Protein AF-A0A9P4WAY2-F1 (afdb_monomer)

Solvent-accessible surface area (backbone atoms only — not comparable to full-atom values): 36626 Å² total; per-residue (Å²): 133,82,78,81,52,72,66,59,55,49,51,54,52,53,59,56,67,65,60,65,72,80,69,74,70,75,86,68,59,67,68,59,54,54,53,51,50,52,50,48,52,50,53,50,50,53,48,52,51,52,52,50,53,51,49,50,53,52,51,53,51,51,51,53,52,48,53,54,51,50,54,52,50,53,53,50,52,51,53,49,51,52,52,49,53,54,50,52,55,50,52,50,53,51,52,54,49,50,56,50,49,53,53,52,50,52,52,52,50,54,49,52,52,51,54,50,50,52,51,51,55,50,52,50,51,57,48,52,51,51,49,54,53,50,54,49,51,55,48,52,50,50,52,52,51,52,51,53,52,52,52,49,53,50,52,52,51,51,50,54,50,51,53,52,51,52,51,52,55,61,59,72,70,51,93,76,61,84,79,63,65,77,70,59,72,74,73,66,72,76,67,73,74,67,66,74,71,70,72,82,72,79,71,85,76,78,76,76,91,75,71,87,72,79,75,83,76,78,76,70,78,76,78,81,76,87,70,86,81,84,77,83,83,72,87,84,87,79,82,91,79,80,90,82,84,84,81,84,80,89,85,87,81,89,80,89,81,83,83,81,80,86,80,80,91,84,86,83,85,80,84,85,79,88,79,89,80,84,90,79,87,87,82,83,83,81,84,85,81,78,84,79,80,90,69,92,70,78,69,80,74,75,54,54,64,59,47,49,51,52,52,36,55,49,28,54,75,72,74,42,77,70,70,51,72,68,58,43,47,54,55,49,51,57,49,49,55,53,50,52,53,51,51,53,50,51,49,53,68,66,60,73,73,72,81,91,80,83,80,86,87,80,89,82,89,85,85,86,90,84,81,88,85,79,90,79,86,86,82,91,82,85,89,86,81,91,76,91,83,88,80,82,90,79,94,73,86,84,88,79,88,83,87,85,89,90,86,88,83,90,88,81,89,82,88,85,84,87,84,91,81,85,90,83,90,86,85,88,83,84,86,82,82,90,80,80,91,81,91,79,80,91,68,83,79,69,75,76,77,78,74,80,82,76,48,37,33,47,59,35,46,31,47,71,26,50,92,67,44,76,54,47,87,61,17,68,52,29,58,78,68,77,44,78,56,34,27,39,37,33,92,42,37,88,80,55,66,90,55,94,81,58,74,36,46,41,69,88,43,39,87,81,43,77,62,50,40,89,58,72,93,76,82,73,54,62,79,53,86,88,73,49,64,79,44,60,58,59,48,32,46,72,69,70,70,54,131

Radius of gyration: 59.63 Å; Cα contacts (8 Å, |Δi|>4): 149; chains: 1; bounding box: 164×92×184 Å

Organism: Curvularia kusanoi (NCBI:txid90978)

pLDDT: mean 71.79, std 25.27, range [31.5, 98.62]

Sequence (547 aa):
MSPPSDEYIRNILQAAQGLQPPTQAPQVDPIAELQAENRRLKAEAEKSKADAESASRRAATRHQFMKVANRRAEVAENALADVQTESSGLLKRYADRVKHLEGLIEIQKTASEQDAKQRDDKSLAEFEERLRKQLQAENEATVSKLRSEIQARENENSELKKQLQQRRQSQQTLPGIAAIQANVTQKSQQNTAQEEEASKKRKRHEIPAAGSLPQPSYKRPRSNSVLPQSLTLSATQIPAAQNARPTPSQAPTALSGRVPTPQPHSQRPTPPTRAVTTLQPPAQAPPPPAAPTSSMRLTGQEDFTVFLQKLSDNRRRIGRPQASEAEAREIFEARQRRWEQQQQQQEQEQGGAQPSQQGPAAVRASSVRELQASLAVPPSQTPRPAGDDNGLRGFAAQGLTFDDPILQGIIQGNAVTAPTVAATPAPAPAAPATASTSSLPATAASAPASAPSLIPCLHCHFKWWNETCDAGEPCQNCASFGADCHRALCVDYEAGCPRGKCARVHKADRGRYPQAIQKPKTLKREGTRAERTKGPVERAKRMGMAS

Mean predicted aligned error: 22.77 Å

InterPro domains:
  IPR001138 Zn(2)Cys(6) fungal-type DNA-binding domain [cd00067] (457-486)

Foldseek 3Di:
DDDDDPVVVVVVVVVVVVPDPPPPPPPDPVVVVVVVVVVVVVVVVVVVVVVVVVVVVVVVVVVVVVVVVVVVVVVVVVVVVVVVVVVVVVVVVVVVVVVVVVVVVVVVVVVVVVVVVVVVVVVVVVVVVVVVVVVVVVVVVVVVVVVVVVVVVVVVVVVVVVVVVVVVVVVVPDPDDPPPVVPPVVPPPPPVVPPVVVVPPPDDPDPDPDDDDDPPPPPDPPDPPDDDDDDDDDDDDDDDDDDDDDDDDDDDDDDDDDDDDDDDDDDDDDDDDDDDDDDDDDDDDDDDDDDDDDDDPPPPPVVLVVQLVVQQVVCVVVVHDRDDSVRSVVVVVVVVVVVVVVVVVVCCVVVVDDPPDDDDDDDDDDDDDDDDDDDDDDDDDDDDDDDDDDDDDDDDDDDDDDDDDDDDDDDDDDDDDDDDDDDDDDDDDDDDDDDDDDDDDDDDDDPPDPPPDQQAFLVCLQLVNSVVFPNAQQTPLCVVVVHHREFEADPCQPVDDPDPDDSGDHPVCCVVHVRYDHDDPDSDHHDDPVPHDDTPQRVCVVVVNHD

Structure (mmCIF, N/CA/C/O backbone):
data_AF-A0A9P4WAY2-F1
#
_entry.id   AF-A0A9P4WAY2-F1
#
loop_
_atom_site.group_PDB
_atom_site.id
_atom_site.type_symbol
_atom_site.label_atom_id
_atom_site.label_alt_id
_atom_site.label_comp_id
_atom_site.label_asym_id
_atom_site.label_entity_id
_atom_site.label_seq_id
_atom_site.pdbx_PDB_ins_code
_atom_site.Cartn_x
_atom_site.Cartn_y
_atom_site.Cartn_z
_atom_site.occupancy
_atom_site.B_iso_or_equiv
_atom_site.auth_seq_id
_atom_site.auth_comp_id
_atom_site.auth_asym_id
_atom_site.auth_atom_id
_atom_site.pdbx_PDB_model_num
ATOM 1 N N . MET A 1 1 ? 104.385 -24.077 -50.023 1.00 49.94 1 MET A N 1
ATOM 2 C CA . MET A 1 1 ? 103.267 -23.293 -50.586 1.00 49.94 1 MET A CA 1
ATOM 3 C C . MET A 1 1 ? 102.982 -23.866 -51.956 1.00 49.94 1 MET A C 1
ATOM 5 O O . MET A 1 1 ? 103.862 -23.811 -52.804 1.00 49.94 1 MET A O 1
ATOM 9 N N . SER A 1 2 ? 101.847 -24.543 -52.114 1.00 56.06 2 SER A N 1
ATOM 10 C CA . SER A 1 2 ? 101.520 -25.248 -53.355 1.00 56.06 2 SER A CA 1
ATOM 11 C C . SER A 1 2 ? 101.116 -24.247 -54.441 1.00 56.06 2 SER A C 1
ATOM 13 O O . SER A 1 2 ? 100.384 -23.305 -54.124 1.00 56.06 2 SER A O 1
ATOM 15 N N . PRO A 1 3 ? 101.589 -24.411 -55.688 1.00 66.62 3 PRO A N 1
ATOM 16 C CA . PRO A 1 3 ? 101.161 -23.563 -56.793 1.00 66.62 3 PRO A CA 1
ATOM 17 C C . PRO A 1 3 ? 99.641 -23.699 -56.997 1.00 66.62 3 PRO A C 1
ATOM 19 O O . PRO A 1 3 ? 99.102 -24.790 -56.781 1.00 66.62 3 PRO A O 1
ATOM 22 N N . PRO A 1 4 ? 98.934 -22.613 -57.365 1.00 60.62 4 PRO A N 1
ATOM 23 C CA . PRO A 1 4 ? 97.513 -22.689 -57.685 1.00 60.62 4 PRO A CA 1
ATOM 24 C C . PRO A 1 4 ? 97.309 -23.717 -58.803 1.00 60.62 4 PRO A C 1
ATOM 26 O O . PRO A 1 4 ? 98.065 -23.730 -59.773 1.00 60.62 4 PRO A O 1
ATOM 29 N N . SER A 1 5 ? 96.327 -24.606 -58.636 1.00 66.75 5 SER A N 1
ATOM 30 C CA . SER A 1 5 ? 96.045 -25.648 -59.623 1.00 66.75 5 SER A CA 1
ATOM 31 C C . SER A 1 5 ? 95.667 -25.016 -60.963 1.00 66.75 5 SER A C 1
ATOM 33 O O . SER A 1 5 ? 95.001 -23.978 -61.006 1.00 66.75 5 SER A O 1
ATOM 35 N N . ASP A 1 6 ? 96.052 -25.662 -62.065 1.00 73.12 6 ASP A N 1
ATOM 36 C CA . ASP A 1 6 ? 95.711 -25.218 -63.425 1.00 73.12 6 ASP A CA 1
ATOM 37 C C . ASP A 1 6 ? 94.202 -25.000 -63.614 1.00 73.12 6 ASP A C 1
ATOM 39 O O . ASP A 1 6 ? 93.776 -24.185 -64.428 1.00 73.12 6 ASP A O 1
ATOM 43 N N . GLU A 1 7 ? 93.377 -25.679 -62.818 1.00 76.50 7 GLU A N 1
ATOM 44 C CA . GLU A 1 7 ? 91.924 -25.528 -62.801 1.00 76.50 7 GLU A CA 1
ATOM 45 C C . GLU A 1 7 ? 91.466 -24.178 -62.216 1.00 76.50 7 GLU A C 1
ATOM 47 O O . GLU A 1 7 ? 90.520 -23.571 -62.715 1.00 76.50 7 GLU A O 1
ATOM 52 N N . TYR A 1 8 ? 92.180 -23.645 -61.219 1.00 77.12 8 TYR A N 1
ATOM 53 C CA . TYR A 1 8 ? 91.921 -22.315 -60.659 1.00 77.12 8 TYR A CA 1
ATOM 54 C C . TYR A 1 8 ? 92.293 -21.204 -61.650 1.00 77.12 8 TYR A C 1
ATOM 56 O O . TYR A 1 8 ? 91.537 -20.249 -61.833 1.00 77.12 8 TYR A O 1
ATOM 64 N N . ILE A 1 9 ? 93.415 -21.363 -62.359 1.00 73.44 9 ILE A N 1
ATOM 65 C CA . ILE A 1 9 ? 93.829 -20.437 -63.425 1.00 73.44 9 ILE A CA 1
ATOM 66 C C . ILE A 1 9 ? 92.828 -20.488 -64.588 1.00 73.44 9 ILE A C 1
ATOM 68 O O . ILE A 1 9 ? 92.439 -19.445 -65.119 1.00 73.44 9 ILE A O 1
ATOM 72 N N . ARG A 1 10 ? 92.340 -21.685 -64.941 1.00 75.81 10 ARG A N 1
ATOM 73 C CA . ARG A 1 10 ? 91.333 -21.869 -65.991 1.00 75.81 10 ARG A CA 1
ATOM 74 C C . ARG A 1 10 ? 89.983 -21.241 -65.612 1.00 75.81 10 ARG A C 1
ATOM 76 O O . ARG A 1 10 ? 89.390 -20.581 -66.458 1.00 75.81 10 ARG A O 1
ATOM 83 N N . ASN A 1 11 ? 89.551 -21.332 -64.352 1.00 77.31 11 ASN A N 1
ATOM 84 C CA . ASN A 1 11 ? 88.320 -20.685 -63.877 1.00 77.31 11 ASN A CA 1
ATOM 85 C C . ASN A 1 11 ? 88.409 -19.150 -63.839 1.00 77.31 11 ASN A C 1
ATOM 87 O O . ASN A 1 11 ? 87.439 -18.481 -64.192 1.00 77.31 11 ASN A O 1
ATOM 91 N N . ILE A 1 12 ? 89.561 -18.569 -63.482 1.00 74.00 12 ILE A N 1
ATOM 92 C CA . ILE A 1 12 ? 89.755 -17.108 -63.558 1.00 74.00 12 ILE A CA 1
ATOM 93 C C . ILE A 1 12 ? 89.762 -16.632 -65.016 1.00 74.00 12 ILE A C 1
ATOM 95 O O . ILE A 1 12 ? 89.140 -15.620 -65.336 1.00 74.00 12 ILE A O 1
ATOM 99 N N . LEU A 1 13 ? 90.407 -17.374 -65.921 1.00 67.75 13 LEU A N 1
ATOM 100 C CA . LEU A 1 13 ? 90.414 -17.048 -67.350 1.00 67.75 13 LEU A CA 1
ATOM 101 C C . LEU A 1 13 ? 89.032 -17.211 -67.995 1.00 67.75 13 LEU A C 1
ATOM 103 O O . LEU A 1 13 ? 88.658 -16.402 -68.840 1.00 67.75 13 LEU A O 1
ATOM 107 N N . GLN A 1 14 ? 88.244 -18.197 -67.569 1.00 69.94 14 GLN A N 1
ATOM 108 C CA . GLN A 1 14 ? 86.878 -18.393 -68.053 1.00 69.94 14 GLN A CA 1
ATOM 109 C C . GLN A 1 14 ? 85.913 -17.331 -67.497 1.00 69.94 14 GLN A C 1
ATOM 111 O O . GLN A 1 14 ? 85.043 -16.859 -68.226 1.00 69.94 14 GLN A O 1
ATOM 116 N N . ALA A 1 15 ? 86.121 -16.865 -66.259 1.00 64.50 15 ALA A N 1
ATOM 117 C CA . ALA A 1 15 ? 85.424 -15.698 -65.714 1.00 64.50 15 ALA A CA 1
ATOM 118 C C . ALA A 1 15 ? 85.808 -14.393 -66.441 1.00 64.50 15 ALA A C 1
ATOM 120 O O . ALA A 1 15 ? 84.954 -13.535 -66.653 1.00 64.50 15 ALA A O 1
ATOM 121 N N . ALA A 1 16 ? 87.061 -14.259 -66.889 1.00 60.59 16 ALA A N 1
ATOM 122 C CA . ALA A 1 16 ? 87.514 -13.116 -67.683 1.00 60.59 16 ALA A CA 1
ATOM 123 C C . ALA A 1 16 ? 87.017 -13.156 -69.144 1.00 60.59 16 ALA A C 1
ATOM 125 O O . ALA A 1 16 ? 86.757 -12.107 -69.722 1.00 60.59 16 ALA A O 1
ATOM 126 N N . GLN A 1 17 ? 86.819 -14.340 -69.738 1.00 60.34 17 GLN A N 1
ATOM 127 C CA . GLN A 1 17 ? 86.255 -14.493 -71.093 1.00 60.34 17 GLN A CA 1
ATOM 128 C C . GLN A 1 17 ? 84.733 -14.271 -71.159 1.00 60.34 17 GLN A C 1
ATOM 130 O O . GLN A 1 17 ? 84.189 -14.088 -72.246 1.00 60.34 17 GLN A O 1
ATOM 135 N N . GLY A 1 18 ? 84.049 -14.236 -70.010 1.00 54.66 18 GLY A N 1
ATOM 136 C CA . GLY A 1 18 ? 82.654 -13.799 -69.894 1.00 54.66 18 GLY A CA 1
ATOM 137 C C . GLY A 1 18 ? 82.469 -12.276 -69.896 1.00 54.66 18 GLY A C 1
ATOM 138 O O . GLY A 1 18 ? 81.330 -11.809 -69.931 1.00 54.66 18 GLY A O 1
ATOM 139 N N . LEU A 1 19 ? 83.559 -11.494 -69.884 1.00 51.22 19 LEU A N 1
ATOM 140 C CA . LEU A 1 19 ? 83.516 -10.054 -70.127 1.00 51.22 19 LEU A CA 1
ATOM 141 C C . LEU A 1 19 ? 83.246 -9.835 -71.617 1.00 51.22 19 LEU A C 1
ATOM 143 O O . LEU A 1 19 ? 84.156 -9.606 -72.414 1.00 51.22 19 LEU A O 1
ATOM 147 N N . GLN A 1 20 ? 81.971 -9.937 -71.996 1.00 55.47 20 GLN A N 1
ATOM 148 C CA . GLN A 1 20 ? 81.518 -9.395 -73.266 1.00 55.47 20 GLN A CA 1
ATOM 149 C C . GLN A 1 20 ? 82.027 -7.948 -73.374 1.00 55.47 20 GLN A C 1
ATOM 151 O O . GLN A 1 20 ? 81.984 -7.216 -72.377 1.00 55.47 20 GLN A O 1
ATOM 156 N N . PRO A 1 21 ? 82.518 -7.521 -74.554 1.00 51.69 21 PRO A N 1
ATOM 157 C CA . PRO A 1 21 ? 82.816 -6.113 -74.782 1.00 51.69 21 PRO A CA 1
ATOM 158 C C . PRO A 1 21 ? 81.579 -5.316 -74.360 1.00 51.69 21 PRO A C 1
ATOM 160 O O . PRO A 1 21 ? 80.474 -5.804 -74.626 1.00 51.69 21 PRO A O 1
ATOM 163 N N . PRO A 1 22 ? 81.725 -4.160 -73.679 1.00 49.22 22 PRO A N 1
ATOM 164 C CA . PRO A 1 22 ? 80.584 -3.363 -73.256 1.00 49.22 22 PRO A CA 1
ATOM 165 C C . PRO A 1 22 ? 79.720 -3.175 -74.492 1.00 49.22 22 PRO A C 1
ATOM 167 O O . PRO A 1 22 ? 80.127 -2.506 -75.444 1.00 49.22 22 PRO A O 1
ATOM 170 N N . THR A 1 23 ? 78.590 -3.885 -74.526 1.00 52.22 23 THR A N 1
ATOM 171 C CA . THR A 1 23 ? 77.626 -3.777 -75.610 1.00 52.22 23 THR A CA 1
ATOM 172 C C . THR A 1 23 ? 77.303 -2.308 -75.600 1.00 52.22 23 THR A C 1
ATOM 174 O O . THR A 1 23 ? 76.843 -1.838 -74.558 1.00 52.22 23 THR A O 1
ATOM 177 N N . GLN A 1 24 ? 77.719 -1.587 -76.653 1.00 51.59 24 GLN A N 1
ATOM 178 C CA . GLN A 1 24 ? 77.621 -0.133 -76.716 1.00 51.59 24 GLN A CA 1
ATOM 179 C C . GLN A 1 24 ? 76.251 0.213 -76.172 1.00 51.59 24 GLN A C 1
ATOM 181 O O . GLN A 1 24 ? 75.248 -0.209 -76.756 1.00 51.59 24 GLN A O 1
ATOM 186 N N . ALA A 1 25 ? 76.234 0.828 -74.982 1.00 55.19 25 ALA A N 1
ATOM 187 C CA . ALA A 1 25 ? 74.987 1.160 -74.329 1.00 55.19 25 ALA A CA 1
ATOM 188 C C . ALA A 1 25 ? 74.187 1.900 -75.399 1.00 55.19 25 ALA A C 1
ATOM 190 O O . ALA A 1 25 ? 74.768 2.792 -76.035 1.00 55.19 25 ALA A O 1
ATOM 191 N N . PRO A 1 26 ? 72.950 1.464 -75.706 1.00 62.38 26 PRO A N 1
ATOM 192 C CA . PRO A 1 26 ? 72.167 2.114 -76.741 1.00 62.38 26 PRO A CA 1
ATOM 193 C C . PRO A 1 26 ? 72.263 3.612 -76.472 1.00 62.38 26 PRO A C 1
ATOM 195 O O . PRO A 1 26 ? 72.104 4.016 -75.320 1.00 62.38 26 PRO A O 1
ATOM 198 N N . GLN A 1 27 ? 72.643 4.411 -77.474 1.00 62.25 27 GLN A N 1
ATOM 199 C CA . GLN A 1 27 ? 72.610 5.865 -77.346 1.00 62.25 27 GLN A CA 1
ATOM 200 C C . GLN A 1 27 ? 71.145 6.237 -77.117 1.00 62.25 27 GLN A C 1
ATOM 202 O O . GLN A 1 27 ? 70.377 6.429 -78.056 1.00 62.25 27 GLN A O 1
ATOM 207 N N . VAL A 1 28 ? 70.731 6.219 -75.853 1.00 65.69 28 VAL A N 1
ATOM 208 C CA . VAL A 1 28 ? 69.428 6.679 -75.419 1.00 65.69 28 VAL A CA 1
ATOM 209 C C . VAL A 1 28 ? 69.478 8.177 -75.624 1.00 65.69 28 VAL A C 1
ATOM 211 O O . VAL A 1 28 ? 70.343 8.849 -75.067 1.00 65.69 28 VAL A O 1
ATOM 214 N N . ASP A 1 29 ? 68.601 8.685 -76.483 1.00 84.62 29 ASP A N 1
ATOM 215 C CA . ASP A 1 29 ? 68.430 10.118 -76.665 1.00 84.62 29 ASP A CA 1
ATOM 216 C C . ASP A 1 29 ? 68.068 10.726 -75.293 1.00 84.62 29 ASP A C 1
ATOM 218 O O . ASP A 1 29 ? 66.970 10.464 -74.782 1.00 84.62 29 ASP A O 1
ATOM 222 N N . PRO A 1 30 ? 68.968 11.500 -74.655 1.00 88.81 30 PRO A N 1
ATOM 223 C CA . PRO A 1 30 ? 68.774 11.984 -73.288 1.00 88.81 30 PRO A CA 1
ATOM 224 C C . PRO A 1 30 ? 67.530 12.877 -73.165 1.00 88.81 30 PRO A C 1
ATOM 226 O O . PRO A 1 30 ? 66.949 13.008 -72.086 1.00 88.81 30 PRO A O 1
ATOM 229 N N . ILE A 1 31 ? 67.067 13.459 -74.276 1.00 89.31 31 ILE A N 1
ATOM 230 C CA . ILE A 1 31 ? 65.838 14.251 -74.318 1.00 89.31 31 ILE A CA 1
ATOM 231 C C . ILE A 1 31 ? 64.608 13.345 -74.166 1.00 89.31 31 ILE A C 1
ATOM 233 O O . ILE A 1 31 ? 63.670 13.694 -73.444 1.00 89.31 31 ILE A O 1
ATOM 237 N N . ALA A 1 32 ? 64.603 12.171 -74.801 1.00 91.50 32 ALA A N 1
ATOM 238 C CA . ALA A 1 32 ? 63.494 11.224 -74.721 1.00 91.50 32 ALA A CA 1
ATOM 239 C C . ALA A 1 32 ? 63.340 10.634 -73.307 1.00 91.50 32 ALA A C 1
ATOM 241 O O . ALA A 1 32 ? 62.213 10.485 -72.821 1.00 91.50 32 ALA A O 1
ATOM 242 N N . GLU A 1 33 ? 64.453 10.361 -72.620 1.00 92.31 33 GLU A N 1
ATOM 243 C CA . GLU A 1 33 ? 64.459 9.870 -71.237 1.00 92.31 33 GLU A CA 1
ATOM 244 C C . GLU A 1 33 ? 63.936 10.929 -70.255 1.00 92.31 33 GLU A C 1
ATOM 246 O O . GLU A 1 33 ? 63.014 10.652 -69.483 1.00 92.31 33 GLU A O 1
ATOM 251 N N . LEU A 1 34 ? 64.398 12.181 -70.368 1.00 94.12 34 LEU A N 1
ATOM 252 C CA . LEU A 1 34 ? 63.884 13.297 -69.563 1.00 94.12 34 LEU A CA 1
ATOM 253 C C . LEU A 1 34 ? 62.384 13.546 -69.786 1.00 94.12 34 LEU A C 1
ATOM 255 O O . LEU A 1 34 ? 61.652 13.884 -68.850 1.00 94.12 34 LEU A O 1
ATOM 259 N N . GLN A 1 35 ? 61.884 13.380 -71.014 1.00 95.44 35 GLN A N 1
ATOM 260 C CA . GLN A 1 35 ? 60.449 13.473 -71.298 1.00 95.44 35 GLN A CA 1
ATOM 261 C C . GLN A 1 35 ? 59.656 12.294 -70.712 1.00 95.44 35 GLN A C 1
ATOM 263 O O . GLN A 1 35 ? 58.509 12.472 -70.287 1.00 95.44 35 GLN A O 1
ATOM 268 N N . ALA A 1 36 ? 60.220 11.085 -70.695 1.00 95.31 36 ALA A N 1
ATOM 269 C CA . ALA A 1 36 ? 59.608 9.924 -70.051 1.00 95.31 36 ALA A CA 1
ATOM 270 C C . ALA A 1 36 ? 59.549 10.097 -68.525 1.00 95.31 36 ALA A C 1
ATOM 272 O O . ALA A 1 36 ? 58.491 9.886 -67.929 1.00 95.31 36 ALA A O 1
ATOM 273 N N . GLU A 1 37 ? 60.628 10.574 -67.904 1.00 96.00 37 GLU A N 1
ATOM 274 C CA . GLU A 1 37 ? 60.666 10.841 -66.468 1.00 96.00 37 GLU A CA 1
ATOM 275 C C . GLU A 1 37 ? 59.703 11.964 -66.065 1.00 96.00 37 GLU A C 1
ATOM 277 O O . GLU A 1 37 ? 58.930 11.798 -65.122 1.00 96.00 37 GLU A O 1
ATOM 282 N N . ASN A 1 38 ? 59.633 13.059 -66.827 1.00 96.25 38 ASN A N 1
ATOM 283 C CA . ASN A 1 38 ? 58.637 14.108 -66.589 1.00 96.25 38 ASN A CA 1
ATOM 284 C C . ASN A 1 38 ? 57.198 13.582 -66.674 1.00 96.25 38 ASN A C 1
ATOM 286 O O . ASN A 1 38 ? 56.337 13.994 -65.894 1.00 96.25 38 ASN A O 1
ATOM 290 N N . ARG A 1 39 ? 56.911 12.666 -67.609 1.00 97.50 39 ARG A N 1
ATOM 291 C CA . ARG A 1 39 ? 55.598 12.007 -67.686 1.00 97.50 39 ARG A CA 1
ATOM 292 C C . ARG A 1 39 ? 55.339 11.127 -66.462 1.00 97.50 39 ARG A C 1
ATOM 294 O O . ARG A 1 39 ? 54.235 11.189 -65.923 1.00 97.50 39 ARG A O 1
ATOM 301 N N . ARG A 1 40 ? 56.340 10.376 -65.986 1.00 97.81 40 ARG A N 1
ATOM 302 C CA . ARG A 1 40 ? 56.240 9.576 -64.752 1.00 97.81 40 ARG A CA 1
ATOM 303 C C . ARG A 1 40 ? 55.968 10.458 -63.534 1.00 97.81 40 ARG A C 1
ATOM 305 O O . ARG A 1 40 ? 55.008 10.199 -62.820 1.00 97.81 40 ARG A O 1
ATOM 312 N N . LEU A 1 41 ? 56.743 11.526 -63.339 1.00 97.12 41 LEU A N 1
ATOM 313 C CA . LEU A 1 41 ? 56.583 12.447 -62.208 1.00 97.12 41 LEU A CA 1
ATOM 314 C C . LEU A 1 41 ? 55.218 13.146 -62.223 1.00 97.12 41 LEU A C 1
ATOM 316 O O . LEU A 1 41 ? 54.583 13.269 -61.179 1.00 97.12 41 LEU A O 1
ATOM 320 N N . LYS A 1 42 ? 54.715 13.548 -63.399 1.00 97.25 42 LYS A N 1
ATOM 321 C CA . LYS A 1 42 ? 53.348 14.083 -63.528 1.00 97.25 42 LYS A CA 1
ATOM 322 C C . LYS A 1 42 ? 52.290 13.044 -63.152 1.00 97.25 42 LYS A C 1
ATOM 324 O O . LYS A 1 42 ? 51.354 13.373 -62.432 1.00 97.25 42 LYS A O 1
ATOM 329 N N . ALA A 1 43 ? 52.444 11.798 -63.600 1.00 97.12 43 ALA A N 1
ATOM 330 C CA . ALA A 1 43 ? 51.523 10.719 -63.246 1.00 97.12 43 ALA A CA 1
ATOM 331 C C . ALA A 1 43 ? 51.557 10.395 -61.740 1.00 97.12 43 ALA A C 1
ATOM 333 O O . ALA A 1 43 ? 50.508 10.191 -61.132 1.00 97.12 43 ALA A O 1
ATOM 334 N N . GLU A 1 44 ? 52.737 10.394 -61.118 1.00 97.19 44 GLU A N 1
ATOM 335 C CA . GLU A 1 44 ? 52.896 10.219 -59.669 1.00 97.19 44 GLU A CA 1
ATOM 336 C C . GLU A 1 44 ? 52.294 11.385 -58.875 1.00 97.19 44 GLU A C 1
ATOM 338 O O . GLU A 1 44 ? 51.622 11.151 -57.870 1.00 97.19 44 GLU A O 1
ATOM 343 N N . ALA A 1 45 ? 52.462 12.628 -59.339 1.00 97.12 45 ALA A N 1
ATOM 344 C CA . ALA A 1 45 ? 51.856 13.804 -58.721 1.00 97.12 45 ALA A CA 1
ATOM 345 C C . ALA A 1 45 ? 50.319 13.759 -58.784 1.00 97.12 45 ALA A C 1
ATOM 347 O O . ALA A 1 45 ? 49.660 13.978 -57.766 1.00 97.12 45 ALA A O 1
ATOM 348 N N . GLU A 1 46 ? 49.740 13.407 -59.937 1.00 97.00 46 GLU A N 1
ATOM 349 C CA . GLU A 1 46 ? 48.289 13.222 -60.080 1.00 97.00 46 GLU A CA 1
ATOM 350 C C . GLU A 1 46 ? 47.775 12.057 -59.222 1.00 97.00 46 GLU A C 1
ATOM 352 O O . GLU A 1 46 ? 46.737 12.179 -58.569 1.00 97.00 46 GLU A O 1
ATOM 357 N N . LYS A 1 47 ? 48.525 10.949 -59.132 1.00 97.31 47 LYS A N 1
ATOM 358 C CA . LYS A 1 47 ? 48.189 9.832 -58.236 1.00 97.31 47 LYS A CA 1
ATOM 359 C C . LYS A 1 47 ? 48.199 10.265 -56.767 1.00 97.31 47 LYS A C 1
ATOM 361 O O . LYS A 1 47 ? 47.237 9.999 -56.053 1.00 97.31 47 LYS A O 1
ATOM 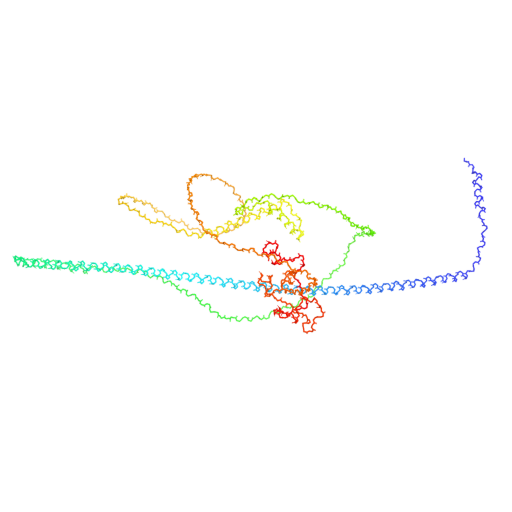366 N N . SER A 1 48 ? 49.239 10.972 -56.326 1.00 96.62 48 SER A N 1
ATOM 367 C CA . SER A 1 48 ? 49.347 11.501 -54.959 1.00 96.62 48 SER A CA 1
ATOM 368 C C . SER A 1 48 ? 48.207 12.473 -54.635 1.00 96.62 48 SER A C 1
ATOM 370 O O . SER A 1 48 ? 47.592 12.388 -53.570 1.00 96.62 48 SER A O 1
ATOM 372 N N . LYS A 1 49 ? 47.843 13.345 -55.584 1.00 97.00 49 LYS A N 1
ATOM 373 C CA . LYS A 1 49 ? 46.688 14.241 -55.463 1.00 97.00 49 LYS A CA 1
ATOM 374 C C . LYS A 1 49 ? 45.376 13.462 -55.331 1.00 97.00 49 LYS A C 1
ATOM 376 O O . LYS A 1 49 ? 44.589 13.752 -54.430 1.00 97.00 49 LYS A O 1
ATOM 381 N N . ALA A 1 50 ? 45.157 12.441 -56.160 1.00 96.56 50 ALA A N 1
ATOM 382 C CA . ALA A 1 50 ? 43.977 11.582 -56.075 1.00 96.56 50 ALA A CA 1
ATOM 383 C C . ALA A 1 50 ? 43.905 10.824 -54.735 1.00 96.56 50 ALA A C 1
ATOM 385 O O . ALA A 1 50 ? 42.834 10.740 -54.123 1.00 96.56 50 ALA A O 1
ATOM 386 N N . ASP A 1 51 ? 45.039 10.327 -54.236 1.00 96.25 51 ASP A N 1
ATOM 387 C CA . ASP A 1 51 ? 45.143 9.660 -52.937 1.00 96.25 51 ASP A CA 1
ATOM 388 C C . ASP A 1 51 ? 44.863 10.629 -51.776 1.00 96.25 51 ASP A C 1
ATOM 390 O O . ASP A 1 51 ? 44.126 10.277 -50.846 1.00 96.25 51 ASP A O 1
ATOM 394 N N . ALA A 1 52 ? 45.359 11.868 -51.852 1.00 96.19 52 ALA A N 1
ATOM 395 C CA . ALA A 1 52 ? 45.087 12.925 -50.878 1.00 96.19 52 ALA A CA 1
ATOM 396 C C . ALA A 1 52 ? 43.603 13.330 -50.863 1.00 96.19 52 ALA A C 1
ATOM 398 O O . ALA A 1 52 ? 42.989 13.405 -49.795 1.00 96.19 52 ALA A O 1
ATOM 399 N N . GLU A 1 53 ? 42.977 13.512 -52.029 1.00 96.88 53 GLU A N 1
ATOM 400 C CA . GLU A 1 53 ? 41.536 13.769 -52.137 1.00 96.88 53 GLU A CA 1
ATOM 401 C C . GLU A 1 53 ? 40.707 12.591 -51.603 1.00 96.88 53 GLU A C 1
ATOM 403 O O . GLU A 1 53 ? 39.706 12.772 -50.905 1.00 96.88 53 GLU A O 1
ATOM 408 N N . SER A 1 54 ? 41.131 11.359 -51.893 1.00 97.31 54 SER A N 1
ATOM 409 C CA . SER A 1 54 ? 40.519 10.134 -51.377 1.00 97.31 54 SER A CA 1
ATOM 410 C C . SER A 1 54 ? 40.624 10.049 -49.847 1.00 97.31 54 SER A C 1
ATOM 412 O O . SER A 1 54 ? 39.639 9.740 -49.169 1.00 97.31 54 SER A O 1
ATOM 414 N N . ALA A 1 55 ? 41.781 10.390 -49.274 1.00 96.75 55 ALA A N 1
ATOM 415 C CA . ALA A 1 55 ? 41.982 10.472 -47.830 1.00 96.75 55 ALA A CA 1
ATOM 416 C C . ALA A 1 55 ? 41.117 11.567 -47.187 1.00 96.75 55 ALA A C 1
ATOM 418 O O . ALA A 1 55 ? 40.469 11.307 -46.170 1.00 96.75 55 ALA A O 1
ATOM 419 N N . SER A 1 56 ? 41.029 12.744 -47.813 1.00 97.69 56 SER A N 1
ATOM 420 C CA . SER A 1 56 ? 40.170 13.849 -47.373 1.00 97.69 56 SER A CA 1
ATOM 421 C C . SER A 1 56 ? 38.689 13.446 -47.355 1.00 97.69 56 SER A C 1
ATOM 423 O O . SER A 1 56 ? 38.009 13.616 -46.340 1.00 97.69 56 SER A O 1
ATOM 425 N N . ARG A 1 57 ? 38.195 12.776 -48.408 1.00 97.88 57 ARG A N 1
ATOM 426 C CA . ARG A 1 57 ? 36.826 12.224 -48.453 1.00 97.88 57 ARG A CA 1
ATOM 427 C C . ARG A 1 57 ? 36.566 11.206 -47.340 1.00 97.88 57 ARG A C 1
ATOM 429 O O . ARG A 1 57 ? 35.512 11.253 -46.697 1.00 97.88 57 ARG A O 1
ATOM 436 N N . ARG A 1 58 ? 37.521 10.310 -47.058 1.00 97.94 58 ARG A N 1
ATOM 437 C CA . ARG A 1 58 ? 37.413 9.358 -45.936 1.00 97.94 58 ARG A CA 1
ATOM 438 C C . ARG A 1 58 ? 37.373 10.071 -44.583 1.00 97.94 58 ARG A C 1
ATOM 440 O O . ARG A 1 58 ? 36.567 9.694 -43.733 1.00 97.94 58 ARG A O 1
ATOM 447 N N . ALA A 1 59 ? 38.200 11.096 -44.379 1.00 97.31 59 ALA A N 1
ATOM 448 C CA . ALA A 1 59 ? 38.211 11.886 -43.149 1.00 97.31 59 ALA A CA 1
ATOM 449 C C . ALA A 1 59 ? 36.886 12.641 -42.945 1.00 97.31 59 ALA A C 1
ATOM 451 O O . ALA A 1 59 ? 36.293 12.556 -41.868 1.00 97.31 59 ALA A O 1
ATOM 452 N N . ALA A 1 60 ? 36.366 13.286 -43.993 1.00 97.06 60 ALA A N 1
ATOM 453 C CA . ALA A 1 60 ? 35.068 13.959 -43.966 1.00 97.06 60 ALA A CA 1
ATOM 454 C C . ALA A 1 60 ? 33.924 12.986 -43.633 1.00 97.06 60 ALA A C 1
ATOM 456 O O . ALA A 1 60 ? 33.087 13.276 -42.778 1.00 97.06 60 ALA A O 1
ATOM 457 N N . THR A 1 61 ? 33.940 11.795 -44.237 1.00 97.75 61 THR A N 1
ATOM 458 C CA . THR A 1 61 ? 32.959 10.734 -43.966 1.00 97.75 61 THR A CA 1
ATOM 459 C C . THR A 1 61 ? 33.023 10.271 -42.506 1.00 97.75 61 THR A C 1
ATOM 461 O O . THR A 1 61 ? 31.998 10.203 -41.829 1.00 97.75 61 THR A O 1
ATOM 464 N N . ARG A 1 62 ? 34.224 10.019 -41.962 1.00 97.50 62 ARG A N 1
ATOM 465 C CA . ARG A 1 62 ? 34.406 9.660 -40.541 1.00 97.50 62 ARG A CA 1
ATOM 466 C C . ARG A 1 62 ? 33.904 10.753 -39.600 1.00 97.50 62 ARG A C 1
ATOM 468 O O . ARG A 1 62 ? 33.258 10.447 -38.603 1.00 97.50 62 ARG A O 1
ATOM 475 N N . HIS A 1 63 ? 34.159 12.016 -39.927 1.00 97.50 63 HIS A N 1
ATOM 476 C CA . HIS A 1 63 ? 33.673 13.146 -39.143 1.00 97.50 63 HIS A CA 1
ATOM 477 C C . HIS A 1 63 ? 32.138 13.244 -39.154 1.00 97.50 63 HIS A C 1
ATOM 479 O O . HIS A 1 63 ? 31.533 13.484 -38.110 1.00 97.50 63 HIS A O 1
ATOM 485 N N . GLN A 1 64 ? 31.483 12.986 -40.291 1.00 97.81 64 GLN A N 1
ATOM 486 C CA . GLN A 1 64 ? 30.019 12.899 -40.348 1.00 97.81 64 GLN A CA 1
ATOM 487 C C . GLN A 1 64 ? 29.477 11.751 -39.485 1.00 97.81 64 GLN A C 1
ATOM 489 O O . GLN A 1 64 ? 28.543 11.965 -38.710 1.00 97.81 64 GLN A O 1
ATOM 494 N N . PHE A 1 65 ? 30.089 10.564 -39.546 1.00 97.69 65 PHE A N 1
ATOM 495 C CA . PHE A 1 65 ? 29.710 9.445 -38.679 1.00 97.69 65 PHE A CA 1
ATOM 496 C C . PHE A 1 65 ? 29.873 9.779 -37.194 1.00 97.69 65 PHE A C 1
ATOM 498 O O . PHE A 1 65 ? 28.974 9.491 -36.407 1.00 97.69 65 PHE A O 1
ATOM 505 N N . MET A 1 66 ? 30.971 10.438 -36.819 1.00 98.06 66 MET A N 1
ATOM 506 C CA . MET A 1 66 ? 31.199 10.892 -35.446 1.00 98.06 66 MET A CA 1
ATOM 507 C C . MET A 1 66 ? 30.118 11.884 -34.992 1.00 98.06 66 MET A C 1
ATOM 509 O O . MET A 1 66 ? 29.578 11.734 -33.902 1.00 98.06 66 MET A O 1
ATOM 513 N N . LYS A 1 67 ? 29.726 12.850 -35.835 1.00 97.69 67 LYS A N 1
ATOM 514 C CA . LYS A 1 67 ? 28.634 13.790 -35.519 1.00 97.69 67 LYS A CA 1
ATOM 515 C C . LYS A 1 67 ? 27.301 13.080 -35.279 1.00 97.69 67 LYS A C 1
ATOM 517 O O . LYS A 1 67 ? 26.589 13.417 -34.336 1.00 97.69 67 LYS A O 1
ATOM 522 N N . VAL A 1 68 ? 26.966 12.088 -36.106 1.00 98.00 68 VAL A N 1
ATOM 523 C CA . VAL A 1 68 ? 25.748 11.281 -35.922 1.00 98.00 68 VAL A CA 1
ATOM 524 C C . VAL A 1 68 ? 25.829 10.449 -34.641 1.00 98.00 68 VAL A C 1
ATOM 526 O O . VAL A 1 68 ? 24.840 10.364 -33.917 1.00 98.00 68 VAL A O 1
ATOM 529 N N . ALA A 1 69 ? 26.991 9.865 -34.338 1.00 96.19 69 ALA A N 1
ATOM 530 C CA . ALA A 1 69 ? 27.210 9.118 -33.103 1.00 96.19 69 ALA A CA 1
ATOM 531 C C . ALA A 1 69 ? 27.050 10.011 -31.861 1.00 96.19 69 ALA A C 1
ATOM 533 O O . ALA A 1 69 ? 26.308 9.641 -30.955 1.00 96.19 69 ALA A O 1
ATOM 534 N N . ASN A 1 70 ? 27.636 11.212 -31.859 1.00 97.88 70 ASN A N 1
ATOM 535 C CA . ASN A 1 70 ? 27.494 12.174 -30.761 1.00 97.88 70 ASN A CA 1
ATOM 536 C C . ASN A 1 70 ? 26.038 12.608 -30.570 1.00 97.88 70 ASN A C 1
ATOM 538 O O . ASN A 1 70 ? 25.547 12.617 -29.448 1.00 97.88 70 ASN A O 1
ATOM 542 N N . ARG A 1 71 ? 25.305 12.874 -31.659 1.00 97.81 71 ARG A N 1
ATOM 543 C CA . ARG A 1 71 ? 23.877 13.211 -31.569 1.00 97.81 71 ARG A CA 1
ATOM 544 C C . ARG A 1 71 ? 23.042 12.058 -31.003 1.00 97.81 71 ARG A C 1
ATOM 546 O O . ARG A 1 71 ? 22.088 12.287 -30.272 1.00 97.81 71 ARG A O 1
ATOM 553 N N . ARG A 1 72 ? 23.379 10.807 -31.338 1.00 97.25 72 ARG A N 1
ATOM 554 C CA . ARG A 1 72 ? 22.720 9.628 -30.751 1.00 97.25 72 ARG A CA 1
ATOM 555 C C . ARG A 1 72 ? 23.033 9.484 -29.263 1.00 97.25 72 ARG A C 1
ATOM 557 O O . ARG A 1 72 ? 22.131 9.126 -28.514 1.00 97.25 72 ARG A O 1
ATOM 564 N N . ALA A 1 73 ? 24.270 9.765 -28.854 1.00 97.06 73 ALA A N 1
ATOM 565 C CA . ALA A 1 73 ? 24.658 9.770 -27.447 1.00 97.06 73 ALA A CA 1
ATOM 566 C C . ALA A 1 73 ? 23.880 10.840 -26.664 1.00 97.06 73 ALA A C 1
ATOM 568 O O . ALA A 1 73 ? 23.269 10.513 -25.656 1.00 97.06 73 ALA A O 1
ATOM 569 N N . GLU A 1 74 ? 23.782 12.062 -27.191 1.00 97.56 74 GLU A N 1
ATOM 570 C CA . GLU A 1 74 ? 23.008 13.156 -26.585 1.00 97.56 74 GLU A CA 1
ATOM 571 C C . GLU A 1 74 ? 21.517 12.803 -26.425 1.00 97.56 74 GLU A C 1
ATOM 573 O O . GLU A 1 74 ? 20.925 13.013 -25.370 1.00 97.56 74 GLU A O 1
ATOM 578 N N . VAL A 1 75 ? 20.898 12.195 -27.445 1.00 97.50 75 VAL A N 1
ATOM 579 C CA . VAL A 1 75 ? 19.504 11.723 -27.349 1.00 97.50 75 VAL A CA 1
ATOM 580 C C . VAL A 1 75 ? 19.352 10.635 -26.281 1.00 97.50 75 VAL A C 1
ATOM 582 O O . VAL A 1 75 ? 18.350 10.620 -25.569 1.00 97.50 75 VAL A O 1
ATOM 585 N N . ALA A 1 76 ? 20.328 9.733 -26.153 1.00 96.50 76 ALA A N 1
ATOM 586 C CA . ALA A 1 76 ? 20.305 8.698 -25.125 1.00 96.50 76 ALA A CA 1
ATOM 587 C C . ALA A 1 76 ? 20.472 9.283 -23.711 1.00 96.50 76 ALA A C 1
ATOM 589 O O . ALA A 1 76 ? 19.772 8.852 -22.797 1.00 96.50 76 ALA A O 1
ATOM 590 N N . GLU A 1 77 ? 21.343 10.279 -23.530 1.00 97.06 77 GLU A N 1
ATOM 591 C CA . GLU A 1 77 ? 21.518 10.991 -22.258 1.00 97.06 77 GLU A CA 1
ATOM 592 C C . GLU A 1 77 ? 20.246 11.740 -21.848 1.00 97.06 77 GLU A C 1
ATOM 594 O O . GLU A 1 77 ? 19.795 11.600 -20.711 1.00 97.06 77 GLU A O 1
ATOM 599 N N . ASN A 1 78 ? 19.604 12.444 -22.784 1.00 97.12 78 ASN A N 1
ATOM 600 C CA . ASN A 1 78 ? 18.328 13.116 -22.530 1.00 97.12 78 ASN A CA 1
ATOM 601 C C . ASN A 1 78 ? 17.220 12.115 -22.161 1.00 97.12 78 ASN A C 1
ATOM 603 O O . ASN A 1 78 ? 16.498 12.327 -21.191 1.00 97.12 78 ASN A O 1
ATOM 607 N N . ALA A 1 79 ? 17.134 10.976 -22.857 1.00 95.75 79 ALA A N 1
ATOM 608 C CA . ALA A 1 79 ? 16.171 9.929 -22.518 1.00 95.75 79 ALA A CA 1
ATOM 609 C C . ALA A 1 79 ? 16.419 9.328 -21.120 1.00 95.75 79 ALA A C 1
ATOM 611 O O . ALA A 1 79 ? 15.470 9.001 -20.407 1.00 95.75 79 ALA A O 1
ATOM 612 N N . LEU A 1 80 ? 17.682 9.186 -20.703 1.00 96.56 80 LEU A N 1
ATOM 613 C CA . LEU A 1 80 ? 18.020 8.753 -19.345 1.00 96.56 80 LEU A CA 1
ATOM 614 C C . LEU A 1 80 ? 17.625 9.799 -18.297 1.00 96.56 80 LEU A C 1
ATOM 616 O O . LEU A 1 80 ? 17.115 9.421 -17.241 1.00 96.56 80 LEU A O 1
ATOM 620 N N . ALA A 1 81 ? 17.817 11.089 -18.584 1.00 96.88 81 ALA A N 1
ATOM 621 C CA . ALA A 1 81 ? 17.382 12.173 -17.709 1.00 96.88 81 ALA A CA 1
ATOM 622 C C . ALA A 1 81 ? 15.852 12.178 -17.537 1.00 96.88 81 ALA A C 1
ATOM 624 O O . ALA A 1 81 ? 15.367 12.227 -16.405 1.00 96.88 81 ALA A O 1
ATOM 625 N N . ASP A 1 82 ? 15.091 12.015 -18.623 1.00 94.69 82 ASP A N 1
ATOM 626 C CA . ASP A 1 82 ? 13.628 11.921 -18.574 1.00 94.69 82 ASP A CA 1
ATOM 627 C C . ASP A 1 82 ? 13.176 10.745 -17.694 1.00 94.69 82 ASP A C 1
ATOM 629 O O . ASP A 1 82 ? 12.396 10.929 -16.758 1.00 94.69 82 ASP A O 1
ATOM 633 N N . VAL A 1 83 ? 13.750 9.551 -17.890 1.00 95.06 83 VAL A N 1
ATOM 634 C CA . VAL A 1 83 ? 13.449 8.373 -17.055 1.00 95.06 83 VAL A CA 1
ATOM 635 C C . VAL A 1 83 ? 13.789 8.622 -15.581 1.00 95.06 83 VAL A C 1
ATOM 637 O O . VAL A 1 83 ? 13.032 8.220 -14.692 1.00 95.06 83 VAL A O 1
ATOM 640 N N . GLN A 1 84 ? 14.899 9.306 -15.286 1.00 96.50 84 GLN A N 1
ATOM 641 C CA . GLN A 1 84 ? 15.251 9.672 -13.914 1.00 96.50 84 GLN A CA 1
ATOM 642 C C . GLN A 1 84 ? 14.212 10.615 -13.295 1.00 96.50 84 GLN A C 1
ATOM 644 O O . GLN A 1 84 ? 13.770 10.364 -12.169 1.00 96.50 84 GLN A O 1
ATOM 649 N N . THR A 1 85 ? 13.759 11.642 -14.019 1.00 96.62 85 THR A N 1
ATOM 650 C CA . THR A 1 85 ? 12.717 12.555 -13.522 1.00 96.62 85 THR A CA 1
ATOM 651 C C . THR A 1 85 ? 11.386 11.839 -13.274 1.00 96.62 85 THR A C 1
ATOM 653 O O . THR A 1 85 ? 10.784 12.018 -12.210 1.00 96.62 85 THR A O 1
ATOM 656 N N . GLU A 1 86 ? 10.962 10.954 -14.180 1.00 95.69 86 GLU A N 1
ATOM 657 C CA . GLU A 1 86 ? 9.751 10.145 -14.014 1.00 95.69 86 GLU A CA 1
ATOM 658 C C . GLU A 1 86 ? 9.853 9.208 -12.805 1.00 95.69 86 GLU A C 1
ATOM 660 O O . GLU A 1 86 ? 8.910 9.105 -12.011 1.00 95.69 86 GLU A O 1
ATOM 665 N N . SER A 1 87 ? 11.006 8.553 -12.629 1.00 96.06 87 SER A N 1
ATOM 666 C CA . SER A 1 87 ? 11.250 7.652 -11.500 1.00 96.06 87 SER A CA 1
ATOM 667 C C . SER A 1 87 ? 11.240 8.389 -10.156 1.00 96.06 87 SER A C 1
ATOM 669 O O . SER A 1 87 ? 10.605 7.923 -9.210 1.00 96.06 87 SER A O 1
ATOM 671 N N . SER A 1 88 ? 11.838 9.583 -10.087 1.00 96.88 88 SER A N 1
ATOM 672 C CA . SER A 1 88 ? 11.817 10.450 -8.903 1.00 96.88 88 SER A CA 1
ATOM 673 C C . SER A 1 88 ? 10.392 10.908 -8.568 1.00 96.88 88 SER A C 1
ATOM 675 O O . SER A 1 88 ? 9.945 10.803 -7.423 1.00 96.88 88 SER A O 1
ATOM 677 N N . GLY A 1 89 ? 9.615 11.310 -9.580 1.00 95.75 89 GLY A N 1
ATOM 678 C CA . GLY A 1 89 ? 8.203 11.654 -9.411 1.00 95.75 89 GLY A CA 1
ATOM 679 C C . GLY A 1 89 ? 7.346 10.473 -8.940 1.00 95.75 89 GLY A C 1
ATOM 680 O O . GLY A 1 89 ? 6.435 10.639 -8.127 1.00 95.75 89 GLY A O 1
ATOM 681 N N . LEU A 1 90 ? 7.634 9.257 -9.413 1.00 96.38 90 LEU A N 1
ATOM 682 C CA . LEU A 1 90 ? 6.969 8.040 -8.950 1.00 96.38 90 LEU A CA 1
ATOM 683 C C . LEU A 1 90 ? 7.316 7.721 -7.488 1.00 96.38 90 LEU A C 1
ATOM 685 O O . LEU A 1 90 ? 6.404 7.451 -6.707 1.00 96.38 90 LEU A O 1
ATOM 689 N N . LEU A 1 91 ? 8.594 7.799 -7.107 1.00 95.69 91 LEU A N 1
ATOM 690 C CA . LEU A 1 91 ? 9.041 7.594 -5.726 1.00 95.69 91 LEU A CA 1
ATOM 691 C C . LEU A 1 91 ? 8.405 8.605 -4.768 1.00 95.69 91 LEU A C 1
ATOM 693 O O . LEU A 1 91 ? 7.918 8.209 -3.712 1.00 95.69 91 LEU A O 1
ATOM 697 N N . LYS A 1 92 ? 8.314 9.881 -5.164 1.00 97.75 92 LYS A N 1
ATOM 698 C CA . LYS A 1 92 ? 7.623 10.913 -4.379 1.00 97.75 92 LYS A CA 1
ATOM 699 C C . LYS A 1 92 ? 6.151 10.562 -4.143 1.00 97.75 92 LYS A C 1
ATOM 701 O O . LYS A 1 92 ? 5.696 10.582 -3.006 1.00 97.75 92 LYS A O 1
ATOM 706 N N . ARG A 1 93 ? 5.425 10.140 -5.187 1.00 96.81 93 ARG A N 1
ATOM 707 C CA . ARG A 1 93 ? 4.023 9.697 -5.055 1.00 96.81 93 ARG A CA 1
ATOM 708 C C . ARG A 1 93 ? 3.868 8.479 -4.143 1.00 96.81 93 ARG A C 1
ATOM 710 O O . ARG A 1 93 ? 2.883 8.392 -3.413 1.00 96.81 93 ARG A O 1
ATOM 717 N N . TYR A 1 94 ? 4.812 7.537 -4.176 1.00 97.25 94 TYR A N 1
ATOM 718 C CA . TYR A 1 94 ? 4.809 6.410 -3.243 1.00 97.25 94 TYR A CA 1
ATOM 719 C C . TYR A 1 94 ? 5.053 6.861 -1.804 1.00 97.25 94 TYR A C 1
ATOM 721 O O . TYR A 1 94 ? 4.322 6.420 -0.923 1.00 97.25 94 TYR A O 1
ATOM 729 N N . ALA A 1 95 ? 6.008 7.763 -1.570 1.00 97.00 95 ALA A N 1
ATOM 730 C CA . ALA A 1 95 ? 6.266 8.322 -0.245 1.00 97.00 95 ALA A CA 1
ATOM 731 C C . ALA A 1 95 ? 5.034 9.055 0.316 1.00 97.00 95 ALA A C 1
ATOM 733 O O . ALA A 1 95 ? 4.631 8.798 1.449 1.00 97.00 95 ALA A O 1
ATOM 734 N N . ASP A 1 96 ? 4.373 9.882 -0.500 1.00 96.56 96 ASP A N 1
ATOM 735 C CA . ASP A 1 96 ? 3.140 10.580 -0.112 1.00 96.56 96 ASP A CA 1
ATOM 736 C C . ASP A 1 96 ? 2.013 9.590 0.231 1.00 96.56 96 ASP A C 1
ATOM 738 O O . ASP A 1 96 ? 1.286 9.769 1.210 1.00 96.56 96 ASP A O 1
ATOM 742 N N . ARG A 1 97 ? 1.888 8.499 -0.539 1.00 97.69 97 ARG A N 1
ATOM 743 C CA . ARG A 1 97 ? 0.898 7.448 -0.277 1.00 97.69 97 ARG A CA 1
ATOM 744 C C . ARG A 1 97 ? 1.193 6.677 1.007 1.00 97.69 97 ARG A C 1
ATOM 746 O O . ARG A 1 97 ? 0.255 6.378 1.738 1.00 97.69 97 ARG A O 1
ATOM 753 N N . VAL A 1 98 ? 2.458 6.358 1.282 1.00 97.88 98 VAL A N 1
ATOM 754 C CA . VAL A 1 98 ? 2.867 5.709 2.539 1.00 97.88 98 VAL A CA 1
ATOM 755 C C . VAL A 1 98 ? 2.515 6.608 3.720 1.00 97.88 98 VAL A C 1
ATOM 757 O O . VAL A 1 98 ? 1.797 6.164 4.608 1.00 97.88 98 VAL A O 1
ATOM 760 N N . LYS A 1 99 ? 2.876 7.895 3.661 1.00 98.06 99 LYS A N 1
ATOM 761 C CA . LYS A 1 99 ? 2.544 8.874 4.704 1.00 98.06 99 LYS A CA 1
ATOM 762 C C . LYS A 1 99 ? 1.034 9.008 4.934 1.00 98.06 99 LYS A C 1
ATOM 764 O O . LYS A 1 99 ? 0.579 9.138 6.066 1.00 98.06 99 LYS A O 1
ATOM 769 N N . HIS A 1 100 ? 0.239 8.967 3.865 1.00 97.69 100 HIS A N 1
ATOM 770 C CA . HIS A 1 100 ? -1.219 8.976 3.977 1.00 97.69 100 HIS A CA 1
ATOM 771 C C . HIS A 1 100 ? -1.759 7.716 4.671 1.00 97.69 100 HIS A C 1
ATOM 773 O O . HIS A 1 100 ? -2.612 7.825 5.549 1.00 97.69 100 HIS A O 1
ATOM 779 N N . LEU A 1 101 ? -1.251 6.532 4.309 1.00 97.38 101 LEU A N 1
ATOM 780 C CA . LEU A 1 101 ? -1.647 5.269 4.937 1.00 97.38 101 LEU A CA 1
ATOM 781 C C . LEU A 1 101 ? -1.237 5.210 6.413 1.00 97.38 101 LEU A C 1
ATOM 783 O O . LEU A 1 101 ? -2.038 4.774 7.232 1.00 97.38 101 LEU A O 1
ATOM 787 N N . GLU A 1 102 ? -0.046 5.695 6.765 1.00 97.38 102 GLU A N 1
ATOM 788 C CA . GLU A 1 102 ? 0.394 5.835 8.160 1.00 97.38 102 GLU A CA 1
ATOM 789 C C . GLU A 1 102 ? -0.565 6.730 8.958 1.00 97.38 102 GLU A C 1
ATOM 791 O O . GLU A 1 102 ? -0.986 6.362 10.051 1.00 97.38 102 GLU A O 1
ATOM 796 N N . GLY A 1 103 ? -0.997 7.856 8.378 1.00 98.19 103 GLY A N 1
ATOM 797 C CA . GLY A 1 103 ? -2.007 8.722 8.990 1.00 98.19 103 GLY A CA 1
ATOM 798 C C . GLY A 1 103 ? -3.356 8.026 9.208 1.00 98.19 103 GLY A C 1
ATOM 799 O O . GLY A 1 103 ? -3.963 8.188 10.263 1.00 98.19 103 GLY A O 1
ATOM 800 N N . LEU A 1 104 ? -3.820 7.219 8.246 1.00 97.75 104 LEU A N 1
ATOM 801 C CA . LEU A 1 104 ? -5.057 6.439 8.397 1.00 97.75 104 LEU A CA 1
ATOM 802 C C . LEU A 1 104 ? -4.941 5.363 9.485 1.00 97.75 104 LEU A C 1
ATOM 804 O O . LEU A 1 104 ? -5.895 5.160 10.234 1.00 97.75 104 LEU A O 1
ATOM 808 N N . ILE A 1 105 ? -3.786 4.702 9.592 1.00 97.12 105 ILE A N 1
ATOM 809 C CA . ILE A 1 105 ? -3.521 3.700 10.633 1.00 97.12 105 ILE A CA 1
ATOM 810 C C . ILE A 1 105 ? -3.552 4.349 12.022 1.00 97.12 105 ILE A C 1
ATOM 812 O O . ILE A 1 105 ? -4.168 3.797 12.932 1.00 97.12 105 ILE A O 1
ATOM 816 N N . GLU A 1 106 ? -2.962 5.534 12.189 1.00 98.06 106 GLU A N 1
ATOM 817 C CA . GLU A 1 106 ? -2.972 6.247 13.475 1.00 98.06 106 GLU A CA 1
ATOM 818 C C . GLU A 1 106 ? -4.391 6.691 13.877 1.00 98.06 106 GLU A C 1
ATOM 820 O O . GLU A 1 106 ? -4.805 6.539 15.029 1.00 98.06 106 GLU A O 1
ATOM 825 N N . ILE A 1 107 ? -5.192 7.167 12.916 1.00 97.50 107 ILE A N 1
ATOM 826 C CA . ILE A 1 107 ? -6.609 7.494 13.148 1.00 97.50 107 ILE A CA 1
ATOM 827 C C . ILE A 1 107 ? -7.389 6.241 13.568 1.00 97.50 107 ILE A C 1
ATOM 829 O O . ILE A 1 107 ? -8.170 6.281 14.515 1.00 97.50 107 ILE A O 1
ATOM 833 N N . GLN A 1 108 ? -7.166 5.108 12.899 1.00 97.56 108 GLN A N 1
ATOM 834 C CA . GLN A 1 108 ? -7.833 3.855 13.247 1.00 97.56 108 GLN A CA 1
ATOM 835 C C . GLN A 1 108 ? -7.432 3.358 14.642 1.00 97.56 108 GLN A C 1
ATOM 837 O O . GLN A 1 108 ? -8.283 2.890 15.398 1.00 97.56 108 GLN A O 1
ATOM 842 N N . LYS A 1 109 ? -6.149 3.474 14.996 1.00 97.50 109 LYS A N 1
ATOM 843 C CA . LYS A 1 109 ? -5.630 3.086 16.309 1.00 97.50 109 LYS A CA 1
ATOM 844 C C . LYS A 1 109 ? -6.264 3.917 17.423 1.00 97.50 109 LYS A C 1
ATOM 846 O O . LYS A 1 109 ? -6.809 3.350 18.364 1.00 97.50 109 LYS A O 1
ATOM 851 N N . THR A 1 110 ? -6.267 5.241 17.279 1.00 97.62 110 THR A N 1
ATOM 852 C CA . THR A 1 110 ? -6.875 6.146 18.268 1.00 97.62 110 THR A CA 1
ATOM 853 C C . THR A 1 110 ? -8.382 5.928 18.410 1.00 97.62 110 THR A C 1
ATOM 855 O O . THR A 1 110 ? -8.891 5.932 19.530 1.00 97.62 110 THR A O 1
ATOM 858 N N . ALA A 1 111 ? -9.098 5.657 17.313 1.00 97.12 111 ALA A N 1
ATOM 859 C CA . ALA A 1 111 ? -10.513 5.286 17.365 1.00 97.12 111 ALA A CA 1
ATOM 860 C C . ALA A 1 111 ? -10.734 3.965 18.125 1.00 97.12 111 ALA A C 1
ATOM 862 O O . ALA A 1 111 ? -11.582 3.898 19.011 1.00 97.12 111 ALA A O 1
ATOM 863 N N . SER A 1 112 ? -9.925 2.936 17.851 1.00 96.50 112 SER A N 1
ATOM 864 C CA . SER A 1 112 ? -10.018 1.651 18.556 1.00 96.50 112 SER A CA 1
ATOM 865 C C . SER A 1 112 ? -9.697 1.768 20.050 1.00 96.50 112 SER A C 1
ATOM 867 O O . SER A 1 112 ? -10.317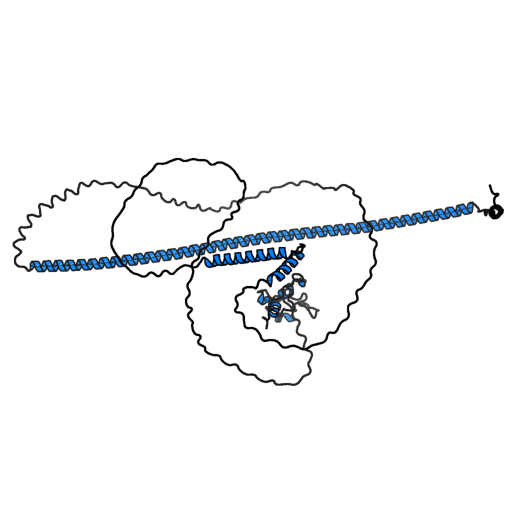 1.079 20.858 1.00 96.50 112 SER A O 1
ATOM 869 N N . GLU A 1 113 ? -8.736 2.612 20.432 1.00 97.94 113 GLU A N 1
ATOM 870 C CA . GLU A 1 113 ? -8.409 2.891 21.837 1.00 97.94 113 GLU A CA 1
ATOM 871 C C . GLU A 1 113 ? -9.558 3.620 22.548 1.00 97.94 113 GLU A C 1
ATOM 873 O O . GLU A 1 113 ? -9.887 3.295 23.690 1.00 97.94 113 GLU A O 1
ATOM 878 N N . GLN A 1 114 ? -10.212 4.571 21.872 1.00 97.69 114 GLN A N 1
ATOM 879 C CA . GLN A 1 114 ? -11.394 5.250 22.407 1.00 97.69 114 GLN A CA 1
ATOM 880 C C . GLN A 1 114 ? -12.575 4.292 22.583 1.00 97.69 114 GLN A C 1
ATOM 882 O O . GLN A 1 114 ? -13.220 4.323 23.630 1.00 97.69 114 GLN A O 1
ATOM 887 N N . ASP A 1 115 ? -12.829 3.418 21.611 1.00 95.69 115 ASP A N 1
ATOM 888 C CA . ASP A 1 115 ? -13.885 2.407 21.698 1.00 95.69 115 ASP A CA 1
ATOM 889 C C . ASP A 1 115 ? -13.626 1.411 22.836 1.00 95.69 115 ASP A C 1
ATOM 891 O O . ASP A 1 115 ? -14.550 1.048 23.566 1.00 95.69 115 ASP A O 1
ATOM 895 N N . ALA A 1 116 ? -12.372 0.980 23.018 1.00 96.94 116 ALA A N 1
ATOM 896 C CA . ALA A 1 116 ? -11.982 0.119 24.133 1.00 96.94 116 ALA A CA 1
ATOM 897 C C . ALA A 1 116 ? -12.237 0.811 25.478 1.00 96.94 116 ALA A C 1
ATOM 899 O O . ALA A 1 116 ? -12.926 0.258 26.333 1.00 96.94 116 ALA A O 1
ATOM 900 N N . LYS A 1 117 ? -11.798 2.068 25.620 1.00 97.88 117 LYS A N 1
ATOM 901 C CA . LYS A 1 117 ? -12.041 2.859 26.828 1.00 97.88 117 LYS A CA 1
ATOM 902 C C . LYS A 1 117 ? -13.534 3.035 27.121 1.00 97.88 117 LYS A C 1
ATOM 904 O O . LYS A 1 117 ? -13.953 2.883 28.262 1.00 97.88 117 LYS A O 1
ATOM 909 N N . GLN A 1 118 ? -14.352 3.308 26.104 1.00 98.25 118 GLN A N 1
ATOM 910 C CA . GLN A 1 118 ? -15.803 3.424 26.278 1.00 98.25 118 GLN A CA 1
ATOM 911 C C . GLN A 1 118 ? -16.445 2.110 26.745 1.00 98.25 118 GLN A C 1
ATOM 913 O O . GLN A 1 118 ? -17.388 2.139 27.538 1.00 98.25 118 GLN A O 1
ATOM 918 N N . ARG A 1 119 ? -15.956 0.955 26.273 1.00 97.81 119 ARG A N 1
ATOM 919 C CA . ARG A 1 119 ? -16.428 -0.356 26.748 1.00 97.81 119 ARG A CA 1
ATOM 920 C C . ARG A 1 119 ? -16.056 -0.594 28.207 1.00 97.81 119 ARG A C 1
ATOM 922 O O . ARG A 1 119 ? -16.907 -1.069 28.957 1.00 97.81 119 ARG A O 1
ATOM 929 N N . ASP A 1 120 ? -14.842 -0.228 28.604 1.00 97.69 120 ASP A N 1
ATOM 930 C CA . ASP A 1 120 ? -14.380 -0.361 29.987 1.00 97.69 120 ASP A CA 1
ATOM 931 C C . ASP A 1 120 ? -15.171 0.555 30.930 1.00 97.69 120 ASP A C 1
ATOM 933 O O . ASP A 1 120 ? -15.688 0.087 31.945 1.00 97.69 120 ASP A O 1
ATOM 937 N N . ASP A 1 121 ? -15.366 1.823 30.553 1.00 97.38 121 ASP A N 1
ATOM 938 C CA . ASP A 1 121 ? -16.170 2.788 31.312 1.00 97.38 121 ASP A CA 1
ATOM 939 C C . ASP A 1 121 ? -17.626 2.304 31.462 1.00 97.38 121 ASP A C 1
ATOM 941 O O . ASP A 1 121 ? -18.218 2.395 32.541 1.00 97.38 121 ASP A O 1
ATOM 945 N N . LYS A 1 122 ? -18.204 1.723 30.401 1.00 98.31 122 LYS A N 1
ATOM 946 C CA . LYS A 1 122 ? -19.547 1.128 30.444 1.00 98.31 122 LYS A CA 1
ATOM 947 C C . LYS A 1 122 ? -19.605 -0.083 31.379 1.00 98.31 122 LYS A C 1
ATOM 949 O O . LYS A 1 122 ? -20.524 -0.179 32.189 1.00 98.31 122 LYS A O 1
ATOM 954 N N . SER A 1 123 ? -18.631 -0.987 31.291 1.00 97.88 123 SER A N 1
ATOM 955 C CA . SER A 1 123 ? -18.538 -2.163 32.166 1.00 97.88 123 SER A CA 1
ATOM 956 C C . SER A 1 123 ? -18.395 -1.759 33.638 1.00 97.88 123 SER A C 1
ATOM 958 O O . SER A 1 123 ? -19.055 -2.332 34.510 1.00 97.88 123 SER A O 1
ATOM 960 N N . LEU A 1 124 ? -17.594 -0.725 33.920 1.00 98.31 124 LEU A N 1
ATOM 961 C CA . LEU A 1 124 ? -17.433 -0.165 35.260 1.00 98.31 124 LEU A CA 1
ATOM 962 C C . LEU A 1 124 ? -18.750 0.422 35.782 1.00 98.31 124 LEU A C 1
ATOM 964 O O . LEU A 1 124 ? -19.139 0.125 36.909 1.00 98.31 124 LEU A O 1
ATOM 968 N N . ALA A 1 125 ? -19.475 1.181 34.957 1.00 98.12 125 ALA A N 1
ATOM 969 C CA . ALA A 1 125 ? -20.780 1.727 35.325 1.00 98.12 125 ALA A CA 1
ATOM 970 C C . ALA A 1 125 ? -21.811 0.622 35.632 1.00 98.12 125 ALA A C 1
ATOM 972 O O . ALA A 1 125 ? -22.511 0.691 36.643 1.00 98.12 125 ALA A O 1
ATOM 973 N N . GLU A 1 126 ? -21.868 -0.434 34.813 1.00 97.94 126 GLU A N 1
ATOM 974 C CA . GLU A 1 126 ? -22.737 -1.598 35.045 1.00 97.94 126 GLU A CA 1
ATOM 975 C C . GLU A 1 126 ? -22.345 -2.377 36.313 1.00 97.94 126 GLU A C 1
ATOM 977 O O . GLU A 1 126 ? -23.198 -2.940 37.007 1.00 97.94 126 GLU A O 1
ATOM 982 N N . PHE A 1 127 ? -21.052 -2.446 36.636 1.00 98.31 127 PHE A N 1
ATOM 983 C CA . PHE A 1 127 ? -20.569 -3.040 37.881 1.00 98.31 127 PHE A CA 1
ATOM 984 C C . PHE A 1 127 ? -20.951 -2.194 39.104 1.00 98.31 127 PHE A C 1
ATOM 986 O O . PHE A 1 127 ? -21.495 -2.732 40.070 1.00 98.31 127 PHE A O 1
ATOM 993 N N . GLU A 1 128 ? -20.747 -0.876 39.052 1.00 98.31 128 GLU A N 1
ATOM 994 C CA . GLU A 1 128 ? -21.161 0.038 40.120 1.00 98.31 128 GLU A CA 1
ATOM 995 C C . GLU A 1 128 ? -22.672 -0.009 40.366 1.00 98.31 128 GLU A C 1
ATOM 997 O O . GLU A 1 128 ? -23.114 -0.003 41.515 1.00 98.31 128 GLU A O 1
ATOM 1002 N N . GLU A 1 129 ? -23.482 -0.062 39.306 1.00 98.56 129 GLU A N 1
ATOM 1003 C CA . GLU A 1 129 ? -24.935 -0.171 39.432 1.00 98.56 129 GLU A CA 1
ATOM 1004 C C . GLU A 1 129 ? -25.342 -1.485 40.111 1.00 98.56 129 GLU A C 1
ATOM 1006 O O . GLU A 1 129 ? -26.190 -1.481 41.009 1.00 98.56 129 GLU A O 1
ATOM 1011 N N . ARG A 1 130 ? -24.708 -2.606 39.738 1.00 98.38 130 ARG A N 1
ATOM 1012 C CA . ARG A 1 130 ? -24.920 -3.902 40.400 1.00 98.38 130 ARG A CA 1
ATOM 1013 C C . ARG A 1 130 ? -24.563 -3.842 41.882 1.00 98.38 130 ARG A C 1
ATOM 1015 O O . ARG A 1 130 ? -25.356 -4.298 42.703 1.00 98.38 130 ARG A O 1
ATOM 1022 N N . LEU A 1 131 ? -23.430 -3.232 42.230 1.00 98.62 131 LEU A N 1
ATOM 1023 C CA . LEU A 1 131 ? -23.005 -3.080 43.621 1.00 98.62 131 LEU A CA 1
ATOM 1024 C C . LEU A 1 131 ? -23.973 -2.195 44.421 1.00 98.62 131 LEU A C 1
ATOM 1026 O O . LEU A 1 131 ? -24.348 -2.549 45.538 1.00 98.62 131 LEU A O 1
ATOM 1030 N N . ARG A 1 132 ? -24.442 -1.078 43.842 1.00 98.38 132 ARG A N 1
ATOM 1031 C CA . ARG A 1 132 ? -25.466 -0.218 44.466 1.00 98.38 132 ARG A CA 1
ATOM 1032 C C . ARG A 1 132 ? -26.759 -0.991 44.730 1.00 98.38 132 ARG A C 1
ATOM 1034 O O . ARG A 1 132 ? -27.292 -0.904 45.833 1.00 98.38 132 ARG A O 1
ATOM 1041 N N . LYS A 1 133 ? -27.237 -1.772 43.755 1.00 98.31 133 LYS A N 1
ATOM 1042 C CA . LYS A 1 133 ? -28.436 -2.616 43.899 1.00 98.31 133 LYS A CA 1
ATOM 1043 C C . LYS A 1 133 ? -28.265 -3.683 44.979 1.00 98.31 133 LYS A C 1
ATOM 1045 O O . LYS A 1 133 ? -29.183 -3.890 45.767 1.00 98.31 133 LYS A O 1
ATOM 1050 N N . GLN A 1 134 ? -27.099 -4.322 45.049 1.00 98.38 134 GLN A N 1
ATOM 1051 C CA . GLN A 1 134 ? -26.804 -5.311 46.084 1.00 98.38 134 GLN A CA 1
ATOM 1052 C C . GLN A 1 134 ? -26.817 -4.683 47.483 1.00 98.38 134 GLN A C 1
ATOM 1054 O O . GLN A 1 134 ? -27.521 -5.171 48.363 1.00 98.38 134 GLN A O 1
ATOM 1059 N N . LEU A 1 135 ? -26.112 -3.563 47.670 1.00 98.56 135 LEU A N 1
ATOM 1060 C CA . LEU A 1 135 ? -26.095 -2.836 48.942 1.00 98.56 135 LEU A CA 1
ATOM 1061 C C . LEU A 1 135 ? -27.492 -2.354 49.347 1.00 98.56 135 LEU A C 1
ATOM 1063 O O . LEU A 1 135 ? -27.852 -2.401 50.522 1.00 98.56 135 LEU A O 1
ATOM 1067 N N . GLN A 1 136 ? -28.301 -1.899 48.387 1.00 98.50 136 GLN A N 1
ATOM 1068 C CA . GLN A 1 136 ? -29.685 -1.520 48.648 1.00 98.50 136 GLN A CA 1
ATOM 1069 C C . GLN A 1 136 ? -30.517 -2.720 49.126 1.00 98.50 136 GLN A C 1
ATOM 1071 O O . GLN A 1 136 ? -31.205 -2.603 50.137 1.00 98.50 136 GLN A O 1
ATOM 1076 N N . ALA A 1 137 ? -30.412 -3.873 48.461 1.00 98.31 137 ALA A N 1
ATOM 1077 C CA . ALA A 1 137 ? -31.127 -5.085 48.853 1.00 98.31 137 ALA A CA 1
ATOM 1078 C C . ALA A 1 137 ? -30.705 -5.592 50.247 1.00 98.31 137 ALA A C 1
ATOM 1080 O O . ALA A 1 137 ? -31.556 -5.970 51.051 1.00 98.31 137 ALA A O 1
ATOM 1081 N N . GLU A 1 138 ? -29.408 -5.557 50.571 1.00 98.31 138 GLU A N 1
ATOM 1082 C CA . GLU A 1 138 ? -28.889 -5.921 51.899 1.00 98.31 138 GLU A CA 1
ATOM 1083 C C . GLU A 1 138 ? -29.381 -4.959 52.995 1.00 98.31 138 GLU A C 1
ATOM 1085 O O . GLU A 1 138 ? -29.773 -5.393 54.086 1.00 98.31 138 GLU A O 1
ATOM 1090 N N . ASN A 1 139 ? -29.433 -3.657 52.699 1.00 98.31 139 ASN A N 1
ATOM 1091 C CA . ASN A 1 139 ? -30.003 -2.656 53.600 1.00 98.31 139 ASN A CA 1
ATOM 1092 C C . ASN A 1 139 ? -31.505 -2.879 53.816 1.00 98.31 139 ASN A C 1
ATOM 1094 O O . ASN A 1 139 ? -31.965 -2.866 54.956 1.00 98.31 139 ASN A O 1
ATOM 1098 N N . GLU A 1 140 ? -32.273 -3.120 52.753 1.00 98.38 140 GLU A N 1
ATOM 1099 C CA . GLU A 1 140 ? -33.709 -3.408 52.837 1.00 98.38 140 GLU A CA 1
ATOM 1100 C C . GLU A 1 140 ? -33.982 -4.689 53.639 1.00 98.38 140 GLU A C 1
ATOM 1102 O O . GLU A 1 140 ? -34.863 -4.699 54.504 1.00 98.38 140 GLU A O 1
ATOM 1107 N N . ALA A 1 141 ? -33.183 -5.741 53.436 1.00 98.25 141 ALA A N 1
ATOM 1108 C CA . ALA A 1 141 ? -33.260 -6.975 54.214 1.00 98.25 141 ALA A CA 1
ATOM 1109 C C . ALA A 1 141 ? -32.964 -6.730 55.703 1.00 98.25 141 ALA A C 1
ATOM 1111 O O . ALA A 1 141 ? -33.696 -7.211 56.572 1.00 98.25 141 ALA A O 1
ATOM 1112 N N . THR A 1 142 ? -31.938 -5.930 56.005 1.00 98.25 142 THR A N 1
ATOM 1113 C CA . THR A 1 142 ? -31.568 -5.571 57.382 1.00 98.25 142 THR A CA 1
ATOM 1114 C C . THR A 1 142 ? -32.656 -4.740 58.060 1.00 98.25 142 THR A C 1
ATOM 1116 O O . THR A 1 142 ? -33.046 -5.033 59.190 1.00 98.25 142 THR A O 1
ATOM 1119 N N . VAL A 1 143 ? -33.217 -3.749 57.361 1.00 98.38 143 VAL A N 1
ATOM 1120 C CA . VAL A 1 143 ? -34.335 -2.933 57.858 1.00 98.38 143 VAL A CA 1
ATOM 1121 C C . VAL A 1 143 ? -35.579 -3.790 58.094 1.00 98.38 143 VAL A C 1
ATOM 1123 O O . VAL A 1 143 ? -36.243 -3.626 59.116 1.00 98.38 143 VAL A O 1
ATOM 1126 N N . SER A 1 144 ? -35.893 -4.721 57.190 1.00 98.44 144 SER A N 1
ATOM 1127 C CA . SER A 1 144 ? -37.031 -5.634 57.343 1.00 98.44 144 SER A CA 1
ATOM 1128 C C . SER A 1 144 ? -36.861 -6.547 58.563 1.00 98.44 144 SER A C 1
ATOM 1130 O O . SER A 1 144 ? -37.773 -6.663 59.386 1.00 98.44 144 SER A O 1
ATOM 1132 N N . LYS A 1 145 ? -35.655 -7.099 58.760 1.00 98.44 145 LYS A N 1
ATOM 1133 C CA . LYS A 1 145 ? -35.307 -7.884 59.951 1.00 98.44 145 LYS A CA 1
ATOM 1134 C C . LYS A 1 145 ? -35.491 -7.072 61.236 1.00 98.44 145 LYS A C 1
ATOM 1136 O O . LYS A 1 145 ? -36.218 -7.511 62.125 1.00 98.44 145 LYS A O 1
ATOM 1141 N N . LEU A 1 146 ? -34.919 -5.868 61.311 1.00 98.38 146 LEU A N 1
ATOM 1142 C CA . LEU A 1 146 ? -35.055 -4.992 62.480 1.00 98.38 146 LEU A CA 1
ATOM 1143 C C . LEU A 1 146 ? -36.517 -4.621 62.763 1.00 98.38 146 LEU A C 1
ATOM 1145 O O . LEU A 1 146 ? -36.936 -4.630 63.917 1.00 98.38 146 LEU A O 1
ATOM 1149 N N . ARG A 1 147 ? -37.324 -4.346 61.728 1.00 98.62 147 ARG A N 1
ATOM 1150 C CA . ARG A 1 147 ? -38.767 -4.098 61.894 1.00 98.62 147 ARG A CA 1
ATOM 1151 C C . ARG A 1 147 ? -39.485 -5.298 62.511 1.00 98.62 147 ARG A C 1
ATOM 1153 O O . ARG A 1 147 ? -40.289 -5.105 63.418 1.00 98.62 147 ARG A O 1
ATOM 1160 N N . SER A 1 148 ? -39.176 -6.516 62.062 1.00 98.50 148 SER A N 1
ATOM 1161 C CA . SER A 1 148 ? -39.773 -7.735 62.625 1.00 98.50 148 SER A CA 1
ATOM 1162 C C . SER A 1 148 ? -39.376 -7.965 64.091 1.00 98.50 148 SER A C 1
ATOM 1164 O O . SER A 1 148 ? -40.220 -8.342 64.903 1.00 98.50 148 SER A O 1
ATOM 1166 N N . GLU A 1 149 ? -38.127 -7.661 64.461 1.00 98.44 149 GLU A N 1
ATOM 1167 C CA . GLU A 1 149 ? -37.642 -7.749 65.845 1.00 98.44 149 GLU A CA 1
ATOM 1168 C C . GLU A 1 149 ? -38.313 -6.707 66.751 1.00 98.44 149 GLU A C 1
ATOM 1170 O O . GLU A 1 149 ? -38.746 -7.041 67.854 1.00 98.44 149 GLU A O 1
ATOM 1175 N N . ILE A 1 150 ? -38.461 -5.461 66.281 1.00 98.25 150 ILE A N 1
ATOM 1176 C CA . ILE A 1 150 ? -39.190 -4.407 67.005 1.00 98.25 150 ILE A CA 1
ATOM 1177 C C . ILE A 1 150 ? -40.639 -4.836 67.242 1.00 98.25 150 ILE A C 1
ATOM 1179 O O . ILE A 1 150 ? -41.112 -4.783 68.376 1.00 98.25 150 ILE A O 1
ATOM 1183 N N . GLN A 1 151 ? -41.322 -5.334 66.210 1.00 98.56 151 GLN A N 1
ATOM 1184 C CA . GLN A 1 151 ? -42.703 -5.797 66.326 1.00 98.56 151 GLN A CA 1
ATOM 1185 C C . GLN A 1 151 ? -42.839 -6.971 67.311 1.00 98.56 151 GLN A C 1
ATOM 1187 O O . GLN A 1 151 ? -43.773 -7.008 68.113 1.00 98.56 151 GLN A O 1
ATOM 1192 N N . ALA A 1 152 ? -41.892 -7.916 67.306 1.00 98.44 152 ALA A N 1
ATOM 1193 C CA . ALA A 1 152 ? -41.860 -9.003 68.282 1.00 98.44 152 ALA A CA 1
ATOM 1194 C C . ALA A 1 152 ? -41.726 -8.470 69.720 1.00 98.44 152 ALA A C 1
ATOM 1196 O O . ALA A 1 152 ? -42.476 -8.886 70.605 1.00 98.44 152 ALA A O 1
ATOM 1197 N N . ARG A 1 153 ? -40.844 -7.487 69.949 1.00 98.25 153 ARG A N 1
ATOM 1198 C CA . ARG A 1 153 ? -40.677 -6.828 71.256 1.00 98.25 153 ARG A CA 1
ATOM 1199 C C . ARG A 1 153 ? -41.901 -6.025 71.691 1.00 98.25 153 ARG A C 1
ATOM 1201 O O . ARG A 1 153 ? -42.211 -5.979 72.881 1.00 98.25 153 ARG A O 1
ATOM 1208 N N . GLU A 1 154 ? -42.602 -5.381 70.765 1.00 98.44 154 GLU A N 1
ATOM 1209 C CA . GLU A 1 154 ? -43.860 -4.684 71.053 1.00 98.44 154 GLU A CA 1
ATOM 1210 C C . GLU A 1 154 ? -44.951 -5.665 71.490 1.00 98.44 154 GLU A C 1
ATOM 1212 O O . GLU A 1 154 ? -45.636 -5.419 72.488 1.00 98.44 154 GLU A O 1
ATOM 1217 N N . ASN A 1 155 ? -45.053 -6.811 70.812 1.00 98.31 155 ASN A N 1
ATOM 1218 C CA . ASN A 1 155 ? -45.970 -7.883 71.183 1.00 98.31 155 ASN A CA 1
ATOM 1219 C C . ASN A 1 155 ? -45.643 -8.444 72.578 1.00 98.31 155 ASN A C 1
ATOM 1221 O O . ASN A 1 155 ? -46.541 -8.511 73.419 1.00 98.31 155 ASN A O 1
ATOM 1225 N N . GLU A 1 156 ? -44.372 -8.755 72.865 1.00 98.25 156 GLU A N 1
ATOM 1226 C CA . GLU A 1 156 ? -43.907 -9.180 74.199 1.00 98.25 156 GLU A CA 1
ATOM 1227 C C . GLU A 1 156 ? -44.275 -8.155 75.284 1.00 98.25 156 GLU A C 1
ATOM 1229 O O . GLU A 1 156 ? -44.847 -8.505 76.317 1.00 98.25 156 GLU A O 1
ATOM 1234 N N . ASN A 1 157 ? -44.005 -6.869 75.042 1.00 98.00 157 ASN A N 1
ATOM 1235 C CA . ASN A 1 157 ? -44.350 -5.796 75.973 1.00 98.00 157 ASN A CA 1
ATOM 1236 C C . ASN A 1 157 ? -45.863 -5.671 76.192 1.00 98.00 157 ASN A C 1
ATOM 1238 O O . ASN A 1 157 ? -46.302 -5.394 77.311 1.00 98.00 157 ASN A O 1
ATOM 1242 N N . SER A 1 158 ? -46.673 -5.852 75.146 1.00 98.12 158 SER A N 1
ATOM 1243 C CA . SER A 1 158 ? -48.134 -5.837 75.262 1.00 98.12 158 SER A CA 1
ATOM 1244 C C . SER A 1 158 ? -48.640 -6.986 76.139 1.00 98.12 158 SER A C 1
ATOM 1246 O O . SER A 1 158 ? -49.527 -6.786 76.970 1.00 98.12 158 SER A O 1
ATOM 1248 N N . GLU A 1 159 ? -48.020 -8.159 76.021 1.00 98.31 159 GLU A N 1
ATOM 1249 C CA . GLU A 1 159 ? -48.372 -9.344 76.793 1.00 98.31 159 GLU A CA 1
ATOM 1250 C C . GLU A 1 159 ? -47.966 -9.190 78.263 1.00 98.31 159 GLU A C 1
ATOM 1252 O O . GLU A 1 159 ? -48.781 -9.402 79.162 1.00 98.31 159 GLU A O 1
ATOM 1257 N N . LEU A 1 160 ? -46.756 -8.689 78.527 1.00 98.06 160 LEU A N 1
ATOM 1258 C CA . LEU A 1 160 ? -46.310 -8.350 79.882 1.00 98.06 160 LEU A CA 1
ATOM 1259 C C . LEU A 1 160 ? -47.226 -7.311 80.547 1.00 98.06 160 LEU A C 1
ATOM 1261 O O . LEU A 1 160 ? -47.554 -7.439 81.729 1.00 98.06 160 LEU A O 1
ATOM 1265 N N . LYS A 1 161 ? -47.697 -6.302 79.799 1.00 97.81 161 LYS A N 1
ATOM 1266 C CA . LYS A 1 161 ? -48.678 -5.325 80.302 1.00 97.81 161 LYS A CA 1
ATOM 1267 C C . LYS A 1 161 ? -50.000 -5.991 80.697 1.00 97.81 161 LYS A C 1
ATOM 1269 O O . LYS A 1 161 ? -50.522 -5.677 81.768 1.00 97.81 161 LYS A O 1
ATOM 1274 N N . LYS A 1 162 ? -50.517 -6.928 79.891 1.00 97.94 162 LYS A N 1
ATOM 1275 C CA . LYS A 1 162 ? -51.730 -7.699 80.227 1.00 97.94 162 LYS A CA 1
ATOM 1276 C C . LYS A 1 162 ? -51.531 -8.542 81.486 1.00 97.94 162 LYS A C 1
ATOM 1278 O O . LYS A 1 162 ? -52.368 -8.483 82.384 1.00 97.94 162 LYS A O 1
ATOM 1283 N N . GLN A 1 163 ? -50.409 -9.254 81.600 1.00 97.06 163 GLN A N 1
ATOM 1284 C CA . GLN A 1 163 ? -50.086 -10.054 82.788 1.00 97.06 163 GLN A CA 1
ATOM 1285 C C . GLN A 1 163 ? -50.001 -9.191 84.057 1.00 97.06 163 GLN A C 1
ATOM 1287 O O . GLN A 1 163 ? -50.526 -9.567 85.108 1.00 97.06 163 GLN A O 1
ATOM 1292 N N . LEU A 1 164 ? -49.389 -8.003 83.971 1.00 96.88 164 LEU A N 1
ATOM 1293 C CA . LEU A 1 164 ? -49.349 -7.046 85.081 1.00 96.88 164 LEU A CA 1
ATOM 1294 C C . LEU A 1 164 ? -50.746 -6.542 85.465 1.00 96.88 164 LEU A C 1
ATOM 1296 O O . LEU A 1 164 ? -51.050 -6.432 86.654 1.00 96.88 164 LEU A O 1
ATOM 1300 N N . GLN A 1 165 ? -51.606 -6.251 84.488 1.00 96.00 165 GLN A N 1
ATOM 1301 C CA . GLN A 1 165 ? -52.985 -5.828 84.737 1.00 96.00 165 GLN A CA 1
ATOM 1302 C C . GLN A 1 165 ? -53.813 -6.941 85.393 1.00 96.00 165 GLN A C 1
ATOM 1304 O O . GLN A 1 165 ? -54.502 -6.684 86.380 1.00 96.00 165 GLN A O 1
ATOM 1309 N N . GLN A 1 166 ? -53.681 -8.179 84.912 1.00 95.50 166 GLN A N 1
ATOM 1310 C CA . GLN A 1 166 ? -54.320 -9.355 85.503 1.00 95.50 166 GLN A CA 1
ATOM 1311 C C . GLN A 1 166 ? -53.858 -9.566 86.952 1.00 95.50 166 GLN A C 1
ATOM 1313 O O . GLN A 1 166 ? -54.683 -9.754 87.847 1.00 95.50 166 GLN A O 1
ATOM 1318 N N . ARG A 1 167 ? -52.548 -9.436 87.219 1.00 94.06 167 ARG A N 1
ATOM 1319 C CA . ARG A 1 167 ? -52.001 -9.481 88.584 1.00 94.06 167 ARG A CA 1
ATOM 1320 C C . ARG A 1 167 ? -52.598 -8.399 89.483 1.00 94.06 167 ARG A C 1
ATOM 1322 O O . ARG A 1 167 ? -52.983 -8.702 90.610 1.00 94.06 167 ARG A O 1
ATOM 1329 N N . ARG A 1 168 ? -52.732 -7.159 89.003 1.00 92.88 168 ARG A N 1
ATOM 1330 C CA . ARG A 1 168 ? -53.371 -6.074 89.772 1.00 92.88 168 ARG A CA 1
ATOM 1331 C C . ARG A 1 168 ? -54.829 -6.391 90.114 1.00 92.88 168 ARG A C 1
ATOM 1333 O O . ARG A 1 168 ? -55.223 -6.205 91.260 1.00 92.88 168 ARG A O 1
ATOM 1340 N N . GLN A 1 169 ? -55.604 -6.919 89.167 1.00 90.94 169 GLN A N 1
ATOM 1341 C CA . GLN A 1 169 ? -56.998 -7.321 89.405 1.00 90.94 169 GLN A CA 1
ATOM 1342 C C . GLN A 1 169 ? -57.106 -8.474 90.419 1.00 90.94 169 GLN A C 1
ATOM 1344 O O . GLN A 1 169 ? -57.958 -8.434 91.307 1.00 90.94 169 GLN A O 1
ATOM 1349 N N . SER A 1 170 ? -56.199 -9.457 90.358 1.00 88.94 170 SER A N 1
ATOM 1350 C CA . SER A 1 170 ? -56.139 -10.536 91.360 1.00 88.94 170 SER A CA 1
ATOM 1351 C C . SER A 1 170 ? -55.731 -10.056 92.760 1.00 88.94 170 SER A C 1
ATOM 1353 O O . SER A 1 170 ? -56.139 -10.642 93.754 1.00 88.94 170 SER A O 1
ATOM 1355 N N . GLN A 1 171 ? -54.957 -8.969 92.871 1.00 82.94 171 GLN A N 1
ATOM 1356 C CA . GLN A 1 171 ? -54.593 -8.394 94.173 1.00 82.94 171 GLN A CA 1
ATOM 1357 C C . GLN A 1 171 ? -55.728 -7.567 94.792 1.00 82.94 171 GLN A C 1
ATOM 1359 O O . GLN A 1 171 ? -55.854 -7.532 96.011 1.00 82.94 171 GLN A O 1
ATOM 1364 N N . GLN A 1 172 ? -56.577 -6.931 93.977 1.00 70.50 172 GLN A N 1
ATOM 1365 C CA . GLN A 1 172 ? -57.737 -6.166 94.461 1.00 70.50 172 GLN A CA 1
ATOM 1366 C C . GLN A 1 172 ? -58.879 -7.049 94.992 1.00 70.50 172 GLN A C 1
ATOM 1368 O O . GLN A 1 172 ? -59.721 -6.567 95.742 1.00 70.50 172 GLN A O 1
ATOM 1373 N N . THR A 1 173 ? -58.911 -8.334 94.634 1.00 64.88 173 THR A N 1
ATOM 1374 C CA . THR A 1 173 ? -59.954 -9.292 95.046 1.00 64.88 173 THR A CA 1
ATOM 1375 C C . THR A 1 173 ? -59.649 -10.018 96.360 1.00 64.88 173 THR A C 1
ATOM 1377 O O . THR A 1 173 ? -60.458 -10.829 96.801 1.00 64.88 173 THR A O 1
ATOM 1380 N N . LEU A 1 174 ? -58.533 -9.706 97.030 1.00 56.53 174 LEU A N 1
ATOM 1381 C CA . LEU A 1 174 ? -58.227 -10.198 98.376 1.00 56.53 174 LEU A CA 1
ATOM 1382 C C . LEU A 1 174 ? -58.783 -9.231 99.447 1.00 56.53 174 LEU A C 1
ATOM 1384 O O . LEU A 1 174 ? -58.213 -8.152 99.645 1.00 56.53 174 LEU A O 1
ATOM 1388 N N . PRO A 1 175 ? -59.860 -9.587 100.178 1.00 47.91 175 PRO A N 1
ATOM 1389 C CA . PRO A 1 175 ? -60.358 -8.789 101.294 1.00 47.91 175 PRO A CA 1
ATOM 1390 C C . PRO A 1 175 ? -59.390 -8.922 102.479 1.00 47.91 175 PRO A C 1
ATOM 1392 O O . PRO A 1 175 ? -59.412 -9.910 103.205 1.00 47.91 175 PRO A O 1
ATOM 1395 N N . GLY A 1 176 ? -58.493 -7.948 102.661 1.00 49.44 176 GLY A N 1
ATOM 1396 C CA . GLY A 1 176 ? -57.604 -7.926 103.834 1.00 49.44 176 GLY A CA 1
ATOM 1397 C C . GLY A 1 176 ? -56.421 -6.955 103.806 1.00 49.44 176 GLY A C 1
ATOM 1398 O O . GLY A 1 176 ? -55.829 -6.707 104.850 1.00 49.44 176 GLY A O 1
ATOM 1399 N N . ILE A 1 177 ? -56.068 -6.362 102.657 1.00 49.78 177 ILE A N 1
ATOM 1400 C CA . ILE A 1 177 ? -54.823 -5.566 102.528 1.00 49.78 177 ILE A CA 1
ATOM 1401 C C . ILE A 1 177 ? -55.069 -4.040 102.553 1.00 49.78 177 ILE A C 1
ATOM 1403 O O . ILE A 1 177 ? -54.130 -3.247 102.560 1.00 49.78 177 ILE A O 1
ATOM 1407 N N . ALA A 1 178 ? -56.321 -3.590 102.689 1.00 49.75 178 ALA A N 1
ATOM 1408 C CA . ALA A 1 178 ? -56.639 -2.163 102.821 1.00 49.75 178 ALA A CA 1
ATOM 1409 C C . ALA A 1 178 ? -56.105 -1.520 104.127 1.00 49.75 178 ALA A C 1
ATOM 1411 O O . ALA A 1 178 ? -55.988 -0.300 104.197 1.00 49.75 178 ALA A O 1
ATOM 1412 N N . ALA A 1 179 ? -55.724 -2.308 105.142 1.00 49.91 179 ALA A N 1
ATOM 1413 C CA . ALA A 1 179 ? -55.290 -1.786 106.445 1.00 49.91 179 ALA A CA 1
ATOM 1414 C C . ALA A 1 179 ? -53.773 -1.514 106.581 1.00 49.91 179 ALA A C 1
ATOM 1416 O O . ALA A 1 179 ? -53.369 -0.829 107.515 1.00 49.91 179 ALA A O 1
ATOM 1417 N N . ILE A 1 180 ? -52.914 -1.998 105.669 1.00 53.09 180 ILE A N 1
ATOM 1418 C CA . ILE A 1 180 ? -51.441 -1.854 105.799 1.00 53.09 180 ILE A CA 1
ATOM 1419 C C . ILE A 1 180 ? -50.876 -0.754 104.878 1.00 53.09 180 ILE A C 1
ATOM 1421 O O . ILE A 1 180 ? -49.821 -0.180 105.149 1.00 53.09 180 ILE A O 1
ATOM 1425 N N . GLN A 1 181 ? -51.600 -0.373 103.821 1.00 48.47 181 GLN A N 1
ATOM 1426 C CA . GLN A 1 181 ? -51.116 0.593 102.826 1.00 48.47 181 GLN A CA 1
ATOM 1427 C C . GLN A 1 181 ? -51.141 2.064 103.284 1.00 48.47 181 GLN A C 1
ATOM 1429 O O . GLN A 1 181 ? -50.509 2.901 102.646 1.00 48.47 181 GLN A O 1
ATOM 1434 N N . ALA A 1 182 ? -51.777 2.384 104.417 1.00 47.59 182 ALA A N 1
ATOM 1435 C CA . ALA A 1 182 ? -51.739 3.728 104.999 1.00 47.59 182 ALA A CA 1
ATOM 1436 C C . ALA A 1 182 ? -50.412 4.058 105.722 1.00 47.59 182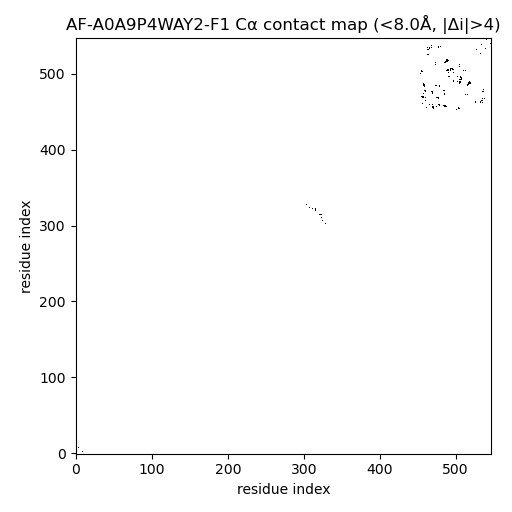 ALA A C 1
ATOM 1438 O O . ALA A 1 182 ? -50.129 5.231 105.945 1.00 47.59 182 ALA A O 1
ATOM 1439 N N . ASN A 1 183 ? -49.569 3.065 106.051 1.00 46.28 183 ASN A N 1
ATOM 1440 C CA . ASN A 1 183 ? -48.370 3.277 106.884 1.00 46.28 183 ASN A CA 1
ATOM 1441 C C . ASN A 1 183 ? -47.039 3.329 106.099 1.00 46.28 183 ASN A C 1
ATOM 1443 O O . ASN A 1 183 ? -45.992 3.645 106.658 1.00 46.28 183 ASN A O 1
ATOM 1447 N N . VAL A 1 184 ? -47.054 3.037 104.792 1.00 51.38 184 VAL A N 1
ATOM 1448 C CA . VAL A 1 184 ? -45.837 3.014 103.948 1.00 51.38 184 VAL A CA 1
ATOM 1449 C C . VAL A 1 184 ? -45.646 4.322 103.165 1.00 51.38 184 VAL A C 1
ATOM 1451 O O . VAL A 1 184 ? -44.522 4.675 102.807 1.00 51.38 184 VAL A O 1
ATOM 1454 N N . THR A 1 185 ? -46.702 5.121 102.992 1.00 47.16 185 THR A N 1
ATOM 1455 C CA . THR A 1 185 ? -46.651 6.399 102.260 1.00 47.16 185 THR A CA 1
ATOM 1456 C C . THR A 1 185 ? -45.920 7.515 103.022 1.00 47.16 185 THR A C 1
ATOM 1458 O O . THR A 1 185 ? -45.545 8.514 102.417 1.00 47.16 185 THR A O 1
ATOM 1461 N N . GLN A 1 186 ? -45.633 7.349 104.320 1.00 49.12 186 GLN A N 1
ATOM 1462 C CA . GLN A 1 186 ? -44.924 8.365 105.113 1.00 49.12 186 GLN A CA 1
ATOM 1463 C C . GLN A 1 186 ? -43.390 8.231 105.111 1.00 49.12 186 GLN A C 1
ATOM 1465 O O . GLN A 1 186 ? -42.705 9.199 105.427 1.00 49.12 186 GLN A O 1
ATOM 1470 N N . LYS A 1 187 ? -42.817 7.082 104.716 1.00 47.53 187 LYS A N 1
ATOM 1471 C CA . LYS A 1 187 ? -41.352 6.861 104.763 1.00 47.53 187 LYS A CA 1
ATOM 1472 C C . LYS A 1 187 ? -40.618 7.034 103.429 1.00 47.53 187 LYS A C 1
ATOM 1474 O O . LYS A 1 187 ? -39.394 7.008 103.412 1.00 47.53 187 LYS A O 1
ATOM 1479 N N . SER A 1 188 ? -41.336 7.259 102.326 1.00 45.50 188 SER A N 1
ATOM 1480 C CA . SER A 1 188 ? -40.739 7.418 100.986 1.00 45.50 188 SER A CA 1
ATOM 1481 C C . SER A 1 188 ? -40.662 8.869 100.488 1.00 45.50 188 SER A C 1
ATOM 1483 O O . SER A 1 188 ? -40.210 9.088 99.369 1.00 45.50 188 SER A O 1
ATOM 1485 N N . GLN A 1 189 ? -41.065 9.862 101.293 1.00 48.38 189 GLN A N 1
ATOM 1486 C CA . GLN A 1 189 ? -40.914 11.286 100.947 1.00 48.38 189 GLN A CA 1
ATOM 1487 C C . GLN A 1 189 ? -39.604 11.922 101.457 1.00 48.38 189 GLN A C 1
ATOM 1489 O O . GLN A 1 189 ? -39.333 13.070 101.127 1.00 48.38 189 GLN A O 1
ATOM 1494 N N . GLN A 1 190 ? -38.758 11.203 102.212 1.00 48.84 190 GLN A N 1
ATOM 1495 C CA . GLN A 1 190 ? -37.494 11.761 102.731 1.00 48.84 190 GLN A CA 1
ATOM 1496 C C . GLN A 1 190 ? -36.242 11.472 101.884 1.00 48.84 190 GLN A C 1
ATOM 1498 O O . GLN A 1 190 ? -35.231 12.130 102.099 1.00 48.84 190 GLN A O 1
ATOM 1503 N N . ASN A 1 191 ? -36.295 10.578 100.888 1.00 49.78 191 ASN A N 1
ATOM 1504 C CA . ASN A 1 191 ? -35.109 10.237 100.080 1.00 49.78 191 ASN A CA 1
ATOM 1505 C C . ASN A 1 191 ? -35.092 10.842 98.667 1.00 49.78 191 ASN A C 1
ATOM 1507 O O . ASN A 1 191 ? -34.045 10.861 98.032 1.00 49.78 191 ASN A O 1
ATOM 1511 N N . THR A 1 192 ? -36.199 11.404 98.180 1.00 47.97 192 THR A N 1
ATOM 1512 C CA . THR A 1 192 ? -36.252 12.061 96.859 1.00 47.97 192 THR A CA 1
ATOM 1513 C C . THR A 1 192 ? -35.799 13.524 96.866 1.00 47.97 192 THR A C 1
ATOM 1515 O O . THR A 1 192 ? -35.756 14.141 95.811 1.00 47.97 192 THR A O 1
ATOM 1518 N N . ALA A 1 193 ? -35.409 14.078 98.020 1.00 48.59 193 ALA A N 1
ATOM 1519 C CA . ALA A 1 193 ? -34.881 15.443 98.118 1.00 48.59 193 ALA A CA 1
ATOM 1520 C C . ALA A 1 193 ? -33.339 15.536 98.062 1.00 48.59 193 ALA A C 1
ATOM 1522 O O . ALA A 1 193 ? -32.815 16.641 98.001 1.00 48.59 193 ALA A O 1
ATOM 1523 N N . GLN A 1 194 ? -32.596 14.417 98.062 1.00 46.50 194 GLN A N 1
ATOM 1524 C CA . GLN A 1 194 ? -31.119 14.444 98.038 1.00 46.50 194 GLN A CA 1
ATOM 1525 C C . GLN A 1 194 ? -30.471 14.078 96.693 1.00 46.50 194 GLN A C 1
ATOM 1527 O O . GLN A 1 194 ? -29.273 14.301 96.529 1.00 46.50 194 GLN A O 1
ATOM 1532 N N . GLU A 1 195 ? -31.225 13.591 95.704 1.00 48.25 195 GLU A N 1
ATOM 1533 C CA . GLU A 1 195 ? -30.659 13.231 94.390 1.00 48.25 195 GLU A CA 1
ATOM 1534 C C . GLU A 1 195 ? -30.826 14.316 93.312 1.00 48.25 195 GLU A C 1
ATOM 1536 O O . GLU A 1 195 ? -30.087 14.324 92.327 1.00 48.25 195 GLU A O 1
ATOM 1541 N N . GLU A 1 196 ? -31.707 15.302 93.518 1.00 49.59 196 GLU A N 1
ATOM 1542 C CA . GLU A 1 196 ? -31.897 16.403 92.560 1.00 49.59 196 GLU A CA 1
ATOM 1543 C C . GLU A 1 196 ? -30.852 17.531 92.695 1.00 49.59 196 GLU A C 1
ATOM 1545 O O . GLU A 1 196 ? -30.673 18.335 91.778 1.00 49.59 196 GLU A O 1
ATOM 1550 N N . GLU A 1 197 ? -30.075 17.562 93.786 1.00 49.69 197 GLU A N 1
ATOM 1551 C CA . GLU A 1 197 ? -29.058 18.600 94.020 1.00 49.69 197 GLU A CA 1
ATOM 1552 C C . GLU A 1 197 ? -27.638 18.195 93.559 1.00 49.69 197 GLU A C 1
ATOM 1554 O O . GLU A 1 197 ? -26.768 19.047 93.358 1.00 49.69 197 GLU A O 1
ATOM 1559 N N . ALA A 1 198 ? -27.403 16.911 93.255 1.00 49.62 198 ALA A N 1
ATOM 1560 C CA . ALA A 1 198 ? -26.103 16.413 92.785 1.00 49.62 198 ALA A CA 1
ATOM 1561 C C . ALA A 1 198 ? -25.896 16.495 91.253 1.00 49.62 198 ALA A C 1
ATOM 1563 O O . ALA A 1 198 ? -24.771 16.336 90.774 1.00 49.62 198 ALA A O 1
ATOM 1564 N N . SER A 1 199 ? -26.936 16.806 90.468 1.00 50.59 199 SER A N 1
ATOM 1565 C CA . SER A 1 199 ? -26.847 16.871 88.993 1.00 50.59 199 SER A CA 1
ATOM 1566 C C . SER A 1 199 ? -26.505 18.269 88.436 1.00 50.59 199 SER A C 1
ATOM 1568 O O . SER A 1 199 ? -26.245 18.433 87.245 1.00 50.59 199 SER A O 1
ATOM 1570 N N . LYS A 1 200 ? -26.405 19.303 89.289 1.00 54.81 200 LYS A N 1
ATOM 1571 C CA . LYS A 1 200 ? -26.097 20.691 88.869 1.00 54.81 200 LYS A CA 1
ATOM 1572 C C . LYS A 1 200 ? -24.609 21.079 88.861 1.00 54.81 200 LYS A C 1
ATOM 1574 O O . LYS A 1 200 ? -24.290 22.234 88.591 1.00 54.81 200 LYS A O 1
ATOM 1579 N N . LYS A 1 201 ? -23.671 20.152 89.107 1.00 54.97 201 LYS A N 1
ATOM 1580 C CA . LYS A 1 201 ? -22.219 20.458 89.164 1.00 54.97 201 LYS A CA 1
ATOM 1581 C C . LYS A 1 201 ? -21.309 19.671 88.213 1.00 54.97 201 LYS A C 1
ATOM 1583 O O . LYS A 1 201 ? -20.089 19.778 88.335 1.00 54.97 201 LYS A O 1
ATOM 1588 N N . ARG A 1 202 ? -21.827 18.973 87.194 1.00 54.94 202 ARG A N 1
ATOM 1589 C CA . ARG A 1 202 ? -20.969 18.488 86.091 1.00 54.94 202 ARG A CA 1
ATOM 1590 C C . ARG A 1 202 ? -20.787 19.558 85.021 1.00 54.94 202 ARG A C 1
ATOM 1592 O O . ARG A 1 202 ? -21.425 19.593 83.977 1.00 54.94 202 ARG A O 1
ATOM 1599 N N . LYS A 1 203 ? -19.869 20.449 85.389 1.00 51.50 203 LYS A N 1
ATOM 1600 C CA . LYS A 1 203 ? -19.009 21.293 84.566 1.00 51.50 203 LYS A CA 1
ATOM 1601 C C . LYS A 1 203 ? -18.852 20.734 83.145 1.00 51.50 203 LYS A C 1
ATOM 1603 O O . LYS A 1 203 ? -18.308 19.651 82.946 1.00 51.50 203 LYS A O 1
ATOM 1608 N N . ARG A 1 204 ? -19.338 21.529 82.193 1.00 54.31 204 ARG A N 1
ATOM 1609 C CA . ARG A 1 204 ? -19.031 21.543 80.761 1.00 54.31 204 ARG A CA 1
ATOM 1610 C C . ARG A 1 204 ? -17.557 21.178 80.532 1.00 54.31 204 ARG A C 1
ATOM 1612 O O . ARG A 1 204 ? -16.686 22.029 80.679 1.00 54.31 204 ARG A O 1
ATOM 1619 N N . HIS A 1 205 ? -17.278 19.917 80.207 1.00 45.81 205 HIS A N 1
ATOM 1620 C CA . HIS A 1 205 ? -16.035 19.564 79.537 1.00 45.81 205 HIS A CA 1
ATOM 1621 C C . HIS A 1 205 ? -16.273 19.810 78.053 1.00 45.81 205 HIS A C 1
ATOM 1623 O O . HIS A 1 205 ? -16.915 19.022 77.362 1.00 45.81 205 HIS A O 1
ATOM 1629 N N . GLU A 1 206 ? -15.820 20.978 77.609 1.00 43.50 206 GLU A N 1
ATOM 1630 C CA . GLU A 1 206 ? -15.608 21.268 76.201 1.00 43.50 206 GLU A CA 1
ATOM 1631 C C . GLU A 1 206 ? -14.673 20.196 75.640 1.00 43.50 206 GLU A C 1
ATOM 1633 O O . GLU A 1 206 ? -13.522 20.067 76.057 1.00 43.50 206 GLU A O 1
ATOM 1638 N N . ILE A 1 207 ? -15.202 19.389 74.724 1.00 46.50 207 ILE A N 1
ATOM 1639 C CA . ILE A 1 207 ? -14.379 18.614 73.807 1.00 46.50 207 ILE A CA 1
ATOM 1640 C C . ILE A 1 207 ? -13.808 19.644 72.823 1.00 46.50 207 ILE A C 1
ATOM 1642 O O . ILE A 1 207 ? -14.592 20.372 72.205 1.00 46.50 207 ILE A O 1
ATOM 1646 N N . PRO A 1 208 ? -12.476 19.771 72.708 1.00 47.12 208 PRO A N 1
ATOM 1647 C CA . PRO A 1 208 ? -11.869 20.749 71.826 1.00 47.12 208 PRO A CA 1
ATOM 1648 C C . PRO A 1 208 ? -12.240 20.434 70.379 1.00 47.12 208 PRO A C 1
ATOM 1650 O O . PRO A 1 208 ? -12.195 19.283 69.942 1.00 47.12 208 PRO A O 1
ATOM 1653 N N . ALA A 1 209 ? -12.589 21.489 69.645 1.00 52.69 209 ALA A N 1
ATOM 1654 C CA . ALA A 1 209 ? -12.678 21.498 68.197 1.00 52.69 209 ALA A CA 1
ATOM 1655 C C . ALA A 1 209 ? -11.346 21.006 67.608 1.00 52.69 209 ALA A C 1
ATOM 1657 O O . ALA A 1 209 ? -10.385 21.761 67.471 1.00 52.69 209 ALA A O 1
ATOM 1658 N N . ALA A 1 210 ? -11.282 19.715 67.301 1.00 43.44 210 ALA A N 1
ATOM 1659 C CA . ALA A 1 210 ? -10.177 19.105 66.596 1.00 43.44 210 ALA A CA 1
ATOM 1660 C C . ALA A 1 210 ? -10.518 19.067 65.107 1.00 43.44 210 ALA A C 1
ATOM 1662 O O . ALA A 1 210 ? -11.406 18.339 64.676 1.00 43.44 210 ALA A O 1
ATOM 1663 N N . GLY A 1 211 ? -9.762 19.847 64.339 1.00 43.22 211 GLY A N 1
ATOM 1664 C CA . GLY A 1 211 ? -9.426 19.497 62.968 1.00 43.22 211 GLY A CA 1
ATOM 1665 C C . GLY A 1 211 ? -10.510 19.772 61.939 1.00 43.22 211 GLY A C 1
ATOM 1666 O O . GLY A 1 211 ? -11.215 18.878 61.486 1.00 43.22 211 GLY A O 1
ATOM 1667 N N . SER A 1 212 ? -10.515 21.008 61.454 1.00 44.03 212 SER A N 1
ATOM 1668 C CA . SER A 1 212 ? -10.702 21.290 60.035 1.00 44.03 212 SER A CA 1
ATOM 1669 C C . SER A 1 212 ? -9.949 20.257 59.182 1.00 44.03 212 SER A C 1
ATOM 1671 O O . SER A 1 212 ? -8.726 20.326 59.039 1.00 44.03 212 SER A O 1
ATOM 1673 N N . LEU A 1 213 ? -10.679 19.290 58.630 1.00 41.53 213 LEU A N 1
ATOM 1674 C CA . LEU A 1 213 ? -10.197 18.473 57.525 1.00 41.53 213 LEU A CA 1
ATOM 1675 C C . LEU A 1 213 ? -9.914 19.409 56.336 1.00 41.53 213 LEU A C 1
ATOM 1677 O O . LEU A 1 213 ? -10.774 20.231 56.000 1.00 41.53 213 LEU A O 1
ATOM 1681 N N . PRO A 1 214 ? -8.734 19.328 55.697 1.00 49.31 214 PRO A N 1
ATOM 1682 C CA . PRO A 1 214 ? -8.481 20.071 54.476 1.00 49.31 214 PRO A CA 1
ATOM 1683 C C . PRO A 1 214 ? -9.458 19.582 53.409 1.00 49.31 214 PRO A C 1
ATOM 1685 O O . PRO A 1 214 ? -9.568 18.385 53.141 1.00 49.31 214 PRO A O 1
ATOM 1688 N N . GLN A 1 215 ? -10.185 20.519 52.806 1.00 49.22 215 GLN A N 1
ATOM 1689 C CA . GLN A 1 215 ? -10.970 20.228 51.618 1.00 49.22 215 GLN A CA 1
ATOM 1690 C C . GLN A 1 215 ? -10.067 19.593 50.552 1.00 49.22 215 GLN A C 1
ATOM 1692 O O . GLN A 1 215 ? -8.968 20.107 50.315 1.00 49.22 215 GLN A O 1
ATOM 1697 N N . PRO A 1 216 ? -10.509 18.538 49.848 1.00 49.00 216 PRO A N 1
ATOM 1698 C CA . PRO A 1 216 ? -9.884 18.197 48.587 1.00 49.00 216 PRO A CA 1
ATOM 1699 C C . PRO A 1 216 ? -10.114 19.382 47.650 1.00 49.00 216 PRO A C 1
ATOM 1701 O O . PRO A 1 216 ? -11.238 19.663 47.230 1.00 49.00 216 PRO A O 1
ATOM 1704 N N . SER A 1 217 ? -9.046 20.124 47.351 1.00 40.97 217 SER A N 1
ATOM 1705 C CA . SER A 1 217 ? -9.089 21.128 46.302 1.00 40.97 217 SER A CA 1
ATOM 1706 C C . SER A 1 217 ? -9.421 20.396 45.005 1.00 40.97 217 SER A C 1
ATOM 1708 O O . SER A 1 217 ? -8.567 19.719 44.426 1.00 40.97 217 SER A O 1
ATOM 1710 N N . TYR A 1 218 ? -10.655 20.526 44.533 1.00 41.62 218 TYR A N 1
ATOM 1711 C CA . TYR A 1 218 ? -10.969 20.265 43.142 1.00 41.62 218 TYR A CA 1
ATOM 1712 C C . TYR A 1 218 ? -10.209 21.308 42.322 1.00 41.62 218 TYR A C 1
ATOM 1714 O O . TYR A 1 218 ? -10.706 22.397 42.032 1.00 41.62 218 TYR A O 1
ATOM 1722 N N . LYS A 1 219 ? -8.968 20.984 41.944 1.00 41.81 219 LYS A N 1
ATOM 1723 C CA . LYS A 1 219 ? -8.352 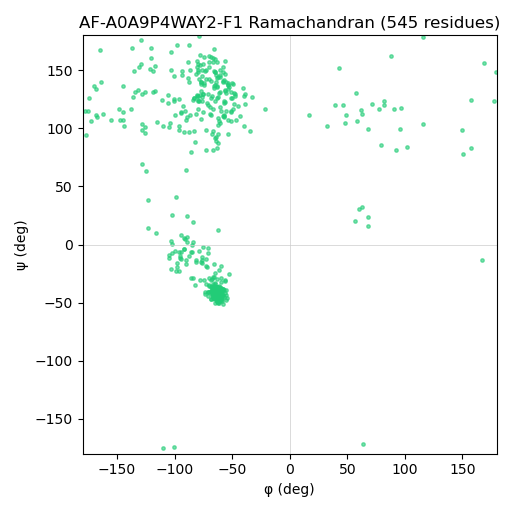21.596 40.775 1.00 41.81 219 LYS A CA 1
ATOM 1724 C C . LYS A 1 219 ? -9.219 21.184 39.593 1.00 41.81 219 LYS A C 1
ATOM 1726 O O . LYS A 1 219 ? -9.061 20.105 39.035 1.00 41.81 219 LYS A O 1
ATOM 1731 N N . ARG A 1 220 ? -10.155 22.066 39.239 1.00 38.41 220 ARG A N 1
ATOM 1732 C CA . ARG A 1 220 ? -10.702 22.173 37.887 1.00 38.41 220 ARG A CA 1
ATOM 1733 C C . ARG A 1 220 ? -9.543 21.962 36.904 1.00 38.41 220 ARG A C 1
ATOM 1735 O O . ARG A 1 220 ? -8.602 22.762 36.944 1.00 38.41 220 ARG A O 1
ATOM 1742 N N . PRO A 1 221 ? -9.580 20.963 36.009 1.00 45.47 221 PRO A N 1
ATOM 1743 C CA . PRO A 1 221 ? -8.788 21.072 34.804 1.00 45.47 221 PRO A CA 1
ATOM 1744 C C . PRO A 1 221 ? -9.298 22.321 34.086 1.00 45.47 221 PRO A C 1
ATOM 1746 O O . PRO A 1 221 ? -10.485 22.447 33.778 1.00 45.47 221 PRO A O 1
ATOM 1749 N N . ARG A 1 222 ? -8.405 23.298 33.907 1.00 39.44 222 ARG A N 1
ATOM 1750 C CA . ARG A 1 222 ? -8.623 24.386 32.961 1.00 39.44 222 ARG A CA 1
ATOM 1751 C C . ARG A 1 222 ? -8.994 23.729 31.638 1.00 39.44 222 ARG A C 1
ATOM 1753 O O . ARG A 1 222 ? -8.190 23.020 31.044 1.00 39.44 222 ARG A O 1
ATOM 1760 N N . SER A 1 223 ? -10.221 23.972 31.209 1.00 40.53 223 SER A N 1
ATOM 1761 C CA . SER A 1 223 ? -10.611 23.922 29.814 1.00 40.53 223 SER A CA 1
ATOM 1762 C C . SER A 1 223 ? -9.558 24.686 29.012 1.00 40.53 223 SER A C 1
ATOM 1764 O O . SER A 1 223 ? -9.474 25.913 29.100 1.00 40.53 223 SER A O 1
ATOM 1766 N N . ASN A 1 224 ? -8.726 23.948 28.275 1.00 37.75 224 ASN A N 1
ATOM 1767 C CA . ASN A 1 224 ? -7.943 24.496 27.182 1.00 37.75 224 ASN A CA 1
ATOM 1768 C C . ASN A 1 224 ? -8.948 24.966 26.135 1.00 37.75 224 ASN A C 1
ATOM 1770 O O . ASN A 1 224 ? -9.435 24.197 25.310 1.00 37.75 224 ASN A O 1
ATOM 1774 N N . SER A 1 225 ? -9.302 26.243 26.245 1.00 35.50 225 SER A N 1
ATOM 1775 C CA . SER A 1 225 ? -9.959 26.982 25.188 1.00 35.50 225 SER A CA 1
ATOM 1776 C C . SER A 1 225 ? -9.000 27.004 24.008 1.00 35.50 225 SER A C 1
ATOM 1778 O O . SER A 1 225 ? -7.980 27.690 24.022 1.00 35.50 225 SER A O 1
ATOM 1780 N N . VAL A 1 226 ? -9.339 26.210 23.003 1.00 47.00 226 VAL A N 1
ATOM 1781 C CA . VAL A 1 226 ? -8.864 26.367 21.639 1.00 47.00 226 VAL A CA 1
ATOM 1782 C C . VAL A 1 226 ? -9.275 27.768 21.189 1.00 47.00 226 VAL A C 1
ATOM 1784 O O . VAL A 1 226 ? -10.457 28.052 21.018 1.00 47.00 226 VAL A O 1
ATOM 1787 N N . LEU A 1 227 ? -8.296 28.652 21.025 1.00 39.19 227 LEU A N 1
ATOM 1788 C CA . LEU A 1 227 ? -8.379 29.748 20.068 1.00 39.19 227 LEU A CA 1
ATOM 1789 C C . LEU A 1 227 ? -7.265 29.536 19.038 1.00 39.19 227 LEU A C 1
ATOM 1791 O O . LEU A 1 227 ? -6.125 29.264 19.426 1.00 39.19 227 LEU A O 1
ATOM 1795 N N . PRO A 1 228 ? -7.572 29.637 17.737 1.00 43.59 228 PRO A N 1
ATOM 1796 C CA . PRO A 1 228 ? -6.583 29.490 16.687 1.00 43.59 228 PRO A CA 1
ATOM 1797 C C . PRO A 1 228 ? -5.728 30.760 16.618 1.00 43.59 228 PRO A C 1
ATOM 1799 O O . PRO A 1 228 ? -6.217 31.829 16.259 1.00 43.59 228 PRO A O 1
ATOM 1802 N N . GLN A 1 229 ? -4.438 30.647 16.936 1.00 35.56 229 GLN A N 1
ATOM 1803 C CA . GLN A 1 229 ? -3.460 31.627 16.475 1.00 35.56 229 GLN A CA 1
ATOM 1804 C C . GLN A 1 229 ? -3.155 31.338 15.006 1.00 35.56 229 GLN A C 1
ATOM 1806 O O . GLN A 1 229 ? -2.502 30.360 14.649 1.00 35.56 229 GLN A O 1
ATOM 1811 N N . SER A 1 230 ? -3.666 32.218 14.157 1.00 46.66 230 SER A N 1
ATOM 1812 C CA . SER A 1 230 ? -3.180 32.468 12.811 1.00 46.66 230 SER A CA 1
ATOM 1813 C C . SER A 1 230 ? -1.680 32.772 12.846 1.00 46.66 230 SER A C 1
ATOM 1815 O O . SER A 1 230 ? -1.276 33.856 13.265 1.00 46.66 230 SER A O 1
ATOM 1817 N N . LEU A 1 231 ? -0.858 31.827 12.386 1.00 35.50 231 LEU A N 1
ATOM 1818 C CA . LEU A 1 231 ? 0.527 32.086 12.009 1.00 35.50 231 LEU A CA 1
ATOM 1819 C C . LEU A 1 231 ? 0.594 32.305 10.499 1.00 35.50 231 LEU A C 1
ATOM 1821 O O . LEU A 1 231 ? 0.568 31.377 9.694 1.00 35.50 231 LEU A O 1
ATOM 1825 N N . THR A 1 232 ? 0.688 33.579 10.142 1.00 44.88 232 THR A N 1
ATOM 1826 C CA . THR A 1 232 ? 1.314 34.066 8.918 1.00 44.88 232 THR A CA 1
ATOM 1827 C C . THR A 1 232 ? 2.764 33.582 8.869 1.00 44.88 232 THR A C 1
ATOM 1829 O O . THR A 1 232 ? 3.598 34.053 9.642 1.00 44.88 232 THR A O 1
ATOM 1832 N N . LEU A 1 233 ? 3.081 32.662 7.956 1.00 35.28 233 LEU A N 1
ATOM 1833 C CA . LEU A 1 233 ? 4.460 32.418 7.540 1.00 35.28 233 LEU A CA 1
ATOM 1834 C C . LEU A 1 233 ? 4.790 33.367 6.392 1.00 35.28 233 LEU A C 1
ATOM 1836 O O . LEU A 1 233 ? 4.463 33.131 5.230 1.00 35.28 233 LEU A O 1
ATOM 1840 N N . SER A 1 234 ? 5.417 34.474 6.776 1.00 37.53 234 SER A N 1
ATOM 1841 C CA . SER A 1 234 ? 6.114 35.385 5.886 1.00 37.53 234 SER A CA 1
ATOM 1842 C C . SER A 1 234 ? 7.293 34.686 5.214 1.00 37.53 234 SER A C 1
ATOM 1844 O O . SER A 1 234 ? 7.990 33.858 5.803 1.00 37.53 234 SER A O 1
ATOM 1846 N N . ALA A 1 235 ? 7.488 35.071 3.958 1.00 47.78 235 ALA A N 1
ATOM 1847 C CA . ALA A 1 235 ? 8.574 34.713 3.070 1.00 47.78 235 ALA A CA 1
ATOM 1848 C C . ALA A 1 235 ? 9.944 34.658 3.763 1.00 47.78 235 ALA A C 1
ATOM 1850 O O . ALA A 1 235 ? 10.395 35.637 4.351 1.00 47.78 235 ALA A O 1
ATOM 1851 N N . THR A 1 236 ? 10.644 33.534 3.601 1.00 36.31 236 THR A N 1
ATOM 1852 C CA . THR A 1 236 ? 12.105 33.509 3.709 1.00 36.31 236 THR A CA 1
ATOM 1853 C C . THR A 1 236 ? 12.673 33.266 2.320 1.00 36.31 236 THR A C 1
ATOM 1855 O O . THR A 1 236 ? 12.625 32.174 1.761 1.00 36.31 236 THR A O 1
ATOM 1858 N N . GLN A 1 237 ? 13.135 34.373 1.762 1.00 43.62 237 GLN A N 1
ATOM 1859 C CA . GLN A 1 237 ? 13.905 34.524 0.546 1.00 43.62 237 GLN A CA 1
ATOM 1860 C C . GLN A 1 237 ? 15.316 33.981 0.822 1.00 43.62 237 GLN A C 1
ATOM 1862 O O . GLN A 1 237 ? 15.991 34.478 1.720 1.00 43.62 237 GLN A O 1
ATOM 1867 N N . ILE A 1 238 ? 15.760 32.959 0.085 1.00 35.00 238 ILE A N 1
ATOM 1868 C CA . ILE A 1 238 ? 17.170 32.538 0.077 1.00 35.00 238 ILE A CA 1
ATOM 1869 C C . ILE A 1 238 ? 17.748 32.887 -1.301 1.00 35.00 238 ILE A C 1
ATOM 1871 O O . ILE A 1 238 ? 17.172 32.481 -2.314 1.00 35.00 238 ILE A O 1
ATOM 1875 N N . PRO A 1 239 ? 18.843 33.666 -1.358 1.00 49.00 239 PRO A N 1
ATOM 1876 C CA . PRO A 1 239 ? 19.440 34.115 -2.603 1.00 49.00 239 PRO A CA 1
ATOM 1877 C C . PRO A 1 239 ? 20.245 33.015 -3.300 1.00 49.00 239 PRO A C 1
ATOM 1879 O O . PRO A 1 239 ? 20.844 32.136 -2.682 1.00 49.00 239 PRO A O 1
ATOM 1882 N N . ALA A 1 240 ? 20.265 33.129 -4.624 1.00 43.09 240 ALA A N 1
ATOM 1883 C CA . ALA A 1 240 ? 21.076 32.352 -5.539 1.00 43.09 240 ALA A CA 1
ATOM 1884 C C . ALA A 1 240 ? 22.584 32.531 -5.275 1.00 43.09 240 ALA A C 1
ATOM 1886 O O . ALA A 1 240 ? 23.088 33.652 -5.249 1.00 43.09 240 ALA A O 1
ATOM 1887 N N . ALA A 1 241 ? 23.304 31.413 -5.190 1.00 37.38 241 ALA A N 1
ATOM 1888 C CA . ALA A 1 241 ? 24.750 31.325 -5.389 1.00 37.38 241 ALA A CA 1
ATOM 1889 C C . ALA A 1 241 ? 24.976 30.257 -6.475 1.00 37.38 241 ALA A C 1
ATOM 1891 O O . ALA A 1 241 ? 24.596 29.104 -6.312 1.00 37.38 241 ALA A O 1
ATOM 1892 N N . GLN A 1 242 ? 25.223 30.680 -7.715 1.00 38.81 242 GLN A N 1
ATOM 1893 C CA . GLN A 1 242 ? 26.554 30.834 -8.315 1.00 38.81 242 GLN A CA 1
ATOM 1894 C C . GLN A 1 242 ? 27.288 29.502 -8.555 1.00 38.81 242 GLN A C 1
ATOM 1896 O O . GLN A 1 242 ? 27.897 28.921 -7.669 1.00 38.81 242 GLN A O 1
ATOM 1901 N N . ASN A 1 243 ? 27.209 29.072 -9.820 1.00 45.16 243 ASN A N 1
ATOM 1902 C CA . ASN A 1 243 ? 28.259 28.469 -10.644 1.00 45.16 243 ASN A CA 1
ATOM 1903 C C . ASN A 1 243 ? 29.511 27.930 -9.930 1.00 45.16 243 ASN A C 1
ATOM 1905 O O . ASN A 1 243 ? 30.408 28.693 -9.586 1.00 45.16 243 ASN A O 1
ATOM 1909 N N . ALA A 1 244 ? 29.671 26.606 -9.930 1.00 35.47 244 ALA A N 1
ATOM 1910 C CA . ALA A 1 244 ? 30.992 25.985 -9.950 1.00 35.47 244 ALA A CA 1
ATOM 1911 C C . ALA A 1 244 ? 30.953 24.700 -10.789 1.00 35.47 244 ALA A C 1
ATOM 1913 O O . ALA A 1 244 ? 30.454 23.654 -10.385 1.00 35.47 244 ALA A O 1
ATOM 1914 N N . ARG A 1 245 ? 31.471 24.831 -12.008 1.00 44.19 245 ARG A N 1
ATOM 1915 C CA . ARG A 1 245 ? 31.776 23.768 -12.966 1.00 44.19 245 ARG A CA 1
ATOM 1916 C C . ARG A 1 245 ? 33.050 23.045 -12.508 1.00 44.19 245 ARG A C 1
ATOM 1918 O O . ARG A 1 245 ? 34.052 23.734 -12.333 1.00 44.19 245 ARG A O 1
ATOM 1925 N N . PRO A 1 246 ? 33.094 21.707 -12.414 1.00 46.69 246 PRO A N 1
ATOM 1926 C CA . PRO A 1 246 ? 34.361 20.999 -12.397 1.00 46.69 246 PRO A CA 1
ATOM 1927 C C . PRO A 1 246 ? 34.719 20.537 -13.814 1.00 46.69 246 PRO A C 1
ATOM 1929 O O . PRO A 1 246 ? 34.061 19.695 -14.420 1.00 46.69 246 PRO A O 1
ATOM 1932 N N . THR A 1 247 ? 35.790 21.115 -14.343 1.00 49.88 247 THR A N 1
ATOM 1933 C CA . THR A 1 247 ? 36.666 20.498 -15.346 1.00 49.88 247 THR A CA 1
ATOM 1934 C C . THR A 1 247 ? 37.358 19.265 -14.762 1.00 49.88 247 THR A C 1
ATOM 1936 O O . THR A 1 247 ? 37.898 19.371 -13.660 1.00 49.88 247 THR A O 1
ATOM 1939 N N . PRO A 1 248 ? 37.509 18.168 -15.521 1.00 48.62 248 PRO A N 1
ATOM 1940 C CA . PRO A 1 248 ? 38.630 17.262 -15.338 1.00 48.62 248 PRO A CA 1
ATOM 1941 C C . PRO A 1 248 ? 39.697 17.533 -16.401 1.00 48.62 248 PRO A C 1
ATOM 1943 O O . PRO A 1 248 ? 39.440 17.516 -17.606 1.00 48.62 248 PRO A O 1
ATOM 1946 N N . SER A 1 249 ? 40.895 17.808 -15.895 1.00 42.00 249 SER A N 1
ATOM 1947 C CA . SER A 1 249 ? 42.141 17.926 -16.638 1.00 42.00 249 SER A CA 1
ATOM 1948 C C . SER A 1 249 ? 42.717 16.548 -16.994 1.00 42.00 249 SER A C 1
ATOM 1950 O O . SER A 1 249 ? 42.341 15.518 -16.440 1.00 42.00 249 SER A O 1
ATOM 1952 N N . GLN A 1 250 ? 43.636 16.594 -17.948 1.00 40.50 250 GLN A N 1
ATOM 1953 C CA . GLN A 1 250 ? 44.354 15.539 -18.663 1.00 40.50 250 GLN A CA 1
ATOM 1954 C C . GLN A 1 250 ? 45.248 14.686 -17.726 1.00 40.50 250 GLN A C 1
ATOM 1956 O O . GLN A 1 250 ? 45.872 15.233 -16.824 1.00 40.50 250 GLN A O 1
ATOM 1961 N N . ALA A 1 251 ? 45.255 13.347 -17.834 1.00 40.69 251 ALA A N 1
ATOM 1962 C CA . ALA A 1 251 ? 46.223 12.473 -18.550 1.00 40.69 251 ALA A CA 1
ATOM 1963 C C . ALA A 1 251 ? 46.974 11.556 -17.539 1.00 40.69 251 ALA A C 1
ATOM 1965 O O . ALA A 1 251 ? 46.766 11.704 -16.339 1.00 40.69 251 ALA A O 1
ATOM 1966 N N . PRO A 1 252 ? 47.890 10.658 -17.956 1.00 58.94 252 PRO A N 1
ATOM 1967 C CA . PRO A 1 252 ? 47.694 9.455 -18.769 1.00 58.94 252 PRO A CA 1
ATOM 1968 C C . PRO A 1 252 ? 48.152 8.182 -18.013 1.00 58.94 252 PRO A C 1
ATOM 1970 O O . PRO A 1 252 ? 48.989 8.244 -17.116 1.00 58.94 252 PRO A O 1
ATOM 1973 N N . THR A 1 253 ? 47.703 6.987 -18.410 1.00 42.28 253 THR A N 1
ATOM 1974 C CA . THR A 1 253 ? 48.431 5.748 -18.065 1.00 42.28 253 THR A CA 1
ATOM 1975 C C . THR A 1 253 ? 48.267 4.706 -19.165 1.00 42.28 253 THR A C 1
ATOM 1977 O O . THR A 1 253 ? 47.166 4.262 -19.481 1.00 42.28 253 THR A O 1
ATOM 1980 N N . ALA A 1 254 ? 49.397 4.360 -19.775 1.00 45.00 254 ALA A N 1
ATOM 1981 C CA . ALA A 1 254 ? 49.561 3.246 -20.690 1.00 45.00 254 ALA A CA 1
ATOM 1982 C C . ALA A 1 254 ? 49.462 1.915 -19.935 1.00 45.00 254 ALA A C 1
ATOM 1984 O O . ALA A 1 254 ? 50.019 1.828 -18.848 1.00 45.00 254 ALA A O 1
ATOM 1985 N N . LEU A 1 255 ? 48.847 0.884 -20.530 1.00 38.94 255 LEU A N 1
ATOM 1986 C CA . LEU A 1 255 ? 49.329 -0.507 -20.472 1.00 38.94 255 LEU A CA 1
ATOM 1987 C C . LEU A 1 255 ? 48.444 -1.456 -21.305 1.00 38.94 255 LEU A C 1
ATOM 1989 O O . LEU A 1 255 ? 47.274 -1.675 -21.017 1.00 38.94 255 LEU A O 1
ATOM 1993 N N . SER A 1 256 ? 49.071 -2.001 -22.351 1.00 44.09 256 SER A N 1
ATOM 1994 C CA . SER A 1 256 ? 48.898 -3.322 -22.972 1.00 44.09 256 SER A CA 1
ATOM 1995 C C . SER A 1 256 ? 47.515 -3.989 -22.978 1.00 44.09 256 SER A C 1
ATOM 1997 O O . SER A 1 256 ? 47.140 -4.695 -22.047 1.00 44.09 256 SER A O 1
ATOM 1999 N N . GLY A 1 257 ? 46.842 -3.928 -24.132 1.00 36.59 257 GLY A N 1
ATOM 2000 C CA . GLY A 1 257 ? 45.731 -4.812 -24.493 1.00 36.59 257 GLY A CA 1
ATOM 2001 C C . GLY A 1 257 ? 46.091 -5.685 -25.695 1.00 36.59 257 GLY A C 1
ATOM 2002 O O . GLY A 1 257 ? 46.139 -5.203 -26.824 1.00 36.59 257 GLY A O 1
ATOM 2003 N N . ARG A 1 258 ? 46.359 -6.970 -25.437 1.00 41.84 258 ARG A N 1
ATOM 2004 C CA . ARG A 1 258 ? 46.521 -8.041 -26.433 1.00 41.84 258 ARG A CA 1
ATOM 2005 C C . ARG A 1 258 ? 45.307 -8.114 -27.366 1.00 41.84 258 ARG A C 1
ATOM 2007 O O . ARG A 1 258 ? 44.171 -8.175 -26.910 1.00 41.84 258 ARG A O 1
ATOM 2014 N N . VAL A 1 259 ? 45.586 -8.211 -28.660 1.00 45.66 259 VAL A N 1
ATOM 2015 C CA . VAL A 1 259 ? 44.646 -8.602 -29.718 1.00 45.66 259 VAL A CA 1
ATOM 2016 C C . VAL A 1 259 ? 44.271 -10.081 -29.543 1.00 45.66 259 VAL A C 1
ATOM 2018 O O . VAL A 1 259 ? 45.181 -10.912 -29.521 1.00 45.66 259 VAL A O 1
ATOM 2021 N N . PRO A 1 260 ? 42.981 -10.459 -29.469 1.00 51.50 260 PRO A N 1
ATOM 2022 C CA . PRO A 1 260 ? 42.566 -11.825 -29.732 1.00 51.50 260 PRO A CA 1
ATOM 2023 C C . PRO A 1 260 ? 42.187 -11.977 -31.208 1.00 51.50 260 PRO A C 1
ATOM 2025 O O . PRO A 1 260 ? 41.275 -11.332 -31.725 1.00 51.50 260 PRO A O 1
ATOM 2028 N N . THR A 1 261 ? 42.917 -12.864 -31.870 1.00 47.50 261 THR A N 1
ATOM 2029 C CA . THR A 1 261 ? 42.624 -13.457 -33.174 1.00 47.50 261 THR A CA 1
ATOM 2030 C C . THR A 1 261 ? 41.238 -14.126 -33.171 1.00 47.50 261 THR A C 1
ATOM 2032 O O . THR A 1 261 ? 40.900 -14.793 -32.190 1.00 47.50 261 THR A O 1
ATOM 2035 N N . PRO A 1 262 ? 40.433 -14.017 -34.243 1.00 45.62 262 PRO A N 1
ATOM 2036 C CA . PRO A 1 262 ? 39.161 -14.726 -34.334 1.00 45.62 262 PRO A CA 1
ATOM 2037 C C . PRO A 1 262 ? 39.396 -16.208 -34.664 1.00 45.62 262 PRO A C 1
ATOM 2039 O O . PRO A 1 262 ? 40.013 -16.529 -35.679 1.00 45.62 262 PRO A O 1
ATOM 2042 N N . GLN A 1 263 ? 38.884 -17.116 -33.827 1.00 41.78 263 GLN A N 1
ATOM 2043 C CA . GLN A 1 263 ? 38.713 -18.521 -34.206 1.00 41.78 263 GLN A CA 1
ATOM 2044 C C . GLN A 1 263 ? 37.356 -18.727 -34.899 1.00 41.78 263 GLN A C 1
ATOM 2046 O O . GLN A 1 263 ? 36.356 -18.142 -34.473 1.00 41.78 263 GLN A O 1
ATOM 2051 N N . PRO A 1 264 ? 37.299 -19.551 -35.960 1.00 51.59 264 PRO A N 1
ATOM 2052 C CA . PRO A 1 264 ? 36.093 -19.752 -36.742 1.00 51.59 264 PRO A CA 1
ATOM 2053 C C . PRO A 1 264 ? 35.128 -20.754 -36.097 1.00 51.59 264 PRO A C 1
ATOM 2055 O O . PRO A 1 264 ? 35.513 -21.756 -35.498 1.00 51.59 264 PRO A O 1
ATOM 2058 N N . HIS A 1 265 ? 33.844 -20.477 -36.311 1.00 42.38 265 HIS A N 1
ATOM 2059 C CA . HIS A 1 265 ? 32.722 -21.382 -36.116 1.00 42.38 265 HIS A CA 1
ATOM 2060 C C . HIS A 1 265 ? 32.950 -22.754 -36.758 1.00 42.38 265 HIS A C 1
ATOM 2062 O O . HIS A 1 265 ? 33.199 -22.836 -37.959 1.00 42.38 265 HIS A O 1
ATOM 2068 N N . SER A 1 266 ? 32.720 -23.822 -35.992 1.00 41.56 266 SER A N 1
ATOM 2069 C CA . SER A 1 266 ? 32.061 -25.053 -36.449 1.00 41.56 266 SER A CA 1
ATOM 2070 C C . SER A 1 266 ? 31.880 -25.998 -35.267 1.00 41.56 266 SER A C 1
ATOM 2072 O O . SER A 1 266 ? 32.862 -26.477 -34.719 1.00 41.56 266 SER A O 1
ATOM 2074 N N . GLN A 1 267 ? 30.633 -26.280 -34.889 1.00 38.12 267 GLN A N 1
ATOM 2075 C CA . GLN A 1 267 ? 30.085 -27.641 -34.899 1.00 38.12 267 GLN A CA 1
ATOM 2076 C C . GLN A 1 267 ? 28.654 -27.650 -34.347 1.00 38.12 267 GLN A C 1
ATOM 2078 O O . GLN A 1 267 ? 28.340 -27.179 -33.259 1.00 38.12 267 GLN A O 1
ATOM 2083 N N . ARG A 1 268 ? 27.781 -28.172 -3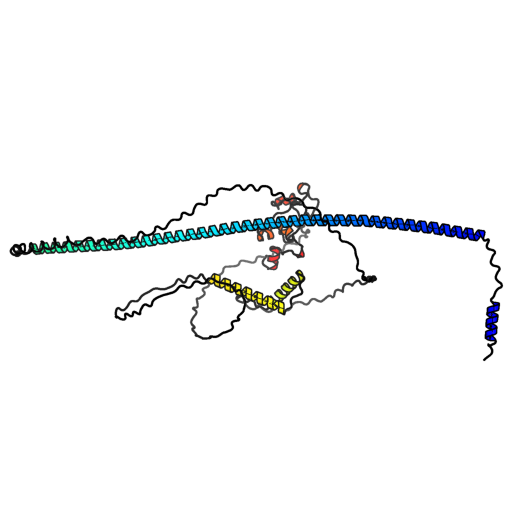5.200 1.00 39.75 268 ARG A N 1
ATOM 2084 C CA . ARG A 1 268 ? 26.353 -28.409 -35.035 1.00 39.75 268 ARG A CA 1
ATOM 2085 C C . ARG A 1 268 ? 26.183 -29.758 -34.323 1.00 39.75 268 ARG A C 1
ATOM 2087 O O . ARG A 1 268 ? 26.675 -30.739 -34.874 1.00 39.75 268 ARG A O 1
ATOM 2094 N N . PRO A 1 269 ? 25.485 -29.868 -33.181 1.00 47.69 269 PRO A N 1
ATOM 2095 C CA . PRO A 1 269 ? 25.104 -31.172 -32.664 1.00 47.69 269 PRO A CA 1
ATOM 2096 C C . PRO A 1 269 ? 23.824 -31.664 -33.350 1.00 47.69 269 PRO A C 1
ATOM 2098 O O . PRO A 1 269 ? 22.804 -30.975 -33.406 1.00 47.69 269 PRO A O 1
ATOM 2101 N N . THR A 1 270 ? 23.914 -32.869 -33.897 1.00 48.47 270 THR A N 1
ATOM 2102 C CA . THR A 1 270 ? 22.812 -33.719 -34.351 1.00 48.47 270 THR A CA 1
ATOM 2103 C C . THR A 1 270 ? 21.921 -34.151 -33.172 1.00 48.47 270 THR A C 1
ATOM 2105 O O . THR A 1 270 ? 22.418 -34.313 -32.057 1.00 48.47 270 THR A O 1
ATOM 2108 N N . PRO A 1 271 ? 20.606 -34.356 -33.378 1.00 52.81 271 PRO A N 1
ATOM 2109 C CA . PRO A 1 271 ? 19.725 -34.896 -32.342 1.00 52.81 271 PRO A CA 1
ATOM 2110 C C . PRO A 1 271 ? 19.878 -36.425 -32.226 1.00 52.81 271 PRO A C 1
ATOM 2112 O O . PRO A 1 271 ? 19.998 -37.091 -33.258 1.00 52.81 271 PRO A O 1
ATOM 2115 N N . PRO A 1 272 ? 19.835 -37.014 -31.014 1.00 54.81 272 PRO A N 1
ATOM 2116 C CA . PRO A 1 272 ? 19.868 -38.458 -30.873 1.00 54.81 272 PRO A CA 1
ATOM 2117 C C . PRO A 1 272 ? 18.516 -39.099 -31.202 1.00 54.81 272 PRO A C 1
ATOM 2119 O O . PRO A 1 272 ? 17.433 -38.621 -30.856 1.00 54.81 272 PRO A O 1
ATOM 2122 N N . THR A 1 273 ? 18.659 -40.220 -31.891 1.00 41.31 273 THR A N 1
ATOM 2123 C CA . THR A 1 273 ? 17.680 -41.185 -32.370 1.00 41.31 273 THR A CA 1
ATOM 2124 C C . THR A 1 273 ? 16.766 -41.714 -31.261 1.00 41.31 273 THR A C 1
ATOM 2126 O O . THR A 1 273 ? 17.210 -42.069 -30.172 1.00 41.31 273 THR A O 1
ATOM 2129 N N . ARG A 1 274 ? 15.471 -41.810 -31.586 1.00 42.91 274 ARG A N 1
ATOM 2130 C CA . ARG A 1 274 ? 14.437 -42.522 -30.824 1.00 42.91 274 ARG A CA 1
ATOM 2131 C C . ARG A 1 274 ? 14.821 -43.994 -30.636 1.00 42.91 274 ARG A C 1
ATOM 2133 O O . ARG A 1 274 ? 14.928 -44.715 -31.624 1.00 42.91 274 ARG A O 1
ATOM 2140 N N . ALA A 1 275 ? 14.909 -44.444 -29.388 1.00 40.31 275 ALA A N 1
ATOM 2141 C CA . ALA A 1 275 ? 14.789 -45.854 -29.040 1.00 40.31 275 ALA A CA 1
ATOM 2142 C C . ALA A 1 275 ? 13.371 -46.120 -28.517 1.00 40.31 275 ALA A C 1
ATOM 2144 O O . ALA A 1 275 ? 12.872 -45.433 -27.626 1.00 40.31 275 ALA A O 1
ATOM 2145 N N . VAL A 1 276 ? 12.724 -47.089 -29.155 1.00 43.69 276 VAL A N 1
ATOM 2146 C CA . VAL A 1 276 ? 11.439 -47.685 -28.796 1.00 43.69 276 VAL A CA 1
ATOM 2147 C C . VAL A 1 276 ? 11.701 -48.669 -27.659 1.00 43.69 276 VAL A C 1
ATOM 2149 O O . VAL A 1 276 ? 12.495 -49.588 -27.842 1.00 43.69 276 VAL A O 1
ATOM 2152 N N . THR A 1 277 ? 11.030 -48.498 -26.517 1.00 41.50 277 THR A N 1
ATOM 2153 C CA . THR A 1 277 ? 11.007 -49.505 -25.448 1.00 41.50 277 THR A CA 1
ATOM 2154 C C . THR A 1 277 ? 9.577 -49.970 -25.205 1.00 41.50 277 THR A C 1
ATOM 2156 O O . THR A 1 277 ? 8.633 -49.186 -25.120 1.00 41.50 277 THR A O 1
ATOM 2159 N N . THR A 1 278 ? 9.488 -51.289 -25.167 1.00 42.28 278 THR A N 1
ATOM 2160 C CA . THR A 1 278 ? 8.359 -52.206 -25.194 1.00 42.28 278 THR A CA 1
ATOM 2161 C C . THR A 1 278 ? 7.425 -52.087 -23.985 1.00 42.28 278 THR A C 1
ATOM 2163 O O . THR A 1 278 ? 7.856 -51.841 -22.862 1.00 42.28 278 THR A O 1
ATOM 2166 N N . LEU A 1 279 ? 6.133 -52.300 -24.246 1.00 34.19 279 LEU A N 1
ATOM 2167 C CA . LEU A 1 279 ? 5.036 -52.434 -23.284 1.00 34.19 279 LEU A CA 1
ATOM 2168 C C . LEU A 1 279 ? 5.191 -53.693 -22.412 1.00 34.19 279 LEU A C 1
ATOM 2170 O O . LEU A 1 279 ? 5.426 -54.776 -22.945 1.00 34.19 279 LEU A O 1
ATOM 2174 N N . GLN A 1 280 ? 4.945 -53.569 -21.103 1.00 48.31 280 GLN A N 1
ATOM 2175 C CA . GLN A 1 280 ? 4.721 -54.694 -20.187 1.00 48.31 280 GLN A CA 1
ATOM 2176 C C . GLN A 1 280 ? 3.519 -54.379 -19.259 1.00 48.31 280 GLN A C 1
ATOM 2178 O O . GLN A 1 280 ? 3.493 -53.294 -18.676 1.00 48.31 280 GLN A O 1
ATOM 2183 N N . PRO A 1 281 ? 2.494 -55.256 -19.164 1.00 51.44 281 PRO A N 1
ATOM 2184 C CA . PRO A 1 281 ? 1.279 -55.043 -18.358 1.00 51.44 281 PRO A CA 1
ATOM 2185 C C . PRO A 1 281 ? 1.425 -55.527 -16.888 1.00 51.44 281 PRO A C 1
ATOM 2187 O O . PRO A 1 281 ? 2.456 -56.104 -16.539 1.00 51.44 281 PRO A O 1
ATOM 2190 N N . PRO A 1 282 ? 0.446 -55.237 -15.998 1.00 51.12 282 PRO A N 1
ATOM 2191 C CA . PRO A 1 282 ? 0.704 -54.816 -14.619 1.00 51.12 282 PRO A CA 1
ATOM 2192 C C . PRO A 1 282 ? 0.719 -55.956 -13.591 1.00 51.12 282 PRO A C 1
ATOM 2194 O O . PRO A 1 282 ? -0.076 -56.893 -13.661 1.00 51.12 282 PRO A O 1
ATOM 2197 N N . ALA A 1 283 ? 1.575 -55.811 -12.576 1.00 41.53 283 ALA A N 1
ATOM 2198 C CA . ALA A 1 283 ? 1.539 -56.612 -11.356 1.00 41.53 283 ALA A CA 1
ATOM 2199 C C . ALA A 1 283 ? 0.609 -55.978 -10.305 1.00 41.53 283 ALA A C 1
ATOM 2201 O O . ALA A 1 283 ? 0.492 -54.757 -10.194 1.00 41.53 283 ALA A O 1
ATOM 2202 N N . GLN A 1 284 ? -0.072 -56.858 -9.577 1.00 40.47 284 GLN A N 1
ATOM 2203 C CA . GLN A 1 284 ? -1.176 -56.618 -8.652 1.00 40.47 284 GLN A CA 1
ATOM 2204 C C . GLN A 1 284 ? -0.790 -55.784 -7.418 1.00 40.47 284 GLN A C 1
ATOM 2206 O O . GLN A 1 284 ? 0.325 -55.866 -6.906 1.00 40.47 284 GLN A O 1
ATOM 2211 N N . ALA A 1 285 ? -1.759 -55.006 -6.931 1.00 41.62 285 ALA A N 1
ATOM 2212 C CA . ALA A 1 285 ? -1.665 -54.181 -5.732 1.00 41.62 285 ALA A CA 1
ATOM 2213 C C . ALA A 1 285 ? -1.801 -55.012 -4.436 1.00 41.62 285 ALA A C 1
ATOM 2215 O O . ALA A 1 285 ? -2.695 -55.858 -4.362 1.00 41.62 285 ALA A O 1
ATOM 2216 N N . PRO A 1 286 ? -0.994 -54.747 -3.391 1.00 55.53 286 PRO A N 1
ATOM 2217 C CA . PRO A 1 286 ? -1.272 -55.214 -2.034 1.00 55.53 286 PRO A CA 1
ATOM 2218 C C . PRO A 1 286 ? -2.323 -54.329 -1.318 1.00 55.53 286 PRO A C 1
ATOM 2220 O O . PRO A 1 286 ? -2.490 -53.159 -1.676 1.00 55.53 286 PRO A O 1
ATOM 2223 N N . PRO A 1 287 ? -3.045 -54.873 -0.317 1.00 54.66 287 PRO A N 1
ATOM 2224 C CA . PRO A 1 287 ? -4.147 -54.195 0.375 1.00 54.66 287 PRO A CA 1
ATOM 2225 C C . PRO A 1 287 ? -3.687 -53.028 1.277 1.00 54.66 287 PRO A C 1
ATOM 2227 O O . PRO A 1 287 ? -2.539 -53.009 1.725 1.00 54.66 287 PRO A O 1
ATOM 2230 N N . PRO A 1 288 ? -4.579 -52.058 1.571 1.00 47.25 288 PRO A N 1
ATOM 2231 C CA . PRO A 1 288 ? -4.237 -50.853 2.324 1.00 47.25 288 PRO A CA 1
ATOM 2232 C C . PRO A 1 288 ? -4.049 -51.132 3.828 1.00 47.25 288 PRO A C 1
ATOM 2234 O O . PRO A 1 288 ? -4.862 -51.850 4.417 1.00 47.25 288 PRO A O 1
ATOM 2237 N N . PRO A 1 289 ? -3.039 -50.534 4.489 1.00 48.16 289 PRO A N 1
ATOM 2238 C CA . PRO A 1 289 ? -2.976 -50.508 5.943 1.00 48.16 289 PRO A CA 1
ATOM 2239 C C . PRO A 1 289 ? -3.999 -49.523 6.529 1.00 48.16 289 PRO A C 1
ATOM 2241 O O . PRO A 1 289 ? -4.356 -48.510 5.925 1.00 48.16 289 PRO A O 1
ATOM 2244 N N . ALA A 1 290 ? -4.469 -49.866 7.727 1.00 40.97 290 ALA A N 1
ATOM 2245 C CA . ALA A 1 290 ? -5.478 -49.156 8.499 1.00 40.97 290 ALA A CA 1
ATOM 2246 C C . ALA A 1 290 ? -5.112 -47.691 8.807 1.00 40.97 290 ALA A C 1
ATOM 2248 O O . ALA A 1 290 ? -3.943 -47.316 8.902 1.00 40.97 290 ALA A O 1
ATOM 2249 N N . ALA A 1 291 ? -6.156 -46.878 8.982 1.00 38.16 291 ALA A N 1
ATOM 2250 C CA . ALA A 1 291 ? -6.096 -45.444 9.233 1.00 38.16 291 ALA A CA 1
ATOM 2251 C C . ALA A 1 291 ? -5.231 -45.073 10.458 1.00 38.16 291 ALA A C 1
ATOM 2253 O O . ALA A 1 291 ? -5.472 -45.599 11.547 1.00 38.16 291 ALA A O 1
ATOM 2254 N N . PRO A 1 292 ? -4.291 -44.116 10.336 1.00 41.34 292 PRO A N 1
ATOM 2255 C CA . PRO A 1 292 ? -3.671 -43.496 11.494 1.00 41.34 292 PRO A CA 1
ATOM 2256 C C . PRO A 1 292 ? -4.603 -42.422 12.068 1.00 41.34 292 PRO A C 1
ATOM 2258 O O . PRO A 1 292 ? -5.004 -41.473 11.393 1.00 41.34 292 PRO A O 1
ATOM 2261 N N . THR A 1 293 ? -4.935 -42.569 13.347 1.00 36.88 293 THR A N 1
ATOM 2262 C CA . THR A 1 293 ? -5.525 -41.518 14.178 1.00 36.88 293 THR A CA 1
ATOM 2263 C C . THR A 1 293 ? -4.621 -40.287 14.173 1.00 36.88 293 THR A C 1
ATOM 2265 O O . THR A 1 293 ? -3.439 -40.358 14.510 1.00 36.88 293 THR A O 1
ATOM 2268 N N . SER A 1 294 ? -5.200 -39.164 13.757 1.00 37.50 294 SER A N 1
ATOM 2269 C CA . SER A 1 294 ? -4.537 -37.881 13.554 1.00 37.50 294 SER A CA 1
ATOM 2270 C C . SER A 1 294 ? -4.054 -37.285 14.881 1.00 37.50 294 SER A C 1
ATOM 2272 O O . SER A 1 294 ? -4.812 -36.658 15.613 1.00 37.50 294 SER A O 1
ATOM 2274 N N . SER A 1 295 ? -2.773 -37.483 15.179 1.00 35.22 295 SER A N 1
ATOM 2275 C CA . SER A 1 295 ? -1.990 -36.634 16.075 1.00 35.22 295 SER A CA 1
ATOM 2276 C C . SER A 1 295 ? -0.756 -36.218 15.281 1.00 35.22 295 SER A C 1
ATOM 2278 O O . SER A 1 295 ? 0.191 -36.992 15.148 1.00 35.22 295 SER A O 1
ATOM 2280 N N . MET A 1 296 ? -0.807 -35.029 14.667 1.00 37.06 296 MET A N 1
ATOM 2281 C CA . MET A 1 296 ? 0.270 -34.462 13.848 1.00 37.06 296 MET A CA 1
ATOM 2282 C C . MET A 1 296 ? 1.534 -34.214 14.687 1.00 37.06 296 MET A C 1
ATOM 2284 O O . MET A 1 296 ? 1.818 -33.096 15.102 1.00 37.06 296 MET A O 1
ATOM 2288 N N . ARG A 1 297 ? 2.344 -35.253 14.889 1.00 44.38 297 ARG A N 1
ATOM 2289 C CA . ARG A 1 297 ? 3.794 -35.107 15.016 1.00 44.38 297 ARG A CA 1
ATOM 2290 C C . ARG A 1 297 ? 4.368 -35.288 13.618 1.00 44.38 297 ARG A C 1
ATOM 2292 O O . ARG A 1 297 ? 4.525 -36.411 13.151 1.00 44.38 297 ARG A O 1
ATOM 2299 N N . LEU A 1 298 ? 4.620 -34.169 12.938 1.00 42.84 298 LEU A N 1
ATOM 2300 C CA . LEU A 1 298 ? 5.417 -34.136 11.714 1.00 42.84 298 LEU A CA 1
ATOM 2301 C C . LEU A 1 298 ? 6.739 -34.866 11.980 1.00 42.84 298 LEU A C 1
ATOM 2303 O O . LEU A 1 298 ? 7.548 -34.447 12.806 1.00 42.84 298 LEU A O 1
ATOM 2307 N N . THR A 1 299 ? 6.934 -35.988 11.300 1.00 50.19 299 THR A N 1
ATOM 2308 C CA . THR A 1 299 ? 8.200 -36.712 11.238 1.00 50.19 299 THR A CA 1
ATOM 2309 C C . THR A 1 299 ? 9.236 -35.792 10.593 1.00 50.19 299 THR A C 1
ATOM 2311 O O . THR A 1 299 ? 9.227 -35.593 9.381 1.00 50.19 299 THR A O 1
ATOM 2314 N N . GLY A 1 300 ? 10.112 -35.200 11.411 1.00 55.19 300 GLY A N 1
ATOM 2315 C CA . GLY A 1 300 ? 11.036 -34.110 11.062 1.00 55.19 300 GLY A CA 1
ATOM 2316 C C . GLY A 1 300 ? 12.096 -34.392 9.988 1.00 55.19 300 GLY A C 1
ATOM 2317 O O . GLY A 1 300 ? 13.015 -33.594 9.830 1.00 55.19 300 GLY A O 1
ATOM 2318 N N . GLN A 1 301 ? 11.990 -35.488 9.237 1.00 49.59 301 GLN A N 1
ATOM 2319 C CA . GLN A 1 301 ? 12.942 -35.839 8.185 1.00 49.59 301 GLN A CA 1
ATOM 2320 C C . GLN A 1 301 ? 12.490 -35.394 6.781 1.00 49.59 301 GLN A C 1
ATOM 2322 O O . GLN A 1 301 ? 13.344 -35.158 5.928 1.00 49.59 301 GLN A O 1
ATOM 2327 N N . GLU A 1 302 ? 11.189 -35.180 6.538 1.00 53.88 302 GLU A N 1
ATOM 2328 C CA . GLU A 1 302 ? 10.691 -34.727 5.222 1.00 53.88 302 GLU A CA 1
ATOM 2329 C C . GLU A 1 302 ? 10.731 -33.195 5.013 1.00 53.88 302 GLU A C 1
ATOM 2331 O O . GLU A 1 302 ? 10.552 -32.724 3.890 1.00 53.88 302 GLU A O 1
ATOM 2336 N N . ASP A 1 303 ? 11.075 -32.396 6.031 1.00 83.31 303 ASP A N 1
ATOM 2337 C CA . ASP A 1 303 ? 11.084 -30.925 5.919 1.00 83.31 303 ASP A CA 1
ATOM 2338 C C . ASP A 1 303 ? 12.469 -30.300 5.660 1.00 83.31 303 ASP A C 1
ATOM 2340 O O . ASP A 1 303 ? 12.553 -29.201 5.095 1.00 83.31 303 ASP A O 1
ATOM 2344 N N . PHE A 1 304 ? 13.571 -30.979 6.006 1.00 93.50 304 PHE A N 1
ATOM 2345 C CA . PHE A 1 304 ? 14.911 -30.392 5.866 1.00 93.50 304 PHE A CA 1
ATOM 2346 C C . PHE A 1 304 ? 15.381 -30.314 4.407 1.00 93.50 304 PHE A C 1
ATOM 2348 O O . PHE A 1 304 ? 15.928 -29.296 3.989 1.00 93.50 304 PHE A O 1
ATOM 2355 N N . THR A 1 305 ? 15.126 -31.341 3.593 1.00 92.00 305 THR A N 1
ATOM 2356 C CA . THR A 1 305 ? 15.521 -31.366 2.169 1.00 92.00 305 THR A CA 1
ATOM 2357 C C . THR A 1 305 ? 14.793 -30.290 1.363 1.00 92.00 305 THR A C 1
ATOM 2359 O O . THR A 1 305 ? 15.404 -29.558 0.581 1.00 92.00 305 THR A O 1
ATOM 2362 N N . VAL A 1 306 ? 13.492 -30.117 1.611 1.00 93.56 306 VAL A N 1
ATOM 2363 C CA . VAL A 1 306 ? 12.677 -29.052 1.010 1.00 93.56 306 VAL A CA 1
ATOM 2364 C C . VAL A 1 306 ? 13.143 -27.675 1.485 1.00 93.56 306 VAL A C 1
ATOM 2366 O O . VAL A 1 306 ? 13.186 -26.726 0.695 1.00 93.56 306 VAL A O 1
ATOM 2369 N N . PHE A 1 307 ? 13.504 -27.545 2.764 1.00 94.62 307 PHE A N 1
ATOM 2370 C CA . PHE A 1 307 ? 14.072 -26.316 3.307 1.00 94.62 307 PHE A CA 1
ATOM 2371 C C . PHE A 1 307 ? 15.417 -25.969 2.658 1.00 94.62 307 PHE A C 1
ATOM 2373 O O . PHE A 1 307 ? 15.589 -24.838 2.204 1.00 94.62 307 PHE A O 1
ATOM 2380 N N . LEU A 1 308 ? 16.327 -26.938 2.541 1.00 96.44 308 LEU A N 1
ATOM 2381 C CA . LEU A 1 308 ? 17.639 -26.781 1.915 1.00 96.44 308 LEU A CA 1
ATOM 2382 C C . LEU A 1 308 ? 17.511 -26.344 0.450 1.00 96.44 308 LEU A C 1
ATOM 2384 O O . LEU A 1 308 ? 18.190 -25.406 0.024 1.00 96.44 308 LEU A O 1
ATOM 2388 N N . GLN A 1 309 ? 16.585 -26.949 -0.301 1.00 95.31 309 GLN A N 1
ATOM 2389 C CA . GLN A 1 309 ? 16.296 -26.560 -1.683 1.00 95.31 309 GLN A CA 1
ATOM 2390 C C . GLN A 1 309 ? 15.795 -25.110 -1.765 1.00 95.31 309 GLN A C 1
ATOM 2392 O O . GLN A 1 309 ? 16.324 -24.310 -2.537 1.00 95.31 309 GLN A O 1
ATOM 2397 N N . LYS A 1 310 ? 14.824 -24.730 -0.923 1.00 95.62 310 LYS A N 1
ATOM 2398 C CA . LYS A 1 310 ? 14.279 -23.360 -0.890 1.00 95.62 310 LYS A CA 1
ATOM 2399 C C . LYS A 1 310 ? 15.323 -22.326 -0.472 1.00 95.62 310 LYS A C 1
ATOM 2401 O O . LYS A 1 310 ? 15.357 -21.231 -1.035 1.00 95.62 310 LYS A O 1
ATOM 2406 N N . LEU A 1 311 ? 16.165 -22.655 0.506 1.00 96.38 311 LEU A N 1
ATOM 2407 C CA . LEU A 1 311 ? 17.254 -21.796 0.962 1.00 96.38 311 LEU A CA 1
ATOM 2408 C C . LEU A 1 311 ? 18.277 -21.582 -0.161 1.00 96.38 311 LEU A C 1
ATOM 2410 O O . LEU A 1 311 ? 18.704 -20.450 -0.399 1.00 96.38 311 LEU A O 1
ATOM 2414 N N . SER A 1 312 ? 18.604 -22.647 -0.894 1.00 96.38 312 SER A N 1
ATOM 2415 C CA . SER A 1 312 ? 19.513 -22.605 -2.043 1.00 96.38 312 SER A CA 1
ATOM 2416 C C . SER A 1 312 ? 18.950 -21.761 -3.188 1.00 96.38 312 SER A C 1
ATOM 2418 O O . SER A 1 312 ? 19.655 -20.900 -3.718 1.00 96.38 312 SER A O 1
ATOM 2420 N N . ASP A 1 313 ? 17.670 -21.934 -3.526 1.00 95.44 313 ASP A N 1
ATOM 2421 C CA . ASP A 1 313 ? 16.991 -21.144 -4.558 1.00 95.44 313 ASP A CA 1
ATOM 2422 C C . ASP A 1 313 ? 16.919 -19.657 -4.186 1.00 95.44 313 ASP A C 1
ATOM 2424 O O . ASP A 1 313 ? 17.120 -18.789 -5.039 1.00 95.44 313 ASP A O 1
ATOM 2428 N N . ASN A 1 314 ? 16.673 -19.344 -2.909 1.00 96.12 314 ASN A N 1
ATOM 2429 C CA . ASN A 1 314 ? 16.654 -17.968 -2.418 1.00 96.12 314 ASN A CA 1
ATOM 2430 C C . ASN A 1 314 ? 18.046 -17.327 -2.519 1.00 96.12 314 ASN A C 1
ATOM 2432 O O . ASN A 1 314 ? 18.185 -16.280 -3.150 1.00 96.12 314 ASN A O 1
ATOM 2436 N N . ARG A 1 315 ? 19.096 -17.993 -2.010 1.00 96.88 315 ARG A N 1
ATOM 2437 C CA . ARG A 1 315 ? 20.483 -17.495 -2.108 1.00 96.88 315 ARG A CA 1
ATOM 2438 C C . ARG A 1 315 ? 20.908 -17.272 -3.559 1.00 96.88 315 ARG A C 1
ATOM 2440 O O . ARG A 1 315 ? 21.517 -16.245 -3.854 1.00 96.88 315 ARG A O 1
ATOM 2447 N N . ARG A 1 316 ? 20.486 -18.148 -4.478 1.00 96.06 316 ARG A N 1
ATOM 2448 C CA . ARG A 1 316 ? 20.724 -17.986 -5.920 1.00 96.06 316 ARG A CA 1
ATOM 2449 C C . ARG A 1 316 ? 20.071 -16.724 -6.490 1.00 96.06 316 ARG A C 1
ATOM 2451 O O . ARG A 1 316 ? 20.702 -16.030 -7.281 1.00 96.06 316 ARG A O 1
ATOM 2458 N N . ARG A 1 317 ? 18.838 -16.402 -6.084 1.00 91.38 317 ARG A N 1
ATOM 2459 C CA . ARG A 1 317 ? 18.123 -15.191 -6.538 1.00 91.38 317 ARG A CA 1
ATOM 2460 C C . ARG A 1 317 ? 18.789 -13.897 -6.077 1.00 91.38 317 ARG A C 1
ATOM 2462 O O . ARG A 1 317 ? 18.746 -12.915 -6.806 1.00 91.38 317 ARG A O 1
ATOM 2469 N N . ILE A 1 318 ? 19.407 -13.903 -4.899 1.00 93.38 318 ILE A N 1
ATOM 2470 C CA . ILE A 1 318 ? 20.089 -12.732 -4.323 1.00 93.38 318 ILE A CA 1
ATOM 2471 C C . ILE A 1 318 ? 21.596 -12.690 -4.627 1.00 93.38 318 ILE A C 1
ATOM 2473 O O . ILE A 1 318 ? 22.306 -11.867 -4.056 1.00 93.38 318 ILE A O 1
ATOM 2477 N N . GLY A 1 319 ? 22.103 -13.583 -5.486 1.00 93.75 319 GLY A N 1
ATOM 2478 C CA . GLY A 1 319 ? 23.518 -13.622 -5.867 1.00 93.75 319 GLY A CA 1
ATOM 2479 C C . GLY A 1 319 ? 24.474 -14.040 -4.743 1.00 93.75 319 GLY A C 1
ATOM 2480 O O . GLY A 1 319 ? 25.650 -13.692 -4.786 1.00 93.75 319 GLY A O 1
ATOM 2481 N N . ARG A 1 320 ? 23.993 -14.769 -3.726 1.00 95.12 320 ARG A N 1
ATOM 2482 C CA . ARG A 1 320 ? 24.830 -15.311 -2.644 1.00 95.12 320 ARG A CA 1
ATOM 2483 C C . ARG A 1 320 ? 25.277 -16.747 -2.946 1.00 95.12 320 ARG A C 1
ATOM 2485 O O . ARG A 1 320 ? 24.521 -17.495 -3.571 1.00 95.12 320 ARG A O 1
ATOM 2492 N N . PRO A 1 321 ? 26.468 -17.164 -2.471 1.00 94.56 321 PRO A N 1
ATOM 2493 C CA . PRO A 1 321 ? 26.904 -18.555 -2.569 1.00 94.56 321 PRO A CA 1
ATOM 2494 C C . PRO A 1 321 ? 25.905 -19.484 -1.868 1.00 94.56 321 PRO A C 1
ATOM 2496 O O . PRO A 1 321 ? 25.247 -19.076 -0.902 1.00 94.56 321 PRO A O 1
ATOM 2499 N N . GLN A 1 322 ? 25.772 -20.715 -2.371 1.00 93.75 322 GLN A N 1
ATOM 2500 C CA . GLN A 1 322 ? 24.907 -21.728 -1.761 1.00 93.75 322 GLN A CA 1
ATOM 2501 C C . GLN A 1 322 ? 25.334 -21.983 -0.310 1.00 93.75 322 GLN A C 1
ATOM 2503 O O . GLN A 1 322 ? 26.523 -21.961 -0.001 1.00 93.75 322 GLN A O 1
ATOM 2508 N N . ALA A 1 323 ? 24.351 -22.168 0.574 1.00 94.00 323 ALA A N 1
ATOM 2509 C CA . ALA A 1 323 ? 24.624 -22.525 1.961 1.00 94.00 323 ALA A CA 1
ATOM 2510 C C . ALA A 1 323 ? 25.190 -23.947 2.009 1.00 94.00 323 ALA A C 1
ATOM 2512 O O . ALA A 1 323 ? 24.718 -24.817 1.271 1.00 94.00 323 ALA A O 1
ATOM 2513 N N . SER A 1 324 ? 26.175 -24.187 2.873 1.00 97.00 324 SER A N 1
ATOM 2514 C CA . SER A 1 324 ? 26.593 -25.559 3.164 1.00 97.00 324 SER A CA 1
ATOM 2515 C C . SER A 1 324 ? 25.461 -26.301 3.884 1.00 97.00 324 SER A C 1
ATOM 2517 O O . SER A 1 324 ? 24.591 -25.681 4.500 1.00 97.00 324 SER A O 1
ATOM 2519 N N . GLU A 1 325 ? 25.450 -27.634 3.826 1.00 96.00 325 GLU A N 1
ATOM 2520 C CA . GLU A 1 325 ? 24.427 -28.416 4.530 1.00 96.00 325 GLU A CA 1
ATOM 2521 C C . GLU A 1 325 ? 24.455 -28.149 6.046 1.00 96.00 325 GLU A C 1
ATOM 2523 O O . GLU A 1 325 ? 23.400 -28.026 6.662 1.00 96.00 325 GLU A O 1
ATOM 2528 N N . ALA A 1 326 ? 25.647 -27.973 6.628 1.00 96.44 326 ALA A N 1
ATOM 2529 C CA . ALA A 1 326 ? 25.819 -27.625 8.038 1.00 96.44 326 ALA A CA 1
ATOM 2530 C C . ALA A 1 326 ? 25.208 -26.252 8.377 1.00 96.44 326 ALA A C 1
ATOM 2532 O O . ALA A 1 326 ? 24.428 -26.148 9.321 1.00 96.44 326 ALA A O 1
ATOM 2533 N N . GLU A 1 327 ? 25.482 -25.224 7.564 1.00 96.69 327 GLU A N 1
ATOM 2534 C CA . GLU A 1 327 ? 24.888 -23.887 7.724 1.00 96.69 327 GLU A CA 1
ATOM 2535 C C . GLU A 1 327 ? 23.358 -23.948 7.589 1.00 96.69 327 GLU A C 1
ATOM 2537 O O . GLU A 1 327 ? 22.617 -23.336 8.356 1.00 96.69 327 GLU A O 1
ATOM 2542 N N . ALA A 1 328 ? 22.851 -24.725 6.632 1.00 96.50 328 ALA A N 1
ATOM 2543 C CA . ALA A 1 328 ? 21.418 -24.897 6.454 1.00 96.50 328 ALA A CA 1
ATOM 2544 C C . ALA A 1 328 ? 20.757 -25.616 7.640 1.00 96.50 328 ALA A C 1
ATOM 2546 O O . ALA A 1 328 ? 19.651 -25.226 8.020 1.00 96.50 328 ALA A O 1
ATOM 2547 N N . ARG A 1 329 ? 21.410 -26.626 8.238 1.00 96.19 329 ARG A N 1
ATOM 2548 C CA . ARG A 1 329 ? 20.921 -27.310 9.451 1.00 96.19 329 ARG A CA 1
ATOM 2549 C C . ARG A 1 329 ? 20.826 -26.346 10.625 1.00 96.19 329 ARG A C 1
ATOM 2551 O O . ARG A 1 329 ? 19.772 -26.274 11.246 1.00 96.19 329 ARG A O 1
ATOM 2558 N N . GLU A 1 330 ? 21.850 -25.530 10.846 1.00 96.81 330 GLU A N 1
ATOM 2559 C CA . GLU A 1 330 ? 21.845 -24.526 11.914 1.00 96.81 330 GLU A CA 1
ATOM 2560 C C . GLU A 1 330 ? 20.691 -23.518 11.751 1.00 96.81 330 GLU A C 1
ATOM 2562 O O . GLU A 1 330 ? 19.949 -23.235 12.697 1.00 96.81 330 GLU A O 1
ATOM 2567 N N . ILE A 1 331 ? 20.470 -23.021 10.527 1.00 95.50 331 ILE A N 1
ATOM 2568 C CA . ILE A 1 331 ? 19.356 -22.105 10.233 1.00 95.50 331 ILE A CA 1
ATOM 2569 C C . ILE A 1 331 ? 18.002 -22.803 10.443 1.00 95.50 331 ILE A C 1
ATOM 2571 O O . ILE A 1 331 ? 17.053 -22.181 10.935 1.00 95.50 331 ILE A O 1
ATOM 2575 N N . PHE A 1 332 ? 17.892 -24.078 10.066 1.00 96.31 332 PHE A N 1
ATOM 2576 C CA . PHE A 1 332 ? 16.675 -24.867 10.231 1.00 96.31 332 PHE A CA 1
ATOM 2577 C C . PHE A 1 332 ? 16.342 -25.105 11.710 1.00 96.31 332 PHE A C 1
ATOM 2579 O O . PHE A 1 332 ? 15.220 -24.827 12.130 1.00 96.31 332 PHE A O 1
ATOM 2586 N N . GLU A 1 333 ? 17.319 -25.508 12.520 1.00 95.00 333 GLU A N 1
ATOM 2587 C CA . GLU A 1 333 ? 17.169 -25.688 13.969 1.00 95.00 333 GLU A CA 1
ATOM 2588 C C . GLU A 1 333 ? 16.824 -24.368 14.671 1.00 95.00 333 GLU A C 1
ATOM 2590 O O . GLU A 1 333 ? 15.912 -24.303 15.495 1.00 95.00 333 GLU A O 1
ATOM 2595 N N . ALA A 1 334 ? 17.477 -23.263 14.293 1.00 94.44 334 ALA A N 1
ATOM 2596 C CA . ALA A 1 334 ? 17.139 -21.936 14.808 1.00 94.44 334 ALA A CA 1
ATOM 2597 C C . ALA A 1 334 ? 15.712 -21.498 14.431 1.00 94.44 334 ALA A C 1
ATOM 2599 O O . ALA A 1 334 ? 15.076 -20.716 15.145 1.00 94.44 334 ALA A O 1
ATOM 2600 N N . ARG A 1 335 ? 15.186 -21.965 13.294 1.00 94.19 335 ARG A N 1
ATOM 2601 C CA . ARG A 1 335 ? 13.788 -21.745 12.907 1.00 94.19 335 ARG A CA 1
ATOM 2602 C C . ARG A 1 335 ? 12.833 -22.604 13.738 1.00 94.19 335 ARG A C 1
ATOM 2604 O O . ARG A 1 335 ? 11.817 -22.064 14.166 1.00 94.19 335 ARG A O 1
ATOM 2611 N N . GLN A 1 336 ? 13.159 -23.873 13.988 1.00 92.88 336 GLN A N 1
ATOM 2612 C CA . GLN A 1 336 ? 12.357 -24.752 14.848 1.00 92.88 336 GLN A CA 1
ATOM 2613 C C . GLN A 1 336 ? 12.266 -24.214 16.279 1.00 92.88 336 GLN A C 1
ATOM 2615 O O . GLN A 1 336 ? 11.158 -24.012 16.765 1.00 92.88 336 GLN A O 1
ATOM 2620 N N . ARG A 1 337 ? 13.394 -23.833 16.895 1.00 95.56 337 ARG A N 1
ATOM 2621 C CA . ARG A 1 337 ? 13.406 -23.248 18.251 1.00 95.56 337 ARG A CA 1
ATOM 2622 C C . ARG A 1 337 ? 12.517 -22.008 18.379 1.00 95.56 337 ARG A C 1
ATOM 2624 O O . ARG A 1 337 ? 11.795 -21.857 19.356 1.00 95.56 337 ARG A O 1
ATOM 2631 N N . ARG A 1 338 ? 12.538 -21.114 17.382 1.00 94.44 338 ARG A N 1
ATOM 2632 C CA . ARG A 1 338 ? 11.668 -19.921 17.371 1.00 94.44 338 ARG A CA 1
ATOM 2633 C C . ARG A 1 338 ? 10.190 -20.272 17.242 1.00 94.44 338 ARG A C 1
ATOM 2635 O O . ARG A 1 338 ? 9.355 -19.590 17.826 1.00 94.44 338 ARG A O 1
ATOM 2642 N N . TRP A 1 339 ? 9.873 -21.301 16.463 1.00 90.62 339 TRP A N 1
ATOM 2643 C CA . TRP A 1 339 ? 8.502 -21.772 16.313 1.00 90.62 339 TRP A CA 1
ATOM 2644 C C . TRP A 1 339 ? 7.978 -22.392 17.617 1.00 90.62 339 TRP A C 1
ATOM 2646 O O . TRP A 1 339 ? 6.877 -22.058 18.044 1.00 90.62 339 TRP A O 1
ATOM 2656 N N . GLU A 1 340 ? 8.794 -23.197 18.302 1.00 93.50 340 GLU A N 1
ATOM 2657 C CA . GLU A 1 340 ? 8.465 -23.759 19.620 1.00 93.50 340 GLU A CA 1
ATOM 2658 C C . GLU A 1 340 ? 8.286 -22.669 20.687 1.00 93.50 340 GLU A C 1
ATOM 2660 O O . GLU A 1 340 ? 7.319 -22.703 21.445 1.00 93.50 340 GLU A O 1
ATOM 2665 N N . GLN A 1 341 ? 9.155 -21.651 20.709 1.00 94.88 341 GLN A N 1
ATOM 2666 C CA . GLN A 1 341 ? 9.001 -20.504 21.614 1.00 94.88 341 GLN A CA 1
ATOM 2667 C C . GLN A 1 341 ? 7.698 -19.729 21.368 1.00 94.88 341 GLN A C 1
ATOM 2669 O O . GLN A 1 341 ? 7.057 -19.306 22.327 1.00 94.88 341 GLN A O 1
ATOM 2674 N N . GLN A 1 342 ? 7.278 -19.557 20.108 1.00 91.62 342 GLN A N 1
ATOM 2675 C CA . GLN A 1 342 ? 5.994 -18.916 19.796 1.00 91.62 342 GLN A CA 1
ATOM 2676 C C . GLN A 1 342 ? 4.797 -19.748 20.258 1.00 91.62 342 GLN A C 1
ATOM 2678 O O . GLN A 1 342 ? 3.823 -19.174 20.738 1.00 91.62 342 GLN A O 1
ATOM 2683 N N . GLN A 1 343 ? 4.860 -21.076 20.135 1.00 91.31 343 GLN A N 1
ATOM 2684 C CA . GLN A 1 343 ? 3.810 -21.947 20.667 1.00 91.31 343 GLN A CA 1
ATOM 2685 C C . GLN A 1 343 ? 3.706 -21.831 22.188 1.00 91.31 343 GLN A C 1
ATOM 2687 O O . GLN A 1 343 ? 2.613 -21.602 22.693 1.00 91.31 343 GLN A O 1
ATOM 2692 N N . GLN A 1 344 ? 4.832 -21.874 22.906 1.00 93.62 344 GLN A N 1
ATOM 2693 C CA . GLN A 1 344 ? 4.831 -21.707 24.363 1.00 93.62 344 GLN A CA 1
ATOM 2694 C C . GLN A 1 344 ? 4.295 -20.336 24.796 1.00 93.62 344 GLN A C 1
ATOM 2696 O O . GLN A 1 344 ? 3.562 -20.251 25.778 1.00 93.62 344 GLN A O 1
ATOM 2701 N N . GLN A 1 345 ? 4.615 -19.263 24.063 1.00 91.56 345 GLN A N 1
ATOM 2702 C CA . GLN A 1 345 ? 4.036 -17.942 24.330 1.00 91.56 345 GLN A CA 1
ATOM 2703 C C . GLN A 1 345 ? 2.519 -17.932 24.115 1.00 91.56 345 GLN A C 1
ATOM 2705 O O . GLN A 1 345 ? 1.800 -17.440 24.977 1.00 91.56 345 GLN A O 1
ATOM 2710 N N . GLN A 1 346 ? 2.015 -18.534 23.031 1.00 88.88 346 GLN A N 1
ATOM 2711 C CA . GLN A 1 346 ? 0.568 -18.637 22.801 1.00 88.88 346 GLN A CA 1
ATOM 2712 C C . GLN A 1 346 ? -0.139 -19.472 23.873 1.00 88.88 346 GLN A C 1
ATOM 2714 O O . GLN A 1 346 ? -1.248 -19.129 24.276 1.00 88.88 346 GLN A O 1
ATOM 2719 N N . GLU A 1 347 ? 0.486 -20.548 24.352 1.00 87.44 347 GLU A N 1
ATOM 2720 C CA . GLU A 1 347 ? -0.052 -21.366 25.443 1.00 87.44 347 GLU A CA 1
ATOM 2721 C C . GLU A 1 347 ? -0.069 -20.602 26.773 1.00 87.44 347 GLU A C 1
ATOM 2723 O O . GLU A 1 347 ? -1.041 -20.709 27.519 1.00 87.44 347 GLU A O 1
ATOM 2728 N N . GLN A 1 348 ? 0.945 -19.778 27.059 1.00 84.06 348 GLN A N 1
ATOM 2729 C CA . GLN A 1 348 ? 0.944 -18.899 28.235 1.00 84.06 348 GLN A CA 1
ATOM 2730 C C . GLN A 1 348 ? -0.120 -17.797 28.135 1.00 84.06 348 GLN A C 1
ATOM 2732 O O . GLN A 1 348 ? -0.816 -17.529 29.114 1.00 84.06 348 GLN A O 1
ATOM 2737 N N . GLU A 1 349 ? -0.290 -17.193 26.957 1.00 82.56 349 GLU A N 1
ATOM 2738 C CA . GLU A 1 349 ? -1.308 -16.164 26.718 1.00 82.56 349 GLU A CA 1
ATOM 2739 C C . GLU A 1 349 ? -2.736 -16.728 26.787 1.00 82.56 349 GLU A C 1
ATOM 2741 O O . GLU A 1 349 ? -3.632 -16.068 27.312 1.00 82.56 349 GLU A O 1
ATOM 2746 N N . GLN A 1 350 ? -2.966 -17.957 26.311 1.00 78.44 350 GLN A N 1
ATOM 2747 C CA . GLN A 1 350 ? -4.285 -18.603 26.359 1.00 78.44 350 GLN A CA 1
ATOM 2748 C C . GLN A 1 350 ? -4.574 -19.290 27.704 1.00 78.44 350 GLN A C 1
ATOM 2750 O O . GLN A 1 350 ? -5.731 -19.373 28.115 1.00 78.44 350 GLN A O 1
ATOM 2755 N N . GLY A 1 351 ? -3.544 -19.761 28.413 1.00 64.81 351 GLY A N 1
ATOM 2756 C CA . GLY A 1 351 ? -3.669 -20.455 29.698 1.00 64.81 351 GLY A CA 1
ATOM 2757 C C . GLY A 1 351 ? -3.836 -19.539 30.916 1.00 64.81 351 GLY A C 1
ATOM 2758 O O . GLY A 1 351 ? -4.251 -20.006 31.974 1.00 64.81 351 GLY A O 1
ATOM 2759 N N . GLY A 1 352 ? -3.563 -18.236 30.788 1.00 51.03 352 GLY A N 1
ATOM 2760 C CA . GLY A 1 352 ? -3.623 -17.268 31.894 1.00 51.03 352 GLY A CA 1
ATOM 2761 C C . GLY A 1 352 ? -5.027 -16.829 32.338 1.00 51.03 352 GLY A C 1
ATOM 2762 O O . GLY A 1 352 ? -5.143 -16.047 33.278 1.00 51.03 352 GLY A O 1
ATOM 2763 N N . ALA A 1 353 ? -6.096 -17.308 31.692 1.00 47.50 353 ALA A N 1
ATOM 2764 C CA . ALA A 1 353 ? -7.469 -16.860 31.940 1.00 47.50 353 ALA A CA 1
ATOM 2765 C C . ALA A 1 353 ? -8.430 -17.994 32.336 1.00 47.50 353 ALA A C 1
ATOM 2767 O O . ALA A 1 353 ? -9.593 -17.988 31.931 1.00 47.50 353 ALA A O 1
ATOM 2768 N N . GLN A 1 354 ? -7.983 -18.964 33.141 1.00 43.47 354 GLN A N 1
ATOM 2769 C CA . GLN A 1 354 ? -8.921 -19.861 33.820 1.00 43.47 354 GLN A CA 1
ATOM 2770 C C . GLN A 1 354 ? -9.320 -19.271 35.187 1.00 43.47 354 GLN A C 1
ATOM 2772 O O . GLN A 1 354 ? -8.495 -19.243 36.102 1.00 43.47 354 GLN A O 1
ATOM 2777 N N . PRO A 1 355 ? -10.567 -18.795 35.374 1.00 45.41 355 PRO A N 1
ATOM 2778 C CA . PRO A 1 355 ? -11.057 -18.431 36.694 1.00 45.41 355 PRO A CA 1
ATOM 2779 C C . PRO A 1 355 ? -11.211 -19.707 37.523 1.00 45.41 355 PRO A C 1
ATOM 2781 O O . PRO A 1 355 ? -12.082 -20.538 37.267 1.00 45.41 355 PRO A O 1
ATOM 2784 N N . SER A 1 356 ? -10.371 -19.856 38.542 1.00 44.22 356 SER A N 1
ATOM 2785 C CA . SER A 1 356 ? -10.541 -20.840 39.605 1.00 44.22 356 SER A CA 1
ATOM 2786 C C . SER A 1 356 ? -11.782 -20.491 40.434 1.00 44.22 356 SER A C 1
ATOM 2788 O O . SER A 1 356 ? -11.693 -19.866 41.489 1.00 44.22 356 SER A O 1
ATOM 2790 N N . GLN A 1 357 ? -12.959 -20.876 39.942 1.00 49.44 357 GLN A N 1
ATOM 2791 C CA . GLN A 1 357 ? -14.169 -21.020 40.742 1.00 49.44 357 GLN A CA 1
ATOM 2792 C C . GLN A 1 357 ? -14.432 -22.505 40.962 1.00 49.44 357 GLN A C 1
ATOM 2794 O O . GLN A 1 357 ? -14.950 -23.171 40.074 1.00 49.44 357 GLN A O 1
ATOM 2799 N N . GLN A 1 358 ? -14.073 -23.003 42.145 1.00 39.09 358 GLN A N 1
ATOM 2800 C CA . GLN A 1 358 ? -14.799 -24.054 42.867 1.00 39.09 358 GLN A CA 1
ATOM 2801 C C . GLN A 1 358 ? -14.118 -24.290 44.219 1.00 39.09 358 GLN A C 1
ATOM 2803 O O . GLN A 1 358 ? -13.165 -25.051 44.343 1.00 39.09 358 GLN A O 1
ATOM 2808 N N . GLY A 1 359 ? -14.627 -23.617 45.249 1.00 39.53 359 GLY A N 1
ATOM 2809 C CA . GLY A 1 359 ? -14.531 -24.101 46.620 1.00 39.53 359 GLY A CA 1
ATOM 2810 C C . GLY A 1 359 ? -15.905 -24.623 47.036 1.00 39.53 359 GLY A C 1
ATOM 2811 O O . GLY A 1 359 ? -16.881 -23.888 46.875 1.00 39.53 359 GLY A O 1
ATOM 2812 N N . PRO A 1 360 ? -16.030 -25.848 47.571 1.00 51.06 360 PRO A N 1
ATOM 2813 C CA . PRO A 1 360 ? -17.218 -26.228 48.305 1.00 51.06 360 PRO A CA 1
ATOM 2814 C C . PRO A 1 360 ? -17.016 -25.903 49.786 1.00 51.06 360 PRO A C 1
ATOM 2816 O O . PRO A 1 360 ? -16.185 -26.485 50.481 1.00 51.06 360 PRO A O 1
ATOM 2819 N N . ALA A 1 361 ? -17.822 -24.963 50.268 1.00 37.22 361 ALA A N 1
ATOM 2820 C CA . ALA A 1 361 ? -18.118 -24.811 51.679 1.00 37.22 361 ALA A CA 1
ATOM 2821 C C . ALA A 1 361 ? -19.185 -25.841 52.080 1.00 37.22 361 ALA A C 1
ATOM 2823 O O . ALA A 1 361 ? -20.273 -25.821 51.511 1.00 37.22 361 ALA A O 1
ATOM 2824 N N . ALA A 1 362 ? -18.902 -26.684 53.082 1.00 37.56 362 ALA A N 1
ATOM 2825 C CA . ALA A 1 362 ? -19.905 -27.149 54.046 1.00 37.56 362 ALA A CA 1
ATOM 2826 C C . ALA A 1 362 ? -19.300 -27.875 55.273 1.00 37.56 362 ALA A C 1
ATOM 2828 O O . ALA A 1 362 ? -18.851 -29.010 55.185 1.00 37.56 362 ALA A O 1
ATOM 2829 N N . VAL A 1 363 ? -19.421 -27.200 56.426 1.00 40.75 363 VAL A N 1
ATOM 2830 C CA . VAL A 1 363 ? -19.919 -27.694 57.732 1.00 40.75 363 VAL A CA 1
ATOM 2831 C C . VAL A 1 363 ? -19.154 -28.822 58.462 1.00 40.75 363 VAL A C 1
ATOM 2833 O O . VAL A 1 363 ? -19.316 -29.995 58.151 1.00 40.75 363 VAL A O 1
ATOM 2836 N N . ARG A 1 364 ? -18.539 -28.493 59.613 1.00 35.88 364 ARG A N 1
ATOM 2837 C CA . ARG A 1 364 ? -19.056 -28.892 60.946 1.00 35.88 364 ARG A CA 1
ATOM 2838 C C . ARG A 1 364 ? -18.326 -28.204 62.105 1.00 35.88 364 ARG A C 1
ATOM 2840 O O . ARG A 1 364 ? -17.110 -28.083 62.134 1.00 35.88 364 ARG A O 1
ATOM 2847 N N . ALA A 1 365 ? -19.146 -27.768 63.054 1.00 38.62 365 ALA A N 1
ATOM 2848 C CA . ALA A 1 365 ? -18.800 -27.183 64.336 1.00 38.62 365 ALA A CA 1
ATOM 2849 C C . ALA A 1 365 ? -18.089 -28.175 65.271 1.00 38.62 365 ALA A C 1
ATOM 2851 O O . ALA A 1 365 ? -18.428 -29.358 65.258 1.00 38.62 365 ALA A O 1
ATOM 2852 N N . SER A 1 366 ? -17.201 -27.672 66.139 1.00 34.28 366 SER A N 1
ATOM 2853 C CA . SER A 1 366 ? -17.170 -27.973 67.583 1.00 34.28 366 SER A CA 1
ATOM 2854 C C . SER A 1 366 ? -16.016 -27.263 68.303 1.00 34.28 366 SER A C 1
ATOM 2856 O O . SER A 1 366 ? -14.920 -27.135 67.776 1.00 34.28 366 SER A O 1
ATOM 2858 N N . SER A 1 367 ? -16.291 -26.947 69.568 1.00 35.03 367 SER A N 1
ATOM 2859 C CA . SER A 1 367 ? -15.363 -26.758 70.689 1.00 35.03 367 SER A CA 1
ATOM 2860 C C . SER A 1 367 ? -14.886 -25.347 71.047 1.00 35.03 367 SER A C 1
ATOM 2862 O O . SER A 1 367 ? -13.939 -24.780 70.517 1.00 35.03 367 SER A O 1
ATOM 2864 N N . VAL A 1 368 ? -15.576 -24.857 72.074 1.00 44.56 368 VAL A N 1
ATOM 2865 C CA . VAL A 1 368 ? -15.170 -23.894 73.098 1.00 44.56 368 VAL A CA 1
ATOM 2866 C C . VAL A 1 368 ? -14.008 -24.460 73.949 1.00 44.56 368 VAL A C 1
ATOM 2868 O O . VAL A 1 368 ? -13.925 -25.677 74.097 1.00 44.56 368 VAL A O 1
ATOM 2871 N N . ARG A 1 369 ? -13.244 -23.541 74.579 1.00 38.97 369 ARG A N 1
ATOM 2872 C CA . ARG A 1 369 ? -12.214 -23.643 75.656 1.00 38.97 369 ARG A CA 1
ATOM 2873 C C . ARG A 1 369 ? -10.735 -23.692 75.242 1.00 38.97 369 ARG A C 1
ATOM 2875 O O . ARG A 1 369 ? -10.305 -24.634 74.600 1.00 38.97 369 ARG A O 1
ATOM 2882 N N . GLU A 1 370 ? -9.989 -22.663 75.678 1.00 37.81 370 GLU A N 1
ATOM 2883 C CA . GLU A 1 370 ? -8.894 -22.666 76.691 1.00 37.81 370 GLU A CA 1
ATOM 2884 C C . GLU A 1 370 ? -7.854 -21.569 76.353 1.00 37.81 370 GLU A C 1
ATOM 2886 O O . GLU A 1 370 ? -7.227 -21.593 75.305 1.00 37.81 370 GLU A O 1
ATOM 2891 N N . LEU A 1 371 ? -7.943 -20.406 77.014 1.00 40.19 371 LEU A N 1
ATOM 2892 C CA . LEU A 1 371 ? -7.030 -19.879 78.053 1.00 40.19 371 LEU A CA 1
ATOM 2893 C C . LEU A 1 371 ? -5.632 -19.415 77.583 1.00 40.19 371 LEU A C 1
ATOM 2895 O O . LEU A 1 371 ? -4.825 -20.191 77.101 1.00 40.19 371 LEU A O 1
ATOM 2899 N N . GLN A 1 372 ? -5.382 -18.124 77.861 1.00 38.50 372 GLN A N 1
ATOM 2900 C CA . GLN A 1 372 ? -4.155 -17.518 78.411 1.00 38.50 372 GLN A CA 1
ATOM 2901 C C . GLN A 1 372 ? -2.788 -17.919 77.825 1.00 38.50 372 GLN A C 1
ATOM 2903 O O . GLN A 1 372 ? -2.309 -19.017 78.063 1.00 38.50 372 GLN A O 1
ATOM 2908 N N . ALA A 1 373 ? -2.051 -16.940 77.285 1.00 35.78 373 ALA A N 1
ATOM 2909 C CA . ALA A 1 373 ? -0.913 -16.321 77.988 1.00 35.78 373 ALA A CA 1
ATOM 2910 C C . ALA A 1 373 ? -0.060 -15.419 77.069 1.00 35.78 373 ALA A C 1
ATOM 2912 O O . ALA A 1 373 ? 0.034 -15.626 75.864 1.00 35.78 373 ALA A O 1
ATOM 2913 N N . SER A 1 374 ? 0.625 -14.481 77.729 1.00 34.31 374 SER A N 1
ATOM 2914 C CA . SER A 1 374 ? 1.916 -13.894 77.338 1.00 34.31 374 SER A CA 1
ATOM 2915 C C . SER A 1 374 ? 1.914 -12.613 76.501 1.00 34.31 374 SER A C 1
ATOM 2917 O O . SER A 1 374 ? 2.174 -12.576 75.303 1.00 34.31 374 SER A O 1
ATOM 2919 N N . LEU A 1 375 ? 1.740 -11.525 77.256 1.00 39.41 375 LEU A N 1
ATOM 2920 C CA . LEU A 1 375 ? 2.527 -10.295 77.166 1.00 39.41 375 LEU A CA 1
ATOM 2921 C C . LEU A 1 375 ? 4.022 -10.576 76.915 1.00 39.41 375 LEU A C 1
ATOM 2923 O O . LEU A 1 375 ? 4.643 -11.287 77.703 1.00 39.41 375 LEU A O 1
ATOM 2927 N N . ALA A 1 376 ? 4.613 -9.929 75.910 1.00 33.94 376 ALA A N 1
ATOM 2928 C CA . ALA A 1 376 ? 6.043 -9.621 75.887 1.00 33.94 376 ALA A CA 1
ATOM 2929 C C . ALA A 1 376 ? 6.315 -8.402 74.987 1.00 33.94 376 ALA A C 1
ATOM 2931 O O . ALA A 1 376 ? 6.234 -8.465 73.764 1.00 33.94 376 ALA A O 1
ATOM 2932 N N . VAL A 1 377 ? 6.630 -7.285 75.641 1.00 46.53 377 VAL A N 1
ATOM 2933 C CA . VAL A 1 377 ? 7.285 -6.095 75.079 1.00 46.53 377 VAL A CA 1
ATOM 2934 C C . VAL A 1 377 ? 8.778 -6.405 74.906 1.00 46.53 377 VAL A C 1
ATOM 2936 O O . VAL A 1 377 ? 9.349 -7.076 75.767 1.00 46.53 377 VAL A O 1
ATOM 2939 N N . PRO A 1 378 ? 9.441 -5.881 73.862 1.00 50.41 378 PRO A N 1
ATOM 2940 C CA . PRO A 1 378 ? 10.740 -5.249 74.112 1.00 50.41 378 PRO A CA 1
ATOM 2941 C C . PRO A 1 378 ? 10.939 -3.916 73.352 1.00 50.41 378 PRO A C 1
ATOM 2943 O O . PRO A 1 378 ? 10.094 -3.526 72.545 1.00 50.41 378 PRO A O 1
ATOM 2946 N N . PRO A 1 379 ? 12.005 -3.157 73.684 1.00 52.62 379 PRO A N 1
ATOM 2947 C CA . PRO A 1 379 ? 11.934 -1.705 73.791 1.00 52.62 379 PRO A CA 1
ATOM 2948 C C . PRO A 1 379 ? 12.528 -0.930 72.609 1.00 52.62 379 PRO A C 1
ATOM 2950 O O . PRO A 1 379 ? 13.312 -1.432 71.806 1.00 52.62 379 PRO A O 1
ATOM 2953 N N . SER A 1 380 ? 12.187 0.358 72.600 1.00 40.56 380 SER A N 1
ATOM 2954 C CA . SER A 1 380 ? 12.773 1.442 71.818 1.00 40.56 380 SER A CA 1
ATOM 2955 C C . SER A 1 380 ? 14.294 1.565 71.976 1.00 40.56 380 SER A C 1
ATOM 2957 O O . SER A 1 380 ? 14.795 1.587 73.100 1.00 40.56 380 SER A O 1
ATOM 2959 N N . GLN A 1 381 ? 14.998 1.816 70.868 1.00 36.31 381 GLN A N 1
ATOM 2960 C CA . GLN A 1 381 ? 16.212 2.638 70.848 1.00 36.31 381 GLN A CA 1
ATOM 2961 C C . GLN A 1 381 ? 16.186 3.627 69.669 1.00 36.31 381 GLN A C 1
ATOM 2963 O O . GLN A 1 381 ? 15.540 3.421 68.647 1.00 36.31 381 GLN A O 1
ATOM 2968 N N . THR A 1 382 ? 16.838 4.748 69.939 1.00 40.72 382 THR A N 1
ATOM 2969 C CA . THR A 1 382 ? 16.831 6.105 69.370 1.00 40.72 382 THR A CA 1
ATOM 2970 C C . THR A 1 382 ? 17.637 6.287 68.055 1.00 40.72 382 THR A C 1
ATOM 2972 O O . THR A 1 382 ? 18.183 5.313 67.551 1.00 40.72 382 THR A O 1
ATOM 2975 N N . PRO A 1 383 ? 17.679 7.506 67.454 1.00 58.41 383 PRO A N 1
ATOM 2976 C CA . PRO A 1 383 ? 17.709 7.715 65.997 1.00 58.41 383 PRO A CA 1
ATOM 2977 C C . PRO A 1 383 ? 19.042 8.246 65.408 1.00 58.41 383 PRO A C 1
ATOM 2979 O O . PRO A 1 383 ? 19.967 8.566 66.150 1.00 58.41 383 PRO A O 1
ATOM 2982 N N . ARG A 1 384 ? 18.987 8.515 64.080 1.00 37.47 384 ARG A N 1
ATOM 2983 C CA . ARG A 1 384 ? 19.802 9.420 63.213 1.00 37.47 384 ARG A CA 1
ATOM 2984 C C . ARG A 1 384 ? 21.096 8.855 62.581 1.00 37.47 384 ARG A C 1
ATOM 2986 O O . ARG A 1 384 ? 21.628 7.892 63.116 1.00 37.47 384 ARG A O 1
ATOM 2993 N N . PRO A 1 385 ? 21.658 9.492 61.516 1.00 54.47 385 PRO A N 1
ATOM 2994 C CA . PRO A 1 385 ? 21.203 10.679 60.764 1.00 54.47 385 PRO A CA 1
ATOM 2995 C C . PRO A 1 385 ? 21.157 10.519 59.225 1.00 54.47 385 PRO A C 1
ATOM 2997 O O . PRO A 1 385 ? 21.563 9.518 58.648 1.00 54.47 385 PRO A O 1
ATOM 3000 N N . ALA A 1 386 ? 20.656 11.584 58.596 1.00 46.00 386 ALA A N 1
ATOM 3001 C CA . ALA A 1 386 ? 20.758 11.909 57.181 1.00 46.00 386 ALA A CA 1
ATOM 3002 C C . ALA A 1 386 ? 22.212 11.974 56.678 1.00 46.00 386 ALA A C 1
ATOM 3004 O O . ALA A 1 386 ? 23.098 12.442 57.394 1.00 46.00 386 ALA A O 1
ATOM 3005 N N . GLY A 1 387 ? 22.403 11.578 55.422 1.00 36.16 387 GLY A N 1
ATOM 3006 C CA . GLY A 1 387 ? 23.598 11.832 54.631 1.00 36.16 387 GLY A CA 1
ATOM 3007 C C . GLY A 1 387 ? 23.192 11.993 53.172 1.00 36.16 387 GLY A C 1
ATOM 3008 O O . GLY A 1 387 ? 22.772 11.028 52.536 1.00 36.16 387 GLY A O 1
ATOM 3009 N N . ASP A 1 388 ? 23.254 13.234 52.700 1.00 45.62 388 ASP A N 1
ATOM 3010 C CA . ASP A 1 388 ? 23.337 13.585 51.290 1.00 45.62 388 ASP A CA 1
ATOM 3011 C C . ASP A 1 388 ? 24.579 12.927 50.674 1.00 45.62 388 ASP A C 1
ATOM 3013 O O . ASP A 1 388 ? 25.629 12.932 51.306 1.00 45.62 388 ASP A O 1
ATOM 3017 N N . ASP A 1 389 ? 24.478 12.409 49.448 1.00 39.81 389 ASP A N 1
ATOM 3018 C CA . ASP A 1 389 ? 25.530 12.587 48.441 1.00 39.81 389 ASP A CA 1
ATOM 3019 C C . ASP A 1 389 ? 25.027 12.160 47.058 1.00 39.81 389 ASP A C 1
ATOM 3021 O O . ASP A 1 389 ? 24.784 10.994 46.747 1.00 39.81 389 ASP A O 1
ATOM 3025 N N . ASN A 1 390 ? 24.843 13.174 46.220 1.00 45.12 390 ASN A N 1
ATOM 3026 C CA . ASN A 1 390 ? 24.492 13.081 44.817 1.00 45.12 390 ASN A CA 1
ATOM 3027 C C . ASN A 1 390 ? 25.789 13.370 44.052 1.00 45.12 390 ASN A C 1
ATOM 3029 O O . ASN A 1 390 ? 26.235 14.517 44.016 1.00 45.12 390 ASN A O 1
ATOM 3033 N N . GLY A 1 391 ? 26.438 12.353 43.483 1.00 33.78 391 GLY A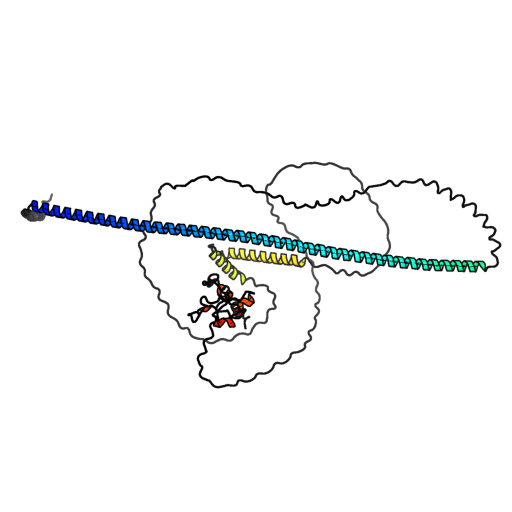 N 1
ATOM 3034 C CA . GLY A 1 391 ? 27.748 12.575 42.878 1.00 33.78 391 GLY A CA 1
ATOM 3035 C C . GLY A 1 391 ? 28.340 11.404 42.104 1.00 33.78 391 GLY A C 1
ATOM 3036 O O . GLY A 1 391 ? 28.936 10.511 42.683 1.00 33.78 391 GLY A O 1
ATOM 3037 N N . LEU A 1 392 ? 28.312 11.560 40.776 1.00 35.69 392 LEU A N 1
ATOM 3038 C CA . LEU A 1 392 ? 29.324 11.116 39.806 1.00 35.69 392 LEU A CA 1
ATOM 3039 C C . LEU A 1 392 ? 29.334 9.652 39.316 1.00 35.69 392 LEU A C 1
ATOM 3041 O O . LEU A 1 392 ? 29.663 8.716 40.024 1.00 35.69 392 LEU A O 1
ATOM 3045 N N . ARG A 1 393 ? 29.175 9.577 37.983 1.00 34.91 393 ARG A N 1
ATOM 3046 C CA . ARG A 1 393 ? 30.029 8.881 36.997 1.00 34.91 393 ARG A CA 1
ATOM 3047 C C . ARG A 1 393 ? 30.270 7.377 37.151 1.00 34.91 393 ARG A C 1
ATOM 3049 O O . ARG A 1 393 ? 30.898 6.920 38.090 1.00 34.91 393 ARG A O 1
ATOM 3056 N N . GLY A 1 394 ? 30.063 6.684 36.030 1.00 32.66 394 GLY A N 1
ATOM 3057 C CA . GLY A 1 394 ? 30.934 5.569 35.657 1.00 32.66 394 GLY A CA 1
ATOM 3058 C C . GLY A 1 394 ? 30.249 4.483 34.848 1.00 32.66 394 GLY A C 1
ATOM 3059 O O . GLY A 1 394 ? 29.951 3.422 35.374 1.00 32.66 394 GLY A O 1
ATOM 3060 N N . PHE A 1 395 ? 30.047 4.721 33.551 1.00 40.44 395 PHE A N 1
ATOM 3061 C CA . PHE A 1 395 ? 29.896 3.630 32.590 1.00 40.44 395 PHE A CA 1
ATOM 3062 C C . PHE A 1 395 ? 31.249 2.921 32.446 1.00 40.44 395 PHE A C 1
ATOM 3064 O O . PHE A 1 395 ? 32.175 3.513 31.895 1.00 40.44 395 PHE A O 1
ATOM 3071 N N . ALA A 1 396 ? 31.352 1.669 32.894 1.00 35.72 396 ALA A N 1
ATOM 3072 C CA . ALA A 1 396 ? 32.322 0.705 32.375 1.00 35.72 396 ALA A CA 1
ATOM 3073 C C . ALA A 1 396 ? 31.930 -0.737 32.747 1.00 35.72 396 ALA A C 1
ATOM 3075 O O . ALA A 1 396 ? 31.960 -1.105 33.911 1.00 35.72 396 ALA A O 1
ATOM 3076 N N . ALA A 1 397 ? 31.567 -1.490 31.705 1.00 39.19 397 ALA A N 1
ATOM 3077 C CA . ALA A 1 397 ? 31.973 -2.853 31.343 1.00 39.19 397 ALA A CA 1
ATOM 3078 C C . ALA A 1 397 ? 32.098 -3.996 32.381 1.00 39.19 397 ALA A C 1
ATOM 3080 O O . ALA A 1 397 ? 32.596 -3.832 33.484 1.00 39.19 397 ALA A O 1
ATOM 3081 N N . GLN A 1 398 ? 31.879 -5.201 31.822 1.00 33.25 398 GLN A N 1
ATOM 3082 C CA . GLN A 1 398 ? 32.160 -6.561 32.323 1.00 33.25 398 GLN A CA 1
ATOM 3083 C C . GLN A 1 398 ? 30.970 -7.149 33.104 1.00 33.25 398 GLN A C 1
ATOM 3085 O O . GLN A 1 398 ? 30.501 -6.569 34.068 1.00 33.25 398 GLN A O 1
ATOM 3090 N N . GLY A 1 399 ? 30.322 -8.238 32.689 1.00 36.50 399 GLY A N 1
ATOM 3091 C CA . GLY A 1 399 ? 30.838 -9.425 32.016 1.00 36.50 399 GLY A CA 1
ATOM 3092 C C . GLY A 1 399 ? 30.956 -10.524 33.063 1.00 36.50 399 GLY A C 1
ATOM 3093 O O . GLY A 1 399 ? 32.032 -10.682 33.615 1.00 36.50 399 GLY A O 1
ATOM 3094 N N . LEU A 1 400 ? 29.865 -11.240 33.354 1.00 32.50 400 LEU A N 1
ATOM 3095 C CA . LEU A 1 400 ? 29.898 -12.450 34.175 1.00 32.50 400 LEU A CA 1
ATOM 3096 C C . LEU A 1 400 ? 28.870 -13.466 33.668 1.00 32.50 400 LEU A C 1
ATOM 3098 O O . LEU A 1 400 ? 27.661 -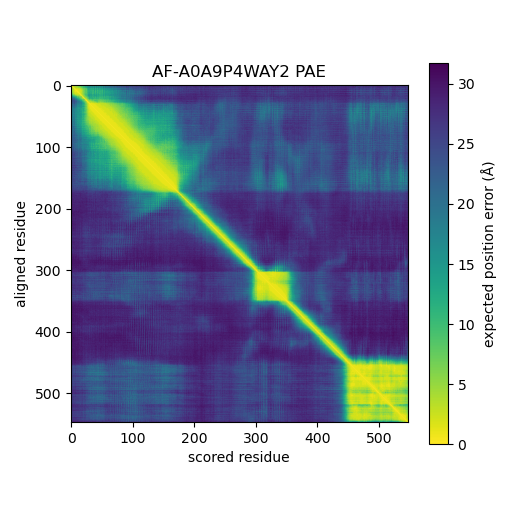13.247 33.682 1.00 32.50 400 LEU A O 1
ATOM 3102 N N . THR A 1 401 ? 29.429 -14.566 33.183 1.00 38.28 401 THR A N 1
ATOM 3103 C CA . THR A 1 401 ? 28.842 -15.893 33.030 1.00 38.28 401 THR A CA 1
ATOM 3104 C C . THR A 1 401 ? 28.345 -16.410 34.379 1.00 38.28 401 THR A C 1
ATOM 3106 O O . THR A 1 401 ? 29.031 -16.230 35.384 1.00 38.28 401 THR A O 1
ATOM 3109 N N . PHE A 1 402 ? 27.203 -17.095 34.390 1.00 34.91 402 PHE A N 1
ATOM 3110 C CA . PHE A 1 402 ? 26.736 -17.864 35.542 1.00 34.91 402 PHE A CA 1
ATOM 3111 C C . PHE A 1 402 ? 26.384 -19.279 35.074 1.00 34.91 402 PHE A C 1
ATOM 3113 O O . PHE A 1 402 ? 25.357 -19.490 34.431 1.00 34.91 402 PHE A O 1
ATOM 3120 N N . ASP A 1 403 ? 27.280 -20.214 35.375 1.00 34.53 403 ASP A N 1
ATOM 3121 C CA . ASP A 1 403 ? 26.977 -21.629 35.564 1.00 34.53 403 ASP A CA 1
ATOM 3122 C C . ASP A 1 403 ? 26.810 -21.833 37.076 1.00 34.53 403 ASP A C 1
ATOM 3124 O O . ASP A 1 403 ? 27.710 -21.473 37.831 1.00 34.53 40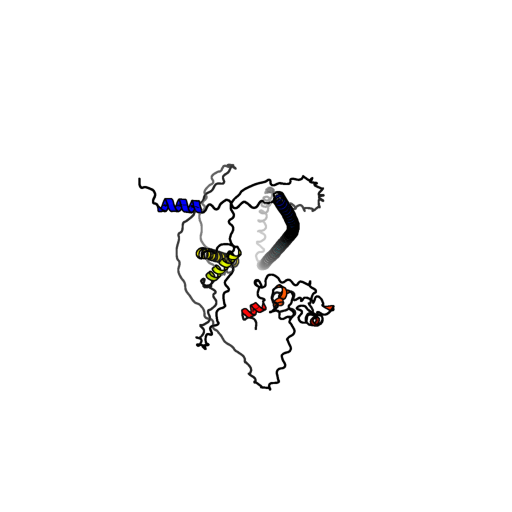3 ASP A O 1
ATOM 3128 N N . ASP A 1 404 ? 25.677 -22.386 37.513 1.00 31.59 404 ASP A N 1
ATOM 3129 C CA . ASP A 1 404 ? 25.705 -23.562 38.393 1.00 31.59 404 ASP A CA 1
ATOM 3130 C C . ASP A 1 404 ? 24.322 -24.258 38.450 1.00 31.59 404 ASP A C 1
ATOM 3132 O O . ASP A 1 404 ? 23.289 -23.577 38.477 1.00 31.59 404 ASP A O 1
ATOM 3136 N N . PRO A 1 405 ? 24.271 -25.607 38.454 1.00 56.41 405 PRO A N 1
ATOM 3137 C CA . PRO A 1 405 ? 23.056 -26.415 38.550 1.00 56.41 405 PRO A CA 1
ATOM 3138 C C . PRO A 1 405 ? 22.832 -26.962 39.980 1.00 56.41 405 PRO A C 1
ATOM 3140 O O . PRO A 1 405 ? 23.617 -26.692 40.880 1.00 56.41 405 PRO A O 1
ATOM 3143 N N . ILE A 1 406 ? 21.800 -27.816 40.135 1.00 34.16 406 ILE A N 1
ATOM 3144 C CA . ILE A 1 406 ? 21.507 -28.781 41.234 1.00 34.16 406 ILE A CA 1
ATOM 3145 C C . ILE A 1 406 ? 20.222 -28.470 42.038 1.00 34.16 406 ILE A C 1
ATOM 3147 O O . ILE A 1 406 ? 20.223 -27.633 42.931 1.00 34.16 406 ILE A O 1
ATOM 3151 N N . LEU A 1 407 ? 19.141 -29.234 41.782 1.00 33.88 407 LEU A N 1
ATOM 3152 C CA . LEU A 1 407 ? 18.614 -30.256 42.716 1.00 33.88 407 LEU A CA 1
ATOM 3153 C C . LEU A 1 407 ? 17.459 -31.083 42.105 1.00 33.88 407 LEU A C 1
ATOM 3155 O O . LEU A 1 407 ? 16.456 -30.559 41.629 1.00 33.88 407 LEU A O 1
ATOM 3159 N N . GLN A 1 408 ? 17.640 -32.406 42.144 1.00 35.69 408 GLN A N 1
ATOM 3160 C CA . GLN A 1 408 ? 16.666 -33.472 41.877 1.00 35.69 408 GLN A CA 1
ATOM 3161 C C . GLN A 1 408 ? 15.763 -33.724 43.098 1.00 35.69 408 GLN A C 1
ATOM 3163 O O . GLN A 1 408 ? 16.212 -33.528 44.224 1.00 35.69 408 GLN A O 1
ATOM 3168 N N . GLY A 1 409 ? 14.573 -34.316 42.895 1.00 31.75 409 GLY A N 1
ATOM 3169 C CA . GLY A 1 409 ? 13.949 -35.135 43.950 1.00 31.75 409 GLY A CA 1
ATOM 3170 C C . GLY A 1 409 ? 12.427 -35.355 43.924 1.00 31.75 409 GLY A C 1
ATOM 3171 O O . GLY A 1 409 ? 11.718 -34.690 44.659 1.00 31.75 409 GLY A O 1
ATOM 3172 N N . ILE A 1 410 ? 11.967 -36.329 43.124 1.00 36.31 410 ILE A N 1
ATOM 3173 C CA . ILE A 1 410 ? 11.026 -37.438 43.448 1.00 36.31 410 ILE A CA 1
ATOM 3174 C C . ILE A 1 410 ? 9.816 -37.162 44.377 1.00 36.31 410 ILE A C 1
ATOM 3176 O O . ILE A 1 410 ? 10.034 -37.012 45.569 1.00 36.31 410 ILE A O 1
ATOM 3180 N N . ILE A 1 411 ? 8.570 -37.370 43.890 1.00 38.44 411 ILE A N 1
ATOM 3181 C CA . ILE A 1 411 ? 7.533 -38.230 44.532 1.00 38.44 411 ILE A CA 1
ATOM 3182 C C . ILE A 1 411 ? 6.676 -38.943 43.459 1.00 38.44 411 ILE A C 1
ATOM 3184 O O . ILE A 1 411 ? 6.286 -38.369 42.446 1.00 38.44 411 ILE A O 1
ATOM 3188 N N . GLN A 1 412 ? 6.439 -40.231 43.715 1.00 36.19 412 GLN A N 1
ATOM 3189 C CA . GLN A 1 412 ? 5.721 -41.248 42.949 1.00 36.19 412 GLN A CA 1
ATOM 3190 C C . GLN A 1 412 ? 4.184 -41.151 43.048 1.00 36.19 412 GLN A C 1
ATOM 3192 O O . GLN A 1 412 ? 3.656 -40.770 44.084 1.00 36.19 412 GLN A O 1
ATOM 3197 N N . GLY A 1 413 ? 3.506 -41.669 42.014 1.00 31.50 413 GLY A N 1
ATOM 3198 C CA . GLY A 1 413 ? 2.393 -42.626 42.135 1.00 31.50 413 GLY A CA 1
ATOM 3199 C C . GLY A 1 413 ? 1.001 -42.123 42.543 1.00 31.50 413 GLY A C 1
ATOM 3200 O O . GLY A 1 413 ? 0.773 -41.762 43.688 1.00 31.50 413 GLY A O 1
ATOM 3201 N N . ASN A 1 414 ? 0.022 -42.264 41.639 1.00 32.50 414 ASN A N 1
ATOM 3202 C CA . ASN A 1 414 ? -1.122 -43.156 41.875 1.00 32.50 414 ASN A CA 1
ATOM 3203 C C . ASN A 1 414 ? -1.964 -43.371 40.610 1.00 32.50 414 ASN A C 1
ATOM 3205 O O . ASN A 1 414 ? -2.297 -42.447 39.872 1.00 32.50 414 ASN A O 1
ATOM 3209 N N . ALA A 1 415 ? -2.287 -44.642 40.387 1.00 34.53 415 ALA A N 1
ATOM 3210 C CA . ALA A 1 415 ? -3.286 -45.127 39.451 1.00 34.53 415 ALA A CA 1
ATOM 3211 C C . ALA A 1 415 ? -4.707 -44.778 39.934 1.00 34.53 415 ALA A C 1
ATOM 3213 O O . ALA A 1 415 ? -4.894 -44.558 41.129 1.00 34.53 415 ALA A O 1
ATOM 3214 N N . VAL A 1 416 ? -5.695 -44.832 39.025 1.00 33.91 416 VAL A N 1
ATOM 3215 C CA . VAL A 1 416 ? -6.938 -45.640 39.133 1.00 33.91 416 VAL A CA 1
ATOM 3216 C C . VAL A 1 416 ? -8.076 -45.078 38.246 1.00 33.91 416 VAL A C 1
ATOM 3218 O O . VAL A 1 416 ? -8.491 -43.932 38.357 1.00 33.91 416 VAL A O 1
ATOM 3221 N N . THR A 1 417 ? -8.568 -45.979 37.382 1.00 33.84 417 THR A N 1
ATOM 3222 C CA . THR A 1 417 ? -9.894 -46.110 36.726 1.00 33.84 417 THR A CA 1
ATOM 3223 C C . THR A 1 417 ? -10.455 -45.045 35.779 1.00 33.84 417 THR A C 1
ATOM 3225 O O . THR A 1 417 ? -10.910 -43.977 36.174 1.00 33.84 417 THR A O 1
ATOM 3228 N N . ALA A 1 418 ? -10.610 -45.480 34.526 1.00 38.78 418 ALA A N 1
ATOM 3229 C CA . ALA A 1 418 ? -11.609 -45.005 33.575 1.00 38.78 418 ALA A CA 1
ATOM 3230 C C . ALA A 1 418 ? -12.986 -45.654 33.837 1.00 38.78 418 ALA A C 1
ATOM 3232 O O . ALA A 1 418 ? -13.026 -46.837 34.191 1.00 38.78 418 ALA A O 1
ATOM 3233 N N . PRO A 1 419 ? -14.106 -44.961 33.557 1.00 51.88 419 PRO A N 1
ATOM 3234 C CA . PRO A 1 419 ? -15.377 -45.610 33.298 1.00 51.88 419 PRO A CA 1
ATOM 3235 C C . PRO A 1 419 ? -15.730 -45.579 31.805 1.00 51.88 419 PRO A C 1
ATOM 3237 O O . PRO A 1 419 ? -15.860 -44.538 31.164 1.00 51.88 419 PRO A O 1
ATOM 3240 N N . THR A 1 420 ? -15.910 -46.790 31.294 1.00 38.84 420 THR A N 1
ATOM 3241 C CA . THR A 1 420 ? -16.635 -47.196 30.092 1.00 38.84 420 THR A CA 1
ATOM 3242 C C . THR A 1 420 ? -18.049 -46.606 30.056 1.00 38.84 420 THR A C 1
ATOM 3244 O O . THR A 1 420 ? -18.804 -46.788 31.010 1.00 38.84 420 THR A O 1
ATOM 3247 N N . VAL A 1 421 ? -18.457 -45.993 28.938 1.00 45.38 421 VAL A N 1
ATOM 3248 C CA . VAL A 1 421 ? -19.878 -45.735 28.640 1.00 45.38 421 VAL A CA 1
ATOM 3249 C C . VAL A 1 421 ? -20.216 -46.262 27.250 1.00 45.38 421 VAL A C 1
ATOM 3251 O O . VAL A 1 421 ? -19.502 -46.039 26.275 1.00 45.38 421 VAL A O 1
ATOM 3254 N N . ALA A 1 422 ? -21.297 -47.036 27.232 1.00 37.53 422 ALA A N 1
ATOM 3255 C CA . ALA A 1 422 ? -21.767 -47.903 26.173 1.00 37.53 422 ALA A CA 1
ATOM 3256 C C . ALA A 1 422 ? -22.356 -47.157 24.967 1.00 37.53 422 ALA A C 1
ATOM 3258 O O . ALA A 1 422 ? -23.090 -46.179 25.100 1.00 37.53 422 ALA A O 1
ATOM 3259 N N . ALA A 1 423 ? -22.077 -47.703 23.785 1.00 38.31 423 ALA A N 1
ATOM 3260 C CA . ALA A 1 423 ? -22.745 -47.385 22.534 1.00 38.31 423 ALA A CA 1
ATOM 3261 C C . ALA A 1 423 ? -24.126 -48.059 22.467 1.00 38.31 423 ALA A C 1
ATOM 3263 O O . ALA A 1 423 ? -24.271 -49.224 22.831 1.00 38.31 423 ALA A O 1
ATOM 3264 N N . THR A 1 424 ? -25.120 -47.342 21.936 1.00 40.28 424 THR A N 1
ATOM 3265 C CA . THR A 1 424 ? -26.416 -47.898 21.510 1.00 40.28 424 THR A CA 1
ATOM 3266 C C . THR A 1 424 ? -26.658 -47.500 20.043 1.00 40.28 424 THR A C 1
ATOM 3268 O O . THR A 1 424 ? -26.466 -46.324 19.730 1.00 40.28 424 THR A O 1
ATOM 3271 N N . PRO A 1 425 ? -27.035 -48.425 19.133 1.00 57.50 425 PRO A N 1
ATOM 3272 C CA . PRO A 1 425 ? -27.184 -48.151 17.700 1.00 57.50 425 PRO A CA 1
ATOM 3273 C C . PRO A 1 425 ? -28.656 -48.008 17.265 1.00 57.50 425 PRO A C 1
ATOM 3275 O O . PRO A 1 425 ? -29.527 -48.669 17.824 1.00 57.50 425 PRO A O 1
ATOM 3278 N N . ALA A 1 426 ? -28.926 -47.209 16.223 1.00 42.69 426 ALA A N 1
ATOM 3279 C CA . ALA A 1 426 ? -30.169 -47.230 15.425 1.00 42.69 426 ALA A CA 1
ATOM 3280 C C . ALA A 1 426 ? -29.969 -46.441 14.092 1.00 42.69 426 ALA A C 1
ATOM 3282 O O . ALA A 1 426 ? -28.946 -45.774 13.955 1.00 42.69 426 ALA A O 1
ATOM 3283 N N . PRO A 1 427 ? -30.858 -46.524 13.077 1.00 55.56 427 PRO A N 1
ATOM 3284 C CA . PRO A 1 427 ? -30.610 -47.310 11.866 1.00 55.56 427 PRO A CA 1
ATOM 3285 C C . PRO A 1 427 ? -30.623 -46.506 10.545 1.00 55.56 427 PRO A C 1
ATOM 3287 O O . PRO A 1 427 ? -31.044 -45.355 10.471 1.00 55.56 427 PRO A O 1
ATOM 3290 N N . ALA A 1 428 ? -30.167 -47.178 9.483 1.00 46.31 428 ALA A N 1
ATOM 3291 C CA . ALA A 1 428 ? -30.145 -46.736 8.087 1.00 46.31 428 ALA A CA 1
ATOM 3292 C C . ALA A 1 428 ? -31.541 -46.565 7.450 1.00 46.31 428 ALA A C 1
ATOM 3294 O O . ALA A 1 428 ? -32.488 -47.245 7.855 1.00 46.31 428 ALA A O 1
ATOM 3295 N N . PRO A 1 429 ? -31.628 -45.795 6.346 1.00 58.50 429 PRO A N 1
ATOM 3296 C CA . PRO A 1 429 ? -32.535 -46.183 5.269 1.00 58.50 429 PRO A CA 1
ATOM 3297 C C . PRO A 1 429 ? -31.938 -46.097 3.847 1.00 58.50 429 PRO A C 1
ATOM 3299 O O . PRO A 1 429 ? -31.369 -45.094 3.430 1.00 58.50 429 PRO A O 1
ATOM 3302 N N . ALA A 1 430 ? -32.156 -47.204 3.132 1.00 39.75 430 ALA A N 1
ATOM 3303 C CA . ALA A 1 430 ? -32.632 -47.355 1.753 1.00 39.75 430 ALA A CA 1
ATOM 3304 C C . ALA A 1 430 ? -32.003 -46.544 0.597 1.00 39.75 430 ALA A C 1
ATOM 3306 O O . ALA A 1 430 ? -32.273 -45.365 0.383 1.00 39.75 430 ALA A O 1
ATOM 3307 N N . ALA A 1 431 ? -31.302 -47.288 -0.263 1.00 46.34 431 ALA A N 1
ATOM 3308 C CA . ALA A 1 431 ? -31.082 -46.983 -1.674 1.00 46.34 431 ALA A CA 1
ATOM 3309 C C . ALA A 1 431 ? -32.380 -47.092 -2.504 1.00 46.34 431 ALA A C 1
ATOM 3311 O O . ALA A 1 431 ? -33.284 -47.844 -2.129 1.00 46.34 431 ALA A O 1
ATOM 3312 N N . PRO A 1 432 ? -32.407 -46.483 -3.705 1.00 57.38 432 PRO A N 1
ATOM 3313 C CA . PRO A 1 432 ? -33.090 -47.137 -4.814 1.00 57.38 432 PRO A CA 1
ATOM 3314 C C . PRO A 1 432 ? -32.277 -47.196 -6.121 1.00 57.38 432 PRO A C 1
ATOM 3316 O O . PRO A 1 432 ? -31.735 -46.210 -6.608 1.00 57.38 432 PRO A O 1
ATOM 3319 N N . ALA A 1 433 ? -32.293 -48.411 -6.672 1.00 41.19 433 ALA A N 1
ATOM 3320 C CA . ALA A 1 433 ? -32.587 -48.778 -8.058 1.00 41.19 433 ALA A CA 1
ATOM 3321 C C . ALA A 1 433 ? -31.748 -48.204 -9.219 1.00 41.19 433 ALA A C 1
ATOM 3323 O O . ALA A 1 433 ? -31.954 -47.111 -9.736 1.00 41.19 433 ALA A O 1
ATOM 3324 N N . THR A 1 434 ? -30.915 -49.106 -9.737 1.00 47.28 434 THR A N 1
ATOM 3325 C CA . THR A 1 434 ? -30.582 -49.314 -11.151 1.00 47.28 434 THR A CA 1
ATOM 3326 C C . THR A 1 434 ? -31.778 -49.197 -12.104 1.00 47.28 434 THR A C 1
ATOM 3328 O O . THR A 1 434 ? -32.794 -49.860 -11.895 1.00 47.28 434 THR A O 1
ATOM 3331 N N . ALA A 1 435 ? -31.596 -48.487 -13.223 1.00 43.28 435 ALA A N 1
ATOM 3332 C CA . ALA A 1 435 ? -32.411 -48.644 -14.427 1.00 43.28 435 ALA A CA 1
ATOM 3333 C C . ALA A 1 435 ? -31.570 -48.453 -15.706 1.00 43.28 435 ALA A C 1
ATOM 3335 O O . ALA A 1 435 ? -31.141 -47.356 -16.048 1.00 43.28 435 ALA A O 1
ATOM 3336 N N . SER A 1 436 ? -31.338 -49.588 -16.361 1.00 46.06 436 SER A N 1
ATOM 3337 C CA . SER A 1 436 ? -31.480 -49.864 -17.795 1.00 46.06 436 SER A CA 1
ATOM 3338 C C . SER A 1 436 ? -30.897 -48.907 -18.842 1.00 46.06 436 SER A C 1
ATOM 3340 O O . SER A 1 436 ? -31.492 -47.918 -19.259 1.00 46.06 436 SER A O 1
ATOM 3342 N N . THR A 1 437 ? -29.783 -49.383 -19.394 1.00 45.28 437 THR A N 1
ATOM 3343 C CA . THR A 1 437 ? -29.394 -49.342 -20.809 1.00 45.28 437 THR A CA 1
ATOM 3344 C C . THR A 1 437 ? -30.573 -49.439 -21.784 1.00 45.28 437 THR A C 1
ATOM 3346 O O . THR A 1 437 ? -31.314 -50.422 -21.763 1.00 45.28 437 THR A O 1
ATOM 3349 N N . SER A 1 438 ? -30.667 -48.483 -22.710 1.00 44.38 438 SER A N 1
ATOM 3350 C CA . SER A 1 438 ? -31.421 -48.636 -23.954 1.00 44.38 438 SER A CA 1
ATOM 3351 C C . SER A 1 438 ? -30.613 -48.048 -25.110 1.00 44.38 438 SER A C 1
ATOM 3353 O O . SER A 1 438 ? -30.266 -46.867 -25.117 1.00 44.38 438 SER A O 1
ATOM 3355 N N . SER A 1 439 ? -30.247 -48.924 -26.039 1.00 47.34 439 SER A N 1
ATOM 3356 C CA . SER A 1 439 ? -29.429 -48.661 -27.220 1.00 47.34 439 SER A CA 1
ATOM 3357 C C . SER A 1 439 ? -30.301 -48.100 -28.344 1.00 47.34 439 SER A C 1
ATOM 3359 O O . SER A 1 439 ? -31.283 -48.730 -28.731 1.00 47.34 439 SER A O 1
ATOM 3361 N N . LEU A 1 440 ? -29.925 -46.949 -28.903 1.00 44.56 440 LEU A N 1
ATOM 3362 C CA . LEU A 1 440 ? -30.541 -46.355 -30.096 1.00 44.56 440 LEU A CA 1
ATOM 3363 C C . LEU A 1 440 ? -29.463 -45.987 -31.138 1.00 44.56 440 LEU A C 1
ATOM 3365 O O . LEU A 1 440 ? -28.291 -45.846 -30.782 1.00 44.56 440 LEU A O 1
ATOM 3369 N N . PRO A 1 441 ? -29.832 -45.923 -32.432 1.00 52.91 441 PRO A N 1
ATOM 3370 C CA . PRO A 1 441 ? -28.925 -46.172 -33.548 1.00 52.91 441 PRO A CA 1
ATOM 3371 C C . PRO A 1 441 ? -28.014 -44.987 -33.888 1.00 52.91 441 PRO A C 1
ATOM 3373 O O . PRO A 1 441 ? -28.366 -43.821 -33.729 1.00 52.91 441 PRO A O 1
ATOM 3376 N N . ALA A 1 442 ? -26.835 -45.326 -34.410 1.00 47.12 442 ALA A N 1
ATOM 3377 C CA . ALA A 1 442 ? -25.794 -44.411 -34.850 1.00 47.12 442 ALA A CA 1
ATOM 3378 C C . ALA A 1 442 ? -26.244 -43.554 -36.049 1.00 47.12 442 ALA A C 1
ATOM 3380 O O . ALA A 1 442 ? -26.070 -43.925 -37.208 1.00 47.12 442 ALA A O 1
ATOM 3381 N N . THR A 1 443 ? -26.798 -42.376 -35.768 1.00 45.03 443 THR A N 1
ATOM 3382 C CA . THR A 1 443 ? -26.884 -41.269 -36.727 1.00 45.03 443 THR A CA 1
ATOM 3383 C C . THR A 1 443 ? -25.498 -40.672 -36.956 1.00 45.03 443 THR A C 1
ATOM 3385 O O . THR A 1 443 ? -24.787 -40.348 -36.005 1.00 45.03 443 THR A O 1
ATOM 3388 N N . ALA A 1 444 ? -25.126 -40.534 -38.230 1.00 46.81 444 ALA A N 1
ATOM 3389 C CA . ALA A 1 444 ? -23.879 -39.942 -38.697 1.00 46.81 444 ALA A CA 1
ATOM 3390 C C . ALA A 1 444 ? -23.560 -38.632 -37.955 1.00 46.81 444 ALA A C 1
ATOM 3392 O O . ALA A 1 444 ? -24.336 -37.677 -37.984 1.00 46.81 444 ALA A O 1
ATOM 3393 N N . ALA A 1 445 ? -22.421 -38.620 -37.260 1.00 48.69 445 ALA A N 1
ATOM 3394 C CA . ALA A 1 445 ? -21.974 -37.509 -36.438 1.00 48.69 445 ALA A CA 1
ATOM 3395 C C . ALA A 1 445 ? -21.626 -36.297 -37.314 1.00 48.69 445 ALA A C 1
ATOM 3397 O O . ALA A 1 445 ? -20.512 -36.173 -37.823 1.00 48.69 445 ALA A O 1
ATOM 3398 N N . SER A 1 446 ? -22.585 -35.384 -37.471 1.00 48.78 446 SER A N 1
ATOM 3399 C CA . SER A 1 446 ? -22.309 -33.994 -37.829 1.00 48.78 446 SER A CA 1
ATOM 3400 C C . SER A 1 446 ? -21.227 -33.471 -36.886 1.00 48.78 446 SER A C 1
ATOM 3402 O O . SER A 1 446 ? -21.361 -33.596 -35.667 1.00 48.78 446 SER A O 1
ATOM 3404 N N . ALA A 1 447 ? -20.139 -32.929 -37.441 1.00 51.41 447 ALA A N 1
ATOM 3405 C CA . ALA A 1 447 ? -19.049 -32.362 -36.655 1.00 51.41 447 ALA A CA 1
ATOM 3406 C C . ALA A 1 447 ? -19.623 -31.429 -35.568 1.00 51.41 447 ALA A C 1
ATOM 3408 O O . ALA A 1 447 ? -20.468 -30.587 -35.893 1.00 51.41 447 ALA A O 1
ATOM 3409 N N . PRO A 1 448 ? -19.226 -31.583 -34.290 1.00 63.50 448 PRO A N 1
ATOM 3410 C CA . PRO A 1 448 ? -19.800 -30.808 -33.200 1.00 63.50 448 PRO A CA 1
ATOM 3411 C C . PRO A 1 448 ? -19.608 -29.323 -33.500 1.00 63.50 448 PRO A C 1
ATOM 3413 O O . PRO A 1 448 ? -18.483 -28.878 -33.742 1.00 63.50 448 PRO A O 1
ATOM 3416 N N . ALA A 1 449 ? -20.711 -28.570 -33.522 1.00 66.62 449 ALA A N 1
ATOM 3417 C CA . ALA A 1 449 ? -20.685 -27.128 -33.713 1.00 66.62 449 ALA A CA 1
ATOM 3418 C C . ALA A 1 449 ? -19.643 -26.526 -32.761 1.00 66.62 449 ALA A C 1
ATOM 3420 O O . ALA A 1 449 ? -19.704 -26.742 -31.549 1.00 66.62 449 ALA A O 1
ATOM 3421 N N . SER A 1 450 ? -18.646 -25.836 -33.323 1.00 67.94 450 SER A N 1
ATOM 3422 C CA . SER A 1 450 ? -17.530 -25.263 -32.568 1.00 67.94 450 SER A CA 1
ATOM 3423 C C . SER A 1 450 ? -18.069 -24.469 -31.383 1.00 67.94 450 SER A C 1
ATOM 3425 O O . SER A 1 450 ? -18.786 -23.486 -31.579 1.00 67.94 450 SER A O 1
ATOM 3427 N N . ALA A 1 451 ? -17.741 -24.907 -30.165 1.00 71.88 451 ALA A N 1
ATOM 3428 C CA . ALA A 1 451 ? -18.209 -24.254 -28.954 1.00 71.88 451 ALA A CA 1
ATOM 3429 C C . ALA A 1 451 ? -17.869 -22.750 -29.007 1.00 71.88 451 ALA A C 1
ATOM 3431 O O . ALA A 1 451 ? -16.754 -22.392 -29.413 1.00 71.88 451 ALA A O 1
ATOM 3432 N N . PRO A 1 452 ? -18.807 -21.863 -28.632 1.00 76.75 452 PRO A N 1
ATOM 3433 C CA . PRO A 1 452 ? -18.589 -20.423 -28.678 1.00 76.75 452 PRO A CA 1
ATOM 3434 C C . PRO A 1 452 ? -17.345 -20.062 -27.863 1.00 76.75 452 PRO A C 1
ATOM 3436 O O . PRO A 1 452 ? -17.173 -20.528 -26.735 1.00 76.75 452 PRO A O 1
ATOM 3439 N N . SER A 1 453 ? -16.458 -19.247 -28.439 1.00 83.50 453 SER A N 1
ATOM 3440 C CA . SER A 1 453 ? -15.205 -18.861 -27.791 1.00 83.50 453 SER A CA 1
ATOM 3441 C C . SER A 1 453 ? -15.488 -18.144 -26.473 1.00 83.50 453 SER A C 1
ATOM 3443 O O . SER A 1 453 ? -16.052 -17.050 -26.466 1.00 83.50 453 SER A O 1
ATOM 3445 N N . LEU A 1 454 ? -15.085 -18.755 -25.360 1.00 92.44 454 LEU A N 1
ATOM 3446 C CA . LEU A 1 454 ? -15.226 -18.176 -24.029 1.00 92.44 454 LEU A CA 1
ATOM 3447 C C . LEU A 1 454 ? -14.319 -16.942 -23.915 1.00 92.44 454 LEU A C 1
ATOM 3449 O O . LEU A 1 454 ? -13.094 -17.035 -24.007 1.00 92.44 454 LEU A O 1
ATOM 3453 N N . ILE A 1 455 ? -14.923 -15.771 -23.722 1.00 95.56 455 ILE A N 1
ATOM 3454 C CA . ILE A 1 455 ? -14.199 -14.527 -23.444 1.00 95.56 455 ILE A CA 1
ATOM 3455 C C . ILE A 1 455 ? -13.796 -14.577 -21.964 1.00 95.56 455 ILE A C 1
ATOM 3457 O O . ILE A 1 455 ? -14.668 -14.840 -21.144 1.00 95.56 455 ILE A O 1
ATOM 3461 N N . PRO A 1 456 ? -12.531 -14.358 -21.563 1.00 96.50 456 PRO A N 1
ATOM 3462 C CA . PRO A 1 456 ? -12.143 -14.323 -20.150 1.00 96.50 456 PRO A CA 1
ATOM 3463 C C . PRO A 1 456 ? -12.459 -12.963 -19.504 1.00 96.50 456 PRO A C 1
ATOM 3465 O O . PRO A 1 456 ? -12.468 -11.930 -20.178 1.00 96.50 456 PRO A O 1
ATOM 3468 N N . CYS A 1 457 ? -12.699 -12.934 -18.189 1.00 97.25 457 CYS A N 1
ATOM 3469 C CA . CYS A 1 457 ? -12.858 -11.672 -17.460 1.00 97.25 457 CYS A CA 1
ATOM 3470 C C . CYS A 1 457 ? -11.510 -10.965 -17.258 1.00 97.25 457 CYS A C 1
ATOM 3472 O O . CYS A 1 457 ? -10.445 -11.576 -17.354 1.00 97.25 457 CYS A O 1
ATOM 3474 N N . LEU A 1 458 ? -11.551 -9.667 -16.962 1.00 96.81 458 LEU A N 1
ATOM 3475 C CA . LEU A 1 458 ? -10.385 -8.815 -16.738 1.00 96.81 458 LEU A CA 1
ATOM 3476 C C . LEU A 1 458 ? -9.491 -9.353 -15.624 1.00 96.81 458 LEU A C 1
ATOM 3478 O O . LEU A 1 458 ? -8.281 -9.428 -15.805 1.00 96.81 458 LEU A O 1
ATOM 3482 N N . HIS A 1 459 ? -10.080 -9.776 -14.506 1.00 96.75 459 HIS A N 1
ATOM 3483 C CA . HIS A 1 459 ? -9.323 -10.314 -13.380 1.00 96.75 459 HIS A CA 1
ATOM 3484 C C . HIS A 1 459 ? -8.572 -11.599 -13.765 1.00 96.75 459 HIS A C 1
ATOM 3486 O O . HIS A 1 459 ? -7.356 -11.691 -13.585 1.00 96.75 459 HIS A O 1
ATOM 3492 N N . CYS A 1 460 ? -9.261 -12.554 -14.402 1.00 97.19 460 CYS A N 1
ATOM 3493 C CA . CYS A 1 460 ? -8.626 -13.766 -14.923 1.00 97.19 460 CYS A CA 1
ATOM 3494 C C . CYS A 1 460 ? -7.569 -13.442 -15.990 1.00 97.19 460 CYS A C 1
ATOM 3496 O O . CYS A 1 460 ? -6.517 -14.079 -16.023 1.00 97.19 460 CYS A O 1
ATOM 3498 N N . HIS A 1 461 ? -7.796 -12.422 -16.820 1.00 96.12 461 HIS A N 1
ATOM 3499 C CA . HIS A 1 461 ? -6.819 -11.963 -17.803 1.00 96.12 461 HIS A CA 1
ATOM 3500 C C . HIS A 1 461 ? -5.541 -11.433 -17.160 1.00 96.12 461 HIS A C 1
ATOM 3502 O O . HIS A 1 461 ? -4.445 -11.847 -17.549 1.00 96.12 461 HIS A O 1
ATOM 3508 N N . PHE A 1 462 ? -5.668 -10.562 -16.159 1.00 95.88 462 PHE A N 1
ATOM 3509 C CA . PHE A 1 462 ? -4.526 -9.984 -15.459 1.00 95.88 462 PHE A CA 1
ATOM 3510 C C . PHE A 1 462 ? -3.707 -11.037 -14.712 1.00 95.88 462 PHE A C 1
ATOM 3512 O O . PHE A 1 462 ? -2.481 -10.969 -14.747 1.00 95.88 462 PHE A O 1
ATOM 3519 N N . LYS A 1 463 ? -4.362 -12.055 -14.138 1.00 96.19 463 LYS A N 1
ATOM 3520 C CA . LYS A 1 463 ? -3.719 -13.141 -13.380 1.00 96.19 463 LYS A CA 1
ATOM 3521 C C . LYS A 1 463 ? -3.287 -14.357 -14.214 1.00 96.19 463 LYS A C 1
ATOM 3523 O O . LYS A 1 463 ? -2.831 -15.345 -13.647 1.00 96.19 463 LYS A O 1
ATOM 3528 N N . TRP A 1 464 ? -3.385 -14.303 -15.546 1.00 96.19 464 TRP A N 1
ATOM 3529 C CA . TRP A 1 464 ? -3.054 -15.420 -16.453 1.00 96.19 464 TRP A CA 1
ATOM 3530 C C . TRP A 1 464 ? -3.928 -16.685 -16.284 1.00 96.19 464 TRP A C 1
ATOM 3532 O O . TRP A 1 464 ? -3.466 -17.802 -16.539 1.00 96.19 464 TRP A O 1
ATOM 3542 N N . TRP A 1 465 ? -5.200 -16.515 -15.916 1.00 96.19 465 TRP A N 1
ATOM 3543 C CA . TRP A 1 465 ? -6.209 -17.574 -15.724 1.00 96.19 465 TRP A CA 1
ATOM 3544 C C . TRP A 1 465 ? -7.207 -17.693 -16.886 1.00 96.19 465 TRP A C 1
ATOM 3546 O O . TRP A 1 465 ? -8.331 -18.146 -16.703 1.00 96.19 465 TRP A O 1
ATOM 3556 N N . ASN A 1 466 ? -6.831 -17.278 -18.100 1.00 95.25 466 ASN A N 1
ATOM 3557 C CA . ASN A 1 466 ? -7.741 -17.327 -19.257 1.00 95.25 466 ASN A CA 1
ATOM 3558 C C . ASN A 1 466 ? -8.253 -18.739 -19.558 1.00 95.25 466 ASN A C 1
ATOM 3560 O O . ASN A 1 466 ? -9.407 -18.896 -19.926 1.00 95.25 466 ASN A O 1
ATOM 3564 N N . GLU A 1 467 ? -7.386 -19.741 -19.407 1.00 94.19 467 GLU A N 1
ATOM 3565 C CA . GLU A 1 467 ? -7.679 -21.148 -19.714 1.00 94.19 467 GLU A CA 1
ATOM 3566 C C . GLU A 1 467 ? -8.632 -21.788 -18.693 1.00 94.19 467 GLU A C 1
ATOM 3568 O O . GLU A 1 467 ? -9.243 -22.809 -18.982 1.00 94.19 467 GLU A O 1
ATOM 3573 N N . THR A 1 468 ? -8.766 -21.192 -17.504 1.00 94.94 468 THR A N 1
ATOM 3574 C CA . THR A 1 468 ? -9.596 -21.704 -16.403 1.00 94.94 468 THR A CA 1
ATOM 3575 C C . THR A 1 468 ? -10.751 -20.772 -16.058 1.00 94.94 468 THR A C 1
ATOM 3577 O O . THR A 1 468 ? -11.406 -20.958 -15.036 1.00 94.94 468 THR A O 1
ATOM 3580 N N . CYS A 1 469 ? -11.000 -19.751 -16.882 1.00 96.06 469 CYS A N 1
ATOM 3581 C CA . CYS A 1 469 ? -12.176 -18.906 -16.756 1.00 96.06 469 CYS A CA 1
ATOM 3582 C C . CYS A 1 469 ? -13.365 -19.617 -17.414 1.00 96.06 469 CYS A C 1
ATOM 3584 O O . CYS A 1 469 ? -13.421 -19.752 -18.631 1.00 96.06 469 CYS A O 1
ATOM 3586 N N . ASP A 1 470 ? -14.331 -20.022 -16.598 1.00 94.94 470 ASP A N 1
ATOM 3587 C CA . ASP A 1 470 ? -15.616 -20.637 -16.970 1.00 94.94 470 ASP A CA 1
ATOM 3588 C C . ASP A 1 470 ? -16.601 -19.657 -17.635 1.00 94.94 470 ASP A C 1
ATOM 3590 O O . ASP A 1 470 ? -17.691 -20.025 -18.059 1.00 94.94 470 ASP A O 1
ATOM 3594 N N . ALA A 1 471 ? -16.207 -18.390 -17.743 1.00 93.88 471 ALA A N 1
ATOM 3595 C CA . ALA A 1 471 ? -16.993 -17.298 -18.288 1.00 93.88 471 ALA A CA 1
ATOM 3596 C C . ALA A 1 471 ? -18.360 -17.047 -17.607 1.00 93.88 471 ALA A C 1
ATOM 3598 O O . ALA A 1 471 ? -19.199 -16.370 -18.199 1.00 93.88 471 ALA A O 1
ATOM 3599 N N . GLY A 1 472 ? -18.568 -17.518 -16.372 1.00 93.38 472 GLY A N 1
ATOM 3600 C CA . GLY A 1 472 ? -19.729 -17.146 -15.557 1.00 93.38 472 GLY A CA 1
ATOM 3601 C C . GLY A 1 472 ? -19.730 -15.661 -15.167 1.00 93.38 472 GLY A C 1
ATOM 3602 O O . GLY A 1 472 ? -18.720 -14.964 -15.334 1.00 93.38 472 GLY A O 1
ATOM 3603 N N . GLU A 1 473 ? -20.857 -15.180 -14.639 1.00 91.25 473 GLU A N 1
ATOM 3604 C CA . GLU A 1 473 ? -20.990 -13.852 -14.024 1.00 91.25 473 GLU A CA 1
ATOM 3605 C C . GLU A 1 473 ? -21.613 -13.976 -12.617 1.00 91.25 473 GLU A C 1
ATOM 3607 O O . GLU A 1 473 ? -22.831 -14.099 -12.508 1.00 91.25 473 GLU A O 1
ATOM 3612 N N . PRO A 1 474 ? -20.797 -13.963 -11.539 1.00 95.62 474 PRO A N 1
ATOM 3613 C CA . PRO A 1 474 ? -19.331 -13.973 -11.550 1.00 95.62 474 PRO A CA 1
ATOM 3614 C C . PRO A 1 474 ? -18.755 -15.324 -12.008 1.00 95.62 474 PRO A C 1
ATOM 3616 O O . PRO A 1 474 ? -19.366 -16.375 -11.846 1.00 95.62 474 PRO A O 1
ATOM 3619 N N . CYS A 1 475 ? -17.549 -15.301 -12.579 1.00 96.75 475 CYS A N 1
ATOM 3620 C CA . CYS A 1 475 ? -16.814 -16.514 -12.944 1.00 96.75 475 CYS A CA 1
ATOM 3621 C C . CYS A 1 475 ? -16.281 -17.206 -11.676 1.00 96.75 475 CYS A C 1
ATOM 3623 O O . CYS A 1 475 ? -15.969 -16.519 -10.697 1.00 96.75 475 CYS A O 1
ATOM 3625 N N . GLN A 1 476 ? -16.131 -18.534 -11.672 1.00 96.69 476 GLN A N 1
ATOM 3626 C CA . GLN A 1 476 ? -15.784 -19.294 -10.461 1.00 96.69 476 GLN A CA 1
ATOM 3627 C C . GLN A 1 476 ? -14.473 -18.814 -9.810 1.00 96.69 476 GLN A C 1
ATOM 3629 O O . GLN A 1 476 ? -14.396 -18.666 -8.592 1.00 96.69 476 GLN A O 1
ATOM 3634 N N . ASN A 1 477 ? -13.458 -18.469 -10.615 1.00 96.81 477 ASN A N 1
ATOM 3635 C CA . ASN A 1 477 ? -12.205 -17.896 -10.104 1.00 96.81 477 ASN A CA 1
ATOM 3636 C C . ASN A 1 477 ? -12.414 -16.541 -9.400 1.00 96.81 477 ASN A C 1
ATOM 3638 O O . ASN A 1 477 ? -11.783 -16.288 -8.378 1.00 96.81 477 ASN A O 1
ATOM 3642 N N . CYS A 1 478 ? -13.262 -15.663 -9.947 1.00 97.38 478 CYS A N 1
ATOM 3643 C CA . CYS A 1 478 ? -13.567 -14.358 -9.350 1.00 97.38 478 CYS A CA 1
ATOM 3644 C C . CYS A 1 478 ? -14.410 -14.504 -8.083 1.00 97.38 478 CYS A C 1
ATOM 3646 O O . CYS A 1 478 ? -14.120 -13.836 -7.093 1.00 97.38 478 CYS A O 1
ATOM 3648 N N . ALA A 1 479 ? -15.393 -15.409 -8.096 1.00 97.12 479 ALA A N 1
ATOM 3649 C CA . ALA A 1 479 ? -16.242 -15.700 -6.947 1.00 97.12 479 ALA A CA 1
ATOM 3650 C C . ALA A 1 479 ? -15.415 -16.175 -5.741 1.00 97.12 479 ALA A C 1
ATOM 3652 O O . ALA A 1 479 ? -15.578 -15.650 -4.645 1.00 97.12 479 ALA A O 1
ATOM 3653 N N . SER A 1 480 ? -14.455 -17.086 -5.946 1.00 95.19 480 SER A N 1
ATOM 3654 C CA . SER A 1 480 ? -13.573 -17.559 -4.867 1.00 95.19 480 SER A CA 1
ATOM 3655 C C . SER A 1 480 ? -12.651 -16.479 -4.291 1.00 95.19 480 SER A C 1
ATOM 3657 O O . SER A 1 480 ? -12.197 -16.615 -3.161 1.00 95.19 480 SER A O 1
ATOM 3659 N N . PHE A 1 481 ? -12.342 -15.430 -5.058 1.00 94.00 481 PHE A N 1
ATOM 3660 C CA . PHE A 1 481 ? -11.484 -14.326 -4.615 1.00 94.00 481 PHE A CA 1
ATOM 3661 C C . PHE A 1 481 ? -12.261 -13.112 -4.092 1.00 94.00 481 PHE A C 1
ATOM 3663 O O . PHE A 1 481 ? -11.627 -12.167 -3.629 1.00 94.00 481 PHE A O 1
ATOM 3670 N N . GLY A 1 482 ? -13.595 -13.105 -4.195 1.00 95.62 482 GLY A N 1
ATOM 3671 C CA . GLY A 1 482 ? -14.400 -11.911 -3.924 1.00 95.62 482 GLY A CA 1
ATOM 3672 C C . GLY A 1 482 ? -14.046 -10.734 -4.844 1.00 95.62 482 GLY A C 1
ATOM 3673 O O . GLY A 1 482 ? -14.107 -9.587 -4.419 1.00 95.62 482 GLY A O 1
ATOM 3674 N N . ALA A 1 483 ? -13.606 -11.013 -6.076 1.00 96.00 483 ALA A N 1
ATOM 3675 C CA . ALA A 1 483 ? -13.174 -9.997 -7.034 1.00 96.00 483 ALA A CA 1
ATOM 3676 C C . ALA A 1 483 ? -14.265 -9.688 -8.069 1.00 96.00 483 ALA A C 1
ATOM 3678 O O . ALA A 1 483 ? -14.940 -10.599 -8.555 1.00 96.00 483 ALA A O 1
ATOM 3679 N N . ASP A 1 484 ? -14.359 -8.427 -8.494 1.00 96.31 484 ASP A N 1
ATOM 3680 C CA . ASP A 1 484 ? -15.332 -8.009 -9.505 1.00 96.31 484 ASP A CA 1
ATOM 3681 C C . ASP A 1 484 ? -15.066 -8.667 -10.868 1.00 96.31 484 ASP A C 1
ATOM 3683 O O . ASP A 1 484 ? -13.985 -8.556 -11.467 1.00 96.31 484 ASP A O 1
ATOM 3687 N N . CYS A 1 485 ? -16.078 -9.359 -11.394 1.00 97.06 485 CYS A N 1
ATOM 3688 C CA . CYS A 1 485 ? -15.978 -10.119 -12.637 1.00 97.06 485 CYS A CA 1
ATOM 3689 C C . CYS A 1 485 ? -16.337 -9.268 -13.865 1.00 97.06 485 CYS A C 1
ATOM 3691 O O . CYS A 1 485 ? -17.299 -9.537 -14.575 1.00 97.06 485 CYS A O 1
ATOM 3693 N N . HIS A 1 486 ? -15.543 -8.235 -14.141 1.00 97.31 486 HIS A N 1
ATOM 3694 C CA . HIS A 1 486 ? -15.757 -7.381 -15.312 1.00 97.31 486 HIS A CA 1
ATOM 3695 C C . HIS A 1 486 ? -15.085 -7.925 -16.570 1.00 97.31 486 HIS A C 1
ATOM 3697 O O . HIS A 1 486 ? -14.015 -8.534 -16.508 1.00 97.31 486 HIS A O 1
ATOM 3703 N N . ARG A 1 487 ? -15.653 -7.640 -17.744 1.00 96.69 487 ARG A N 1
ATOM 3704 C CA . ARG A 1 487 ? -15.077 -7.998 -19.054 1.00 96.69 487 ARG A CA 1
ATOM 3705 C C . ARG A 1 487 ? -14.791 -6.748 -19.869 1.00 96.69 487 ARG A C 1
ATOM 3707 O O . ARG A 1 487 ? -15.480 -5.749 -19.724 1.00 96.69 487 ARG A O 1
ATOM 3714 N N . ALA A 1 488 ? -13.771 -6.782 -20.722 1.00 96.75 488 ALA A N 1
ATOM 3715 C CA . ALA A 1 488 ? -13.476 -5.645 -21.590 1.00 96.75 488 ALA A CA 1
ATOM 3716 C C . ALA A 1 488 ? -14.406 -5.640 -22.805 1.00 96.75 488 ALA A C 1
ATOM 3718 O O . ALA A 1 488 ? -14.442 -6.624 -23.547 1.00 96.75 488 ALA A O 1
ATOM 3719 N N . LEU A 1 489 ? -15.064 -4.510 -23.056 1.00 96.94 489 LEU A N 1
ATOM 3720 C CA . LEU A 1 489 ? -15.685 -4.231 -24.347 1.00 96.94 489 LEU A CA 1
ATOM 3721 C C . LEU A 1 489 ? -14.617 -4.174 -25.445 1.00 96.94 489 LEU A C 1
ATOM 3723 O O . LEU A 1 489 ? -13.477 -3.726 -25.231 1.00 96.94 489 LEU A O 1
ATOM 3727 N N . CYS A 1 490 ? -14.978 -4.664 -26.628 1.00 95.81 490 CYS A N 1
ATOM 3728 C CA . CYS A 1 490 ? -14.140 -4.543 -27.810 1.00 95.81 490 CYS A CA 1
ATOM 3729 C C . CYS A 1 490 ? -13.886 -3.072 -28.156 1.00 95.81 490 CYS A C 1
ATOM 3731 O O . CYS A 1 490 ? -14.697 -2.204 -27.857 1.00 95.81 490 CYS A O 1
ATOM 3733 N N . VAL A 1 491 ? -12.728 -2.785 -28.754 1.00 93.75 491 VAL A N 1
ATOM 3734 C CA . VAL A 1 491 ? -12.374 -1.412 -29.154 1.00 93.75 491 VAL A CA 1
ATOM 3735 C C . VAL A 1 491 ? -13.342 -0.912 -30.228 1.00 93.75 491 VAL A C 1
ATOM 3737 O O . VAL A 1 491 ? -13.813 0.214 -30.142 1.00 93.75 491 VAL A O 1
ATOM 3740 N N . ASP A 1 492 ? -13.712 -1.794 -31.156 1.00 93.69 492 ASP A N 1
ATOM 3741 C CA . ASP A 1 492 ? -14.638 -1.519 -32.257 1.00 93.69 492 ASP A CA 1
ATOM 3742 C C . ASP A 1 492 ? -16.052 -2.029 -31.920 1.00 93.69 492 ASP A C 1
ATOM 3744 O O . ASP A 1 492 ? -16.717 -2.652 -32.745 1.00 93.69 492 ASP A O 1
ATOM 3748 N N . TYR A 1 493 ? -16.493 -1.843 -30.667 1.00 93.56 493 TYR A N 1
ATOM 3749 C CA . TYR A 1 493 ? -17.748 -2.413 -30.156 1.00 93.56 493 TYR A CA 1
ATOM 3750 C C . TYR A 1 493 ? -18.974 -2.037 -31.002 1.00 93.56 493 TYR A C 1
ATOM 3752 O O . TYR A 1 493 ? -19.784 -2.911 -31.308 1.00 93.56 493 TYR A O 1
ATOM 3760 N N . GLU A 1 494 ? -19.085 -0.768 -31.412 1.00 94.00 494 GLU A N 1
ATOM 3761 C CA . GLU A 1 494 ? -20.203 -0.289 -32.240 1.00 94.00 494 GLU A CA 1
ATOM 3762 C C . GLU A 1 494 ? -20.015 -0.577 -33.734 1.00 94.00 494 GLU A C 1
ATOM 3764 O O . GLU A 1 494 ? -20.988 -0.877 -34.419 1.00 94.00 494 GLU A O 1
ATOM 3769 N N . ALA A 1 495 ? -18.778 -0.522 -34.238 1.00 92.19 495 ALA A N 1
ATOM 3770 C CA . ALA A 1 495 ? -18.481 -0.730 -35.659 1.00 92.19 495 ALA A CA 1
ATOM 3771 C C . ALA A 1 495 ? -18.503 -2.214 -36.075 1.00 92.19 495 ALA A C 1
ATOM 3773 O O . ALA A 1 495 ? -18.555 -2.522 -37.263 1.00 92.19 495 ALA A O 1
ATOM 3774 N N . GLY A 1 496 ? -18.477 -3.131 -35.102 1.00 89.94 496 GLY A N 1
ATOM 3775 C CA . GLY A 1 496 ? -18.299 -4.558 -35.336 1.00 89.94 496 GLY A CA 1
ATOM 3776 C C . GLY A 1 496 ? -16.819 -4.888 -35.512 1.00 89.94 496 GLY A C 1
ATOM 3777 O O . GLY A 1 496 ? -16.122 -4.335 -36.359 1.00 89.94 496 GLY A O 1
ATOM 3778 N N . CYS A 1 497 ? -16.300 -5.802 -34.692 1.00 91.50 497 CYS A N 1
ATOM 3779 C CA . CYS A 1 497 ? -14.903 -6.195 -34.811 1.00 91.50 497 CYS A CA 1
ATOM 3780 C C . CYS A 1 497 ? -14.723 -7.126 -36.019 1.00 91.50 497 CYS A C 1
ATOM 3782 O O . CYS A 1 497 ? -15.357 -8.182 -36.056 1.00 91.50 497 CYS A O 1
ATOM 3784 N N . PRO A 1 498 ? -13.799 -6.834 -36.951 1.00 89.94 498 PRO A N 1
ATOM 3785 C CA . PRO A 1 498 ? -13.542 -7.710 -38.096 1.00 89.94 498 PRO A CA 1
ATOM 3786 C C . PRO A 1 498 ? -12.834 -9.018 -37.700 1.00 89.94 498 PRO A C 1
ATOM 3788 O O . PRO A 1 498 ? -12.641 -9.909 -38.524 1.00 89.94 498 PRO A O 1
ATOM 3791 N N . ARG A 1 499 ? -12.398 -9.156 -36.438 1.00 86.56 499 ARG A N 1
ATOM 3792 C CA . ARG A 1 499 ? -11.696 -10.347 -35.947 1.00 86.56 499 ARG A CA 1
ATOM 3793 C C . ARG A 1 499 ? -12.703 -11.387 -35.470 1.00 86.56 499 ARG A C 1
ATOM 3795 O O . ARG A 1 499 ? -13.281 -11.237 -34.397 1.00 86.56 499 ARG A O 1
ATOM 3802 N N . GLY A 1 500 ? -12.807 -12.500 -36.196 1.00 83.44 500 GLY A N 1
ATOM 3803 C CA . GLY A 1 500 ? -13.699 -13.612 -35.835 1.00 83.44 500 GLY A CA 1
ATOM 3804 C C . GLY A 1 500 ? -13.425 -14.261 -34.466 1.00 83.44 500 GLY A C 1
ATOM 3805 O O . GLY A 1 500 ? -14.304 -14.911 -33.919 1.00 83.44 500 GLY A O 1
ATOM 3806 N N . LYS A 1 501 ? -12.230 -14.075 -33.881 1.00 88.12 501 LYS A N 1
ATOM 3807 C CA . LYS A 1 501 ? -11.865 -14.552 -32.530 1.00 88.12 501 LYS A CA 1
ATOM 3808 C C . LYS A 1 501 ? -11.364 -13.401 -31.658 1.00 88.12 501 LYS A C 1
ATOM 3810 O O . LYS A 1 501 ? -10.189 -13.345 -31.288 1.00 88.12 501 LYS A O 1
ATOM 3815 N N . CYS A 1 502 ? -12.229 -12.431 -31.383 1.00 92.12 502 CYS A N 1
ATOM 3816 C CA . CYS A 1 502 ? -11.893 -11.346 -30.469 1.00 92.12 502 CYS A CA 1
ATOM 3817 C C . CYS A 1 502 ? -11.975 -11.819 -29.012 1.00 92.12 502 CYS A C 1
ATOM 3819 O O . CYS A 1 502 ? -12.960 -12.413 -28.595 1.00 92.12 502 CYS A O 1
ATOM 3821 N N . ALA A 1 503 ? -10.951 -11.517 -28.213 1.00 91.94 503 ALA A N 1
ATOM 3822 C CA . ALA A 1 503 ? -10.932 -11.826 -26.780 1.00 91.94 503 ALA A CA 1
ATOM 3823 C C . ALA A 1 503 ? -11.655 -10.763 -25.923 1.00 91.94 503 ALA A C 1
ATOM 3825 O O . ALA A 1 503 ? -11.370 -10.635 -24.733 1.00 91.94 503 ALA A O 1
ATOM 3826 N N . ARG A 1 504 ? -12.521 -9.946 -26.533 1.00 95.00 504 ARG A N 1
ATOM 3827 C CA . ARG A 1 504 ? -13.268 -8.851 -25.902 1.00 95.00 504 ARG A CA 1
ATOM 3828 C C . ARG A 1 504 ? -14.742 -8.954 -26.289 1.00 95.00 504 ARG A C 1
ATOM 3830 O O . ARG A 1 504 ? -15.052 -9.462 -27.358 1.00 95.00 504 ARG A O 1
ATOM 3837 N N . VAL A 1 505 ? -15.616 -8.451 -25.424 1.00 96.00 505 VAL A N 1
ATOM 3838 C CA . VAL A 1 505 ? -17.079 -8.538 -25.558 1.00 96.00 505 VAL A CA 1
ATOM 3839 C C . VAL A 1 505 ? -17.553 -7.700 -26.745 1.00 96.00 505 VAL A C 1
ATOM 3841 O O . VAL A 1 505 ? -17.214 -6.515 -26.838 1.00 96.00 505 VAL A O 1
ATOM 3844 N N . HIS A 1 506 ? -18.329 -8.304 -27.645 1.00 95.88 506 HIS A N 1
ATOM 3845 C CA . HIS A 1 506 ? -19.006 -7.626 -28.752 1.00 95.88 506 HIS A CA 1
ATOM 3846 C C . HIS A 1 506 ? -20.465 -7.311 -28.428 1.00 95.88 506 HIS A C 1
ATOM 3848 O O . HIS A 1 506 ? -21.017 -7.752 -27.421 1.00 95.88 506 HIS A O 1
ATOM 3854 N N . LYS A 1 507 ? -21.113 -6.543 -29.310 1.00 95.25 507 LYS A N 1
ATOM 3855 C CA . LYS A 1 507 ? -22.526 -6.165 -29.183 1.00 95.25 507 LYS A CA 1
ATOM 3856 C C . LYS A 1 507 ? -23.453 -7.377 -29.052 1.00 95.25 507 LYS A C 1
ATOM 3858 O O . LYS A 1 507 ? -24.346 -7.358 -28.212 1.00 95.25 507 LYS A O 1
ATOM 3863 N N . ALA A 1 508 ? -23.175 -8.450 -29.796 1.00 93.50 508 ALA A N 1
ATOM 3864 C CA . ALA A 1 508 ? -23.911 -9.715 -29.721 1.00 93.50 508 ALA A CA 1
ATOM 3865 C C . ALA A 1 508 ? -23.750 -10.442 -28.370 1.00 93.50 508 ALA A C 1
ATOM 3867 O O . ALA A 1 508 ? -24.662 -11.136 -27.933 1.00 93.50 508 ALA A O 1
ATOM 3868 N N . ASP A 1 509 ? -22.626 -10.243 -27.676 1.00 94.12 509 ASP A N 1
ATOM 3869 C CA . ASP A 1 509 ? -22.335 -10.912 -26.405 1.00 94.12 509 ASP A CA 1
ATOM 3870 C C . ASP A 1 509 ? -22.922 -10.171 -25.189 1.00 94.12 509 ASP A C 1
ATOM 3872 O O . ASP A 1 509 ? -22.862 -10.681 -24.069 1.00 94.12 509 ASP A O 1
ATOM 3876 N N . ARG A 1 510 ? -23.494 -8.969 -25.373 1.00 92.31 510 ARG A N 1
ATOM 3877 C CA . ARG A 1 510 ? -23.969 -8.110 -24.269 1.00 92.31 510 ARG A CA 1
ATOM 3878 C C . ARG A 1 510 ? -25.050 -8.777 -23.415 1.00 92.31 510 ARG A C 1
ATOM 3880 O O . ARG A 1 510 ? -25.096 -8.537 -22.216 1.00 92.31 510 ARG A O 1
ATOM 3887 N N . GLY A 1 511 ? -25.885 -9.629 -24.015 1.00 93.38 511 GLY A N 1
ATOM 3888 C CA . GLY A 1 511 ? -26.897 -10.395 -23.279 1.00 93.38 511 GLY A CA 1
ATOM 3889 C C . GLY A 1 511 ? -26.293 -11.445 -22.342 1.00 93.38 511 GLY A C 1
ATOM 3890 O O . GLY A 1 511 ? -26.864 -11.732 -21.297 1.00 93.38 511 GLY A O 1
ATOM 3891 N N . ARG A 1 512 ? -25.117 -11.985 -22.687 1.00 93.00 512 ARG A N 1
ATOM 3892 C CA . ARG A 1 512 ? -24.391 -12.958 -21.860 1.00 93.00 512 ARG A CA 1
ATOM 3893 C C . ARG A 1 512 ? -23.506 -12.285 -20.815 1.00 93.00 512 ARG A C 1
ATOM 3895 O O . ARG A 1 512 ? -23.252 -12.880 -19.773 1.00 93.00 512 ARG A O 1
ATOM 3902 N N . TYR A 1 513 ? -23.028 -11.080 -21.120 1.00 95.06 513 TYR A N 1
ATOM 3903 C CA . TYR A 1 513 ? -22.069 -10.349 -20.303 1.00 95.06 513 TYR A CA 1
ATOM 3904 C C . TYR A 1 513 ? -22.525 -8.914 -19.987 1.00 95.06 513 TYR A C 1
ATOM 3906 O O . TYR A 1 513 ? -21.947 -7.955 -20.518 1.00 95.06 513 TYR A O 1
ATOM 3914 N N . PRO A 1 514 ? -23.566 -8.730 -19.153 1.00 93.81 514 PRO A N 1
ATOM 3915 C CA . PRO A 1 514 ? -24.077 -7.408 -18.790 1.00 93.81 514 PRO A CA 1
ATOM 3916 C C . PRO A 1 514 ? -23.039 -6.512 -18.098 1.00 93.81 514 PRO A C 1
ATOM 3918 O O . PRO A 1 514 ? -23.096 -5.295 -18.258 1.00 93.81 514 PRO A O 1
ATOM 3921 N N . GLN A 1 515 ? -22.063 -7.085 -17.382 1.00 94.62 515 GLN A N 1
ATOM 3922 C CA . GLN A 1 515 ? -21.055 -6.338 -16.609 1.00 94.62 515 GLN A CA 1
ATOM 3923 C C . GLN A 1 515 ? -19.790 -5.969 -17.414 1.00 94.62 515 GLN A C 1
ATOM 3925 O O . GLN A 1 515 ? -18.698 -5.789 -16.854 1.00 94.62 515 GLN A O 1
ATOM 3930 N N . ALA A 1 516 ? -19.896 -5.886 -18.742 1.00 96.38 516 ALA A N 1
ATOM 3931 C CA . ALA A 1 516 ? -18.7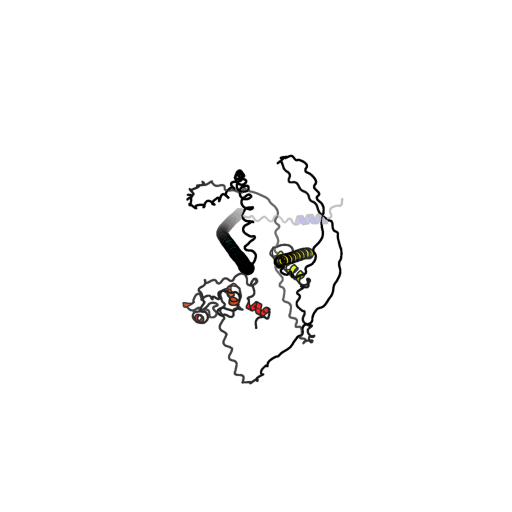87 -5.503 -19.608 1.00 96.38 516 ALA A CA 1
ATOM 3932 C C . ALA A 1 516 ? -18.503 -3.989 -19.541 1.00 96.38 516 ALA A C 1
ATOM 3934 O O . ALA A 1 516 ? -19.392 -3.162 -19.723 1.00 96.38 516 ALA A O 1
ATOM 3935 N N . ILE A 1 517 ? -17.237 -3.625 -19.325 1.00 96.81 517 ILE A N 1
ATOM 3936 C CA . ILE A 1 517 ? -16.771 -2.245 -19.148 1.00 96.81 517 ILE A CA 1
ATOM 3937 C C . ILE A 1 517 ? -15.807 -1.823 -20.258 1.00 96.81 517 ILE A C 1
ATOM 3939 O O . ILE A 1 517 ? -15.075 -2.638 -20.835 1.00 96.81 517 ILE A O 1
ATOM 3943 N N . GLN A 1 518 ? -15.746 -0.521 -20.534 1.00 95.69 518 GLN A N 1
ATOM 3944 C CA . GLN A 1 518 ? -14.788 0.035 -21.483 1.00 95.69 518 GLN A CA 1
ATOM 3945 C C . GLN A 1 518 ? -13.412 0.180 -20.815 1.00 95.69 518 GLN A C 1
ATOM 3947 O O . GLN A 1 518 ? -13.239 0.910 -19.843 1.00 95.69 518 GLN A O 1
ATOM 3952 N N . LYS A 1 519 ? -12.416 -0.553 -21.321 1.00 90.25 519 LYS A N 1
ATOM 3953 C CA . LYS A 1 519 ? -11.019 -0.520 -20.850 1.00 90.25 519 LYS A CA 1
ATOM 3954 C C . LYS A 1 519 ? -10.084 -0.123 -21.999 1.00 90.25 519 LYS A C 1
ATOM 3956 O O . LYS A 1 519 ? -10.377 -0.455 -23.156 1.00 90.25 519 LYS A O 1
ATOM 3961 N N . PRO A 1 520 ? -8.937 0.521 -21.699 1.00 79.81 520 PRO A N 1
ATOM 3962 C CA . PRO A 1 520 ? -7.975 0.957 -22.705 1.00 79.81 520 PRO A CA 1
ATOM 3963 C C . PRO A 1 520 ? -7.487 -0.201 -23.588 1.00 79.81 520 PRO A C 1
ATOM 3965 O O . PRO A 1 520 ? -7.581 -1.385 -23.244 1.00 79.81 520 PRO A O 1
ATOM 3968 N N . LYS A 1 521 ? -6.985 0.145 -24.778 1.00 83.19 521 LYS A N 1
ATOM 3969 C CA . LYS A 1 521 ? -6.610 -0.801 -25.847 1.00 83.19 521 LYS A CA 1
ATOM 3970 C C . LYS A 1 521 ? -5.587 -1.852 -25.388 1.00 83.19 521 LYS A C 1
ATOM 3972 O O . LYS A 1 521 ? -5.640 -2.999 -25.831 1.00 83.19 521 LYS A O 1
ATOM 3977 N N . THR A 1 522 ? -4.717 -1.496 -24.449 1.00 84.44 522 THR A N 1
ATOM 3978 C CA . THR A 1 522 ? -3.671 -2.362 -23.901 1.00 84.44 522 THR A CA 1
ATOM 3979 C C . THR A 1 522 ? -4.124 -3.037 -22.603 1.00 84.44 522 THR A C 1
ATOM 3981 O O . THR A 1 522 ? -4.052 -2.481 -21.511 1.00 84.44 522 THR A O 1
ATOM 3984 N N . LEU A 1 523 ? -4.570 -4.290 -22.711 1.00 86.38 523 LEU A N 1
ATOM 3985 C CA . LEU A 1 523 ? -4.736 -5.173 -21.553 1.00 86.38 523 LEU A CA 1
ATOM 3986 C C . LEU A 1 523 ? -3.373 -5.791 -21.229 1.00 86.38 523 LEU A C 1
ATOM 3988 O O . LEU A 1 523 ? -3.008 -6.830 -21.777 1.00 86.38 523 LEU A O 1
ATOM 3992 N N . LYS A 1 524 ? -2.576 -5.109 -20.401 1.00 91.94 524 LYS A N 1
ATOM 3993 C CA . LYS A 1 524 ? -1.293 -5.645 -19.931 1.00 91.94 524 LYS A CA 1
ATOM 3994 C C . LYS A 1 524 ? -1.556 -6.609 -18.776 1.00 91.94 524 LYS A C 1
ATOM 3996 O O . LYS A 1 524 ? -2.256 -6.249 -17.837 1.00 91.94 524 LYS A O 1
ATOM 4001 N N . ARG A 1 525 ? -1.020 -7.827 -18.858 1.00 94.31 525 ARG A N 1
ATOM 4002 C CA . ARG A 1 525 ? -1.101 -8.808 -17.766 1.00 94.31 525 ARG A CA 1
ATOM 4003 C C . ARG A 1 525 ? -0.130 -8.447 -16.645 1.00 94.31 525 ARG A C 1
ATOM 4005 O O . ARG A 1 525 ? 0.871 -7.775 -16.892 1.00 94.31 525 ARG A O 1
ATOM 4012 N N . GLU A 1 526 ? -0.424 -8.901 -15.434 1.00 91.94 526 GLU A N 1
ATOM 4013 C CA . GLU A 1 526 ? 0.472 -8.732 -14.293 1.00 91.94 526 GLU A CA 1
ATOM 4014 C C . GLU A 1 526 ? 1.576 -9.795 -14.346 1.00 91.94 526 GLU A C 1
ATOM 4016 O O . GLU A 1 526 ? 1.294 -10.985 -14.501 1.00 91.94 526 GLU A O 1
ATOM 4021 N N . GLY A 1 527 ? 2.833 -9.361 -14.237 1.00 92.56 527 GLY A N 1
ATOM 4022 C CA . GLY A 1 527 ? 4.000 -10.247 -14.221 1.00 92.56 527 GLY A CA 1
ATOM 4023 C C . GLY A 1 527 ? 4.233 -11.041 -15.511 1.00 92.56 527 GLY A C 1
ATOM 4024 O O . GLY A 1 527 ? 3.597 -10.831 -16.551 1.00 92.56 527 GLY A O 1
ATOM 4025 N N . THR A 1 528 ? 5.187 -11.967 -15.445 1.00 93.50 528 THR A N 1
ATOM 4026 C CA . THR A 1 528 ? 5.473 -12.908 -16.536 1.00 93.50 528 THR A CA 1
ATOM 4027 C C . THR A 1 528 ? 4.618 -14.174 -16.416 1.00 93.50 528 THR A C 1
ATOM 4029 O O . THR A 1 528 ? 4.177 -14.548 -15.330 1.00 93.50 528 THR A O 1
ATOM 4032 N N . ARG A 1 529 ? 4.402 -14.904 -17.525 1.00 91.69 529 ARG A N 1
ATOM 4033 C CA . ARG A 1 529 ? 3.654 -16.182 -17.502 1.00 91.69 529 ARG A CA 1
ATOM 4034 C C . ARG A 1 529 ? 4.264 -17.205 -16.534 1.00 91.69 529 ARG A C 1
ATOM 4036 O O . ARG A 1 529 ? 3.529 -18.031 -16.003 1.00 91.69 529 ARG A O 1
ATOM 4043 N N . ALA A 1 530 ? 5.583 -17.160 -16.332 1.00 91.56 530 ALA A N 1
ATOM 4044 C CA . ALA A 1 530 ? 6.313 -18.060 -15.440 1.00 91.56 530 ALA A CA 1
ATOM 4045 C C . ALA A 1 530 ? 6.017 -17.795 -13.954 1.00 91.56 530 ALA A C 1
ATOM 4047 O O . ALA A 1 530 ? 6.039 -18.720 -13.150 1.00 91.56 530 ALA A O 1
ATOM 4048 N N . GLU A 1 531 ? 5.685 -16.554 -13.602 1.00 90.69 531 GLU A N 1
ATOM 4049 C CA . GLU A 1 531 ? 5.380 -16.126 -12.231 1.00 90.69 531 GLU A CA 1
ATOM 4050 C C . GLU A 1 531 ? 3.887 -16.228 -11.901 1.00 90.69 531 GLU A C 1
ATOM 4052 O O . GLU A 1 531 ? 3.456 -15.809 -10.826 1.00 90.69 531 GLU A O 1
ATOM 4057 N N . ARG A 1 532 ? 3.068 -16.772 -12.814 1.00 92.38 532 ARG A N 1
ATOM 4058 C CA . ARG A 1 532 ? 1.624 -16.841 -12.599 1.00 92.38 532 ARG A CA 1
ATOM 4059 C C . ARG A 1 532 ? 1.294 -17.719 -11.393 1.00 92.38 532 ARG A C 1
ATOM 4061 O O . ARG A 1 532 ? 1.639 -18.901 -11.335 1.00 92.38 532 ARG A O 1
ATOM 4068 N N . THR A 1 533 ? 0.530 -17.165 -10.462 1.00 91.75 533 THR A N 1
ATOM 4069 C CA . THR A 1 533 ? -0.151 -17.961 -9.441 1.00 91.75 533 THR A CA 1
ATOM 4070 C C . THR A 1 533 ? -1.200 -18.828 -10.131 1.00 91.75 533 THR A C 1
ATOM 4072 O O . THR A 1 533 ? -1.928 -18.330 -10.983 1.00 91.75 533 THR A O 1
ATOM 4075 N N . LYS A 1 534 ? -1.309 -20.117 -9.792 1.00 93.06 534 LYS A N 1
ATOM 4076 C CA . LYS A 1 534 ? -2.395 -20.971 -10.311 1.00 93.06 534 LYS A CA 1
ATOM 4077 C C . LYS A 1 534 ? -3.749 -20.471 -9.807 1.00 93.06 534 LYS A C 1
ATOM 4079 O O . LYS A 1 534 ? -3.863 -20.135 -8.621 1.00 93.06 534 LYS A O 1
ATOM 4084 N N . GLY A 1 535 ? -4.743 -20.442 -10.695 1.00 92.00 535 GLY A N 1
ATOM 4085 C CA . GLY A 1 535 ? -6.097 -19.991 -10.361 1.00 92.00 535 GLY A CA 1
ATOM 4086 C C . GLY A 1 535 ? -6.783 -20.910 -9.343 1.00 92.00 535 GLY A C 1
ATOM 4087 O O . GLY A 1 535 ? -6.366 -22.064 -9.205 1.00 92.00 535 GLY A O 1
ATOM 4088 N N . PRO A 1 536 ? -7.819 -20.438 -8.626 1.00 92.62 536 PRO A N 1
ATOM 4089 C CA . PRO A 1 536 ? -8.537 -21.226 -7.623 1.00 92.62 536 PRO A CA 1
ATOM 4090 C C . PRO A 1 536 ? -9.068 -22.539 -8.175 1.00 92.62 536 PRO A C 1
ATOM 4092 O O . PRO A 1 536 ? -8.829 -23.583 -7.579 1.00 92.62 536 PRO A O 1
ATOM 4095 N N . VAL A 1 537 ? -9.694 -22.502 -9.353 1.00 92.56 537 VAL A N 1
ATOM 4096 C CA . VAL A 1 537 ? -10.256 -23.696 -9.997 1.00 92.56 537 VAL A CA 1
ATOM 4097 C C . VAL A 1 537 ? -9.157 -24.692 -10.367 1.00 92.56 537 VAL A C 1
ATOM 4099 O O . VAL A 1 537 ? -9.271 -25.883 -10.093 1.00 92.56 537 VAL A O 1
ATOM 4102 N N . GLU A 1 538 ? -8.036 -24.213 -10.915 1.00 93.12 538 GLU A N 1
ATOM 4103 C CA . GLU A 1 538 ? -6.881 -25.065 -11.233 1.00 93.12 538 GLU A CA 1
ATOM 4104 C C . GLU A 1 538 ? -6.285 -25.702 -9.969 1.00 93.12 538 GLU A C 1
ATOM 4106 O O . GLU A 1 538 ? -5.882 -26.867 -9.969 1.00 93.12 538 GLU A O 1
ATOM 4111 N N . ARG A 1 539 ? -6.238 -24.937 -8.872 1.00 92.69 539 ARG A N 1
ATOM 4112 C CA . ARG A 1 539 ? -5.744 -25.399 -7.575 1.00 92.69 539 ARG A CA 1
ATOM 4113 C C . ARG A 1 539 ? -6.681 -26.439 -6.967 1.00 92.69 539 ARG A C 1
ATOM 4115 O O . ARG A 1 539 ? -6.196 -27.486 -6.555 1.00 92.69 539 ARG A O 1
ATOM 4122 N N . ALA A 1 540 ? -7.988 -26.187 -6.965 1.00 90.56 540 ALA A N 1
ATOM 4123 C CA . ALA A 1 540 ? -9.005 -27.114 -6.475 1.00 90.56 540 ALA A CA 1
ATOM 4124 C C . ALA A 1 540 ? -8.985 -28.430 -7.265 1.00 90.56 540 ALA A C 1
ATOM 4126 O O . ALA A 1 540 ? -8.948 -29.501 -6.664 1.00 90.56 540 ALA A O 1
ATOM 4127 N N . LYS A 1 541 ? -8.878 -28.359 -8.600 1.00 91.81 541 LYS A N 1
ATOM 4128 C CA . LYS A 1 541 ? -8.736 -29.540 -9.463 1.00 91.81 541 LYS A CA 1
ATOM 4129 C C . LYS A 1 541 ? -7.476 -30.343 -9.146 1.00 91.81 541 LYS A C 1
ATOM 4131 O O . LYS A 1 541 ? -7.521 -31.566 -9.096 1.00 91.81 541 LYS A O 1
ATOM 4136 N N . ARG A 1 542 ? -6.350 -29.672 -8.881 1.00 91.38 542 ARG A N 1
ATOM 4137 C CA . ARG A 1 542 ? -5.098 -30.345 -8.498 1.00 91.38 542 ARG A CA 1
ATOM 4138 C C . ARG A 1 542 ? -5.169 -30.999 -7.116 1.00 91.38 542 ARG A C 1
ATOM 4140 O O . ARG A 1 542 ? -4.488 -31.992 -6.898 1.00 91.38 542 ARG A O 1
ATOM 4147 N N . MET A 1 543 ? -5.962 -30.444 -6.204 1.00 91.50 543 MET A N 1
ATOM 4148 C CA . MET A 1 543 ? -6.191 -31.010 -4.871 1.00 91.50 543 MET A CA 1
ATOM 4149 C C . MET A 1 543 ? -7.285 -32.090 -4.861 1.00 91.50 543 MET A C 1
ATOM 4151 O O . MET A 1 543 ? -7.614 -32.591 -3.795 1.00 91.50 543 MET A O 1
ATOM 4155 N N . GLY A 1 544 ? -7.872 -32.435 -6.015 1.00 90.00 544 GLY A N 1
ATOM 4156 C CA . GLY A 1 544 ? -8.980 -33.394 -6.089 1.00 90.00 544 GLY A CA 1
ATOM 4157 C C . GLY A 1 544 ? -10.283 -32.889 -5.458 1.00 90.00 544 GLY A C 1
ATOM 4158 O O . GLY A 1 544 ? -11.172 -33.683 -5.188 1.00 90.00 544 GLY A O 1
ATOM 4159 N N . MET A 1 545 ? -10.401 -31.580 -5.212 1.00 78.88 545 MET A N 1
ATOM 4160 C CA . MET A 1 545 ? -11.569 -30.970 -4.563 1.00 78.88 545 MET A CA 1
ATOM 4161 C C . MET A 1 545 ? -12.600 -30.423 -5.558 1.00 78.88 545 MET A C 1
ATOM 4163 O O . MET A 1 545 ? -13.683 -30.020 -5.149 1.00 78.88 545 MET A O 1
ATOM 4167 N N . ALA A 1 546 ? -12.268 -30.359 -6.849 1.00 66.75 546 ALA A N 1
ATOM 4168 C CA . ALA A 1 546 ? -13.204 -29.946 -7.891 1.00 66.75 546 ALA A CA 1
ATOM 4169 C C . ALA A 1 546 ? -13.752 -31.193 -8.597 1.00 66.75 546 ALA A C 1
ATOM 4171 O O . ALA A 1 546 ? -12.985 -31.892 -9.263 1.00 66.75 546 ALA A O 1
ATOM 4172 N N . SER A 1 547 ? -15.046 -31.462 -8.401 1.00 53.53 547 SER A N 1
ATOM 4173 C CA . SER A 1 547 ? -15.824 -32.453 -9.160 1.00 53.53 547 SER A CA 1
ATOM 4174 C C . SER A 1 547 ? -16.300 -31.873 -10.485 1.00 53.53 547 SER A C 1
ATOM 4176 O O . SER A 1 547 ? -16.699 -30.685 -10.482 1.00 53.53 547 SER A O 1
#

Secondary structure (DSSP, 8-state):
-PPPPHHHHHHHHHHHHT-----------HHHHHHHHHHHHHHHHHHHHHHHHHHHHHHHHHHHHHHHHHHHHHHHHHHHHHHHHHHHHHHHHHHHHHHHHHHHHHHHHHHHHHHHHHHHHHHHHHHHHHHHHHHHHHHHHHHHHHHHHHHHHHHHHHHHHHHHHHHHHHHHT-TT-TTTTTTTTTSSSSSTTSSSSSTT------------PPP-------------------------------PPPP-------PPPPPPPP--PPPPPPPPP----PPPPPPPPPPPPP------TTTTHHHHHHHHHHHHHHTTPPPPPHHHHHHHHHHHHHHHHHHHHHHHHHHHTT--------------------------------------------------------------------------------------------PPPPPPP-PPPPHHHHHTT-GGG----TT-HHHHHHT----EEBPTTTTT--S-TT-SSB-GGGTTT-TTEE---S--PPSS-GGGPPPPHHHHHHHTT---